Protein AF-0000000082841212 (afdb_homodimer)

InterPro domains:
  IPR011042 Six-bladed beta-propeller, TolB-like [G3DSA:2.120.10.30] (17-103)
  IPR011042 Six-bladed beta-propeller, TolB-like [G3DSA:2.120.10.30] (104-186)
  IPR051288 Serum paraoxonase/arylesterase [PTHR11799] (8-101)

Foldseek 3Di:
DVVVVVVVVVVVVVVVVVVVVCVVVCVVPDDDDDDPDDDDAAAAADADFDDWDDDVVQQKIKTKGDDPPDDDPDPPPPQIWIWMDRNVVPPSYIHTQDDPDADRCRQFPPVVLVVQCVVPVPDLVRFGKGWDKDWDADPVSNDIDIDTQDIDRGNVHGAWDDWDADPQRQKIWTHHPRDDIDIDGDPPPPPD/DVVVVVVVVVVVVVVVVVVVVCVVVCVVPDDDDDDPDDDDAAAAQDADFDDWDDDVVQQKIKTKGDDDPDDDPDPPPDQIWIWMDRNVVPPSYIHTQDDPDADRCRQFPPVVLVVQCVVPVPDLVRFTKGWDKDWDADPVSNDIDIDTQDIDRGNVHGAWDDWDADPQRQKIWTHHPRDDIDIDGDPPPPPD

pLDDT: mean 87.41, std 12.46, range [38.03, 97.94]

Secondary structure (DSSP, 8-state):
-HHHHHHHHHHHHHHHHHHHHHHHHTTT-----B-SS-EEEPBT-SS---EEEEEGGGTEEEEE-------TT--------EEEEETTT---B-EE----S--TTTT-S-HHHHHHHHH-TT-TT----EEEEEEEE-TTSS-EEEEEEEEE-SSSS-SEEEEEEETTTTEEEEEESSS-EEEEE--S----/-HHHHHHHHHHHHHHHHHHHHHHHHTTT-----B-SS-EEEPBT-SS---EEEEEGGGTEEEEE-------TT--------EEEEETTT---B-EE----S--TTTT-S-HHHHHHHHH-TT-TT----EEEEEEEE-TTSS-EEEEEEEEE-SSSS-SEEEEEEETTTTEEEEEESSS-EEEEE--S----

Structure (mmCIF, N/CA/C/O backbone):
data_AF-0000000082841212-model_v1
#
loop_
_entity.id
_entity.type
_entity.pdbx_description
1 polymer 'Uncharacterized protein'
#
loop_
_atom_site.group_PDB
_atom_site.id
_atom_site.type_symbol
_atom_site.label_atom_id
_atom_site.label_alt_id
_atom_site.label_comp_id
_atom_site.label_asym_id
_atom_site.label_entity_id
_atom_site.label_seq_id
_atom_site.pdbx_PDB_ins_code
_atom_site.Cartn_x
_atom_site.Cartn_y
_atom_site.Cartn_z
_atom_site.occupancy
_atom_site.B_iso_or_equiv
_atom_site.auth_seq_id
_atom_site.auth_comp_id
_atom_site.auth_asym_id
_atom_site.auth_atom_id
_atom_site.pdbx_PDB_model_num
ATOM 1 N N . MET A 1 1 ? -3.967 55.938 -2.219 1 88.38 1 MET A N 1
ATOM 2 C CA . MET A 1 1 ? -4.887 55.312 -3.166 1 88.38 1 MET A CA 1
ATOM 3 C C . MET A 1 1 ? -4.344 53.969 -3.666 1 88.38 1 MET A C 1
ATOM 5 O O . MET A 1 1 ? -5.039 52.969 -3.615 1 88.38 1 MET A O 1
ATOM 9 N N . LEU A 1 2 ? -3.066 53.844 -3.955 1 92.06 2 LEU A N 1
ATOM 10 C CA . LEU A 1 2 ? -2.449 52.625 -4.449 1 92.06 2 LEU A CA 1
ATOM 11 C C . LEU A 1 2 ? -2.42 51.562 -3.361 1 92.06 2 LEU A C 1
ATOM 13 O O . LEU A 1 2 ? -2.74 50.406 -3.621 1 92.06 2 LEU A O 1
ATOM 17 N N . PHE A 1 3 ? -2.131 51.969 -2.156 1 92.88 3 PHE A N 1
ATOM 18 C CA . PHE A 1 3 ? -2.047 51.062 -1.034 1 92.88 3 PHE A CA 1
ATOM 19 C C . PHE A 1 3 ? -3.402 50.406 -0.756 1 92.88 3 PHE A C 1
ATOM 21 O O . PHE A 1 3 ? -3.486 49.219 -0.477 1 92.88 3 PHE A O 1
ATOM 28 N N . ARG A 1 4 ? -4.5 51.188 -0.781 1 93.44 4 ARG A N 1
ATOM 29 C CA . ARG A 1 4 ? -5.84 50.688 -0.554 1 93.44 4 ARG A CA 1
ATOM 30 C C . ARG A 1 4 ? -6.23 49.688 -1.638 1 93.44 4 ARG A C 1
ATOM 32 O O . ARG A 1 4 ? -6.828 48.625 -1.347 1 93.44 4 ARG A O 1
ATOM 39 N N . LEU A 1 5 ? -5.875 49.969 -2.881 1 93.38 5 LEU A N 1
ATOM 40 C CA . LEU A 1 5 ? -6.18 49.062 -3.994 1 93.38 5 LEU A CA 1
ATOM 41 C C . LEU A 1 5 ? -5.41 47.75 -3.861 1 93.38 5 LEU A C 1
ATOM 43 O O . LEU A 1 5 ? -5.969 46.688 -4.078 1 93.38 5 LEU A O 1
ATOM 47 N N . VAL A 1 6 ? -4.105 47.812 -3.518 1 94.44 6 VAL A N 1
ATOM 48 C CA . VAL A 1 6 ? -3.273 46.625 -3.34 1 94.44 6 VAL A CA 1
ATOM 49 C C . VAL A 1 6 ? -3.83 45.781 -2.207 1 94.44 6 VAL A C 1
ATOM 51 O O . VAL A 1 6 ? -3.885 44.531 -2.32 1 94.44 6 VAL A O 1
ATOM 54 N N . SER A 1 7 ? -4.215 46.406 -1.115 1 94.06 7 SER A N 1
ATOM 55 C CA . SER A 1 7 ? -4.758 45.688 0.032 1 94.06 7 SER A CA 1
ATOM 56 C C . SER A 1 7 ? -6.051 44.969 -0.331 1 94.06 7 SER A C 1
ATOM 58 O O . SER A 1 7 ? -6.277 43.844 0.104 1 94.06 7 SER A O 1
ATOM 60 N N . ILE A 1 8 ? -6.891 45.656 -1.08 1 93.25 8 ILE A N 1
ATOM 61 C CA . ILE A 1 8 ? -8.141 45.031 -1.512 1 93.25 8 ILE A CA 1
ATOM 62 C C . ILE A 1 8 ? -7.84 43.844 -2.414 1 93.25 8 ILE A C 1
ATOM 64 O O . ILE A 1 8 ? -8.461 42.781 -2.277 1 93.25 8 ILE A O 1
ATOM 68 N N . PHE A 1 9 ? -6.906 44 -3.293 1 93.69 9 PHE A N 1
ATOM 69 C CA . PHE A 1 9 ? -6.516 42.906 -4.188 1 93.69 9 PHE A CA 1
ATOM 70 C C . PHE A 1 9 ? -5.926 41.75 -3.402 1 93.69 9 PHE A C 1
ATOM 72 O O . PHE A 1 9 ? -6.266 40.594 -3.648 1 93.69 9 PHE A O 1
ATOM 79 N N . LEU A 1 10 ? -5.047 42.062 -2.488 1 94.94 10 LEU A N 1
ATOM 80 C CA . LEU A 1 10 ? -4.445 41 -1.653 1 94.94 10 LEU A CA 1
ATOM 81 C C . LEU A 1 10 ? -5.512 40.281 -0.83 1 94.94 10 LEU A C 1
ATOM 83 O O . LEU A 1 10 ? -5.477 39.062 -0.694 1 94.94 10 LEU A O 1
ATOM 87 N N . PHE A 1 11 ? -6.355 41.125 -0.265 1 94.94 11 PHE A N 1
ATOM 88 C CA . PHE A 1 11 ? -7.445 40.531 0.51 1 94.94 11 PHE A CA 1
ATOM 89 C C . PHE A 1 11 ? -8.312 39.625 -0.367 1 94.94 11 PHE A C 1
ATOM 91 O O . PHE A 1 11 ? -8.711 38.562 0.048 1 94.94 11 PHE A O 1
ATOM 98 N N . GLY A 1 12 ? -8.656 40.094 -1.516 1 94.94 12 GLY A N 1
ATOM 99 C CA . GLY A 1 12 ? -9.398 39.281 -2.457 1 94.94 12 GLY A CA 1
ATOM 100 C C . GLY A 1 12 ? -8.703 37.969 -2.797 1 94.94 12 GLY A C 1
ATOM 101 O O . GLY A 1 12 ? -9.336 36.906 -2.863 1 94.94 12 GLY A O 1
ATOM 102 N N . PHE A 1 13 ? -7.461 38.031 -2.996 1 94.56 13 PHE A N 1
ATOM 103 C CA . PHE A 1 13 ? -6.664 36.844 -3.301 1 94.56 13 PHE A CA 1
ATOM 104 C C . PHE A 1 13 ? -6.668 35.875 -2.125 1 94.56 13 PHE A C 1
ATOM 106 O O . PHE A 1 13 ? -6.785 34.656 -2.312 1 94.56 13 PHE A O 1
ATOM 113 N N . ILE A 1 14 ? -6.473 36.375 -0.974 1 95.31 14 ILE A N 1
ATOM 114 C CA . ILE A 1 14 ? -6.461 35.531 0.224 1 95.31 14 ILE A CA 1
ATOM 115 C C . ILE A 1 14 ? -7.812 34.844 0.388 1 95.31 14 ILE A C 1
ATOM 117 O O . ILE A 1 14 ? -7.871 33.656 0.678 1 95.31 14 ILE A O 1
ATOM 121 N N . ILE A 1 15 ? -8.859 35.531 0.182 1 95.25 15 ILE A N 1
ATOM 122 C CA . ILE A 1 15 ? -10.203 34.969 0.313 1 95.25 15 ILE A CA 1
ATOM 123 C C . ILE A 1 15 ? -10.422 33.906 -0.758 1 95.25 15 ILE A C 1
ATOM 125 O O . ILE A 1 15 ? -10.961 32.844 -0.474 1 95.25 15 ILE A O 1
ATOM 129 N N . GLN A 1 16 ? -10.062 34.219 -1.98 1 94.94 16 GLN A N 1
ATOM 130 C CA . GLN A 1 16 ? -10.18 33.25 -3.068 1 94.94 16 GLN A CA 1
ATOM 131 C C . GLN A 1 16 ? -9.398 31.984 -2.758 1 94.94 16 GLN A C 1
ATOM 133 O O . GLN A 1 16 ? -9.898 30.875 -2.979 1 94.94 16 GLN A O 1
ATOM 138 N N . TYR A 1 17 ? -8.289 32.188 -2.301 1 93.5 17 TYR A N 1
ATOM 139 C CA . TYR A 1 17 ? -7.441 31.047 -1.972 1 93.5 17 TYR A CA 1
ATOM 140 C C . TYR A 1 17 ? -8.039 30.234 -0.828 1 93.5 17 TYR A C 1
ATOM 142 O O . TYR A 1 17 ? -8.07 29.016 -0.881 1 93.5 17 TYR A O 1
ATOM 150 N N . ALA A 1 18 ? -8.398 30.906 0.171 1 94.31 18 ALA A N 1
ATOM 151 C CA . ALA A 1 18 ? -9.023 30.234 1.306 1 94.31 18 ALA A CA 1
ATOM 152 C C . ALA A 1 18 ? -10.266 29.453 0.867 1 94.31 18 ALA A C 1
ATOM 154 O O . ALA A 1 18 ? -10.453 28.297 1.259 1 94.31 18 ALA A O 1
ATOM 155 N N . PHE A 1 19 ? -11.047 30.062 0.068 1 93.75 19 PHE A N 1
ATOM 156 C CA . PHE A 1 19 ? -12.266 29.438 -0.404 1 93.75 19 PHE A CA 1
ATOM 157 C C . PHE A 1 19 ? -11.945 28.203 -1.254 1 93.75 19 PHE A C 1
ATOM 159 O O . PHE A 1 19 ? -12.555 27.156 -1.082 1 93.75 19 PHE A O 1
ATOM 166 N N . LYS A 1 20 ? -11.07 28.359 -2.162 1 91.75 20 LYS A N 1
ATOM 167 C CA . LYS A 1 20 ? -10.656 27.234 -2.994 1 91.75 20 LYS A CA 1
ATOM 168 C C . LYS A 1 20 ? -10.117 26.094 -2.143 1 91.75 20 LYS A C 1
ATOM 170 O O . LYS A 1 20 ? -10.406 24.922 -2.412 1 91.75 20 LYS A O 1
ATOM 175 N N . THR A 1 21 ? -9.375 26.406 -1.141 1 91.38 21 THR A N 1
ATOM 176 C CA . THR A 1 21 ? -8.812 25.391 -0.254 1 91.38 21 THR A CA 1
ATOM 177 C C . THR A 1 21 ? -9.922 24.656 0.49 1 91.38 21 THR A C 1
ATOM 179 O O . THR A 1 21 ? -9.898 23.422 0.586 1 91.38 21 THR A O 1
ATOM 182 N N . LEU A 1 22 ? -10.828 25.391 0.957 1 92.38 22 LEU A N 1
ATOM 183 C CA . LEU A 1 22 ? -11.945 24.766 1.674 1 92.38 22 LEU A CA 1
ATOM 184 C C . LEU A 1 22 ? -12.742 23.859 0.754 1 92.38 22 LEU A C 1
ATOM 186 O O . LEU A 1 22 ? -13.195 22.797 1.177 1 92.38 22 LEU A O 1
ATOM 190 N N . LEU A 1 23 ? -12.859 24.234 -0.488 1 90.5 23 LEU A N 1
ATOM 191 C CA . LEU A 1 23 ? -13.578 23.422 -1.46 1 90.5 23 LEU A CA 1
ATOM 192 C C . LEU A 1 23 ? -12.828 22.125 -1.741 1 90.5 23 LEU A C 1
ATOM 194 O O . LEU A 1 23 ? -13.422 21.047 -1.779 1 90.5 23 LEU A O 1
ATOM 198 N N . VAL A 1 24 ? -11.562 22.25 -1.86 1 87.44 24 VAL A N 1
ATOM 199 C CA . VAL A 1 24 ? -10.742 21.094 -2.174 1 87.44 24 VAL A CA 1
ATOM 200 C C . VAL A 1 24 ? -10.727 20.125 -0.984 1 87.44 24 VAL A C 1
ATOM 202 O O . VAL A 1 24 ? -10.773 18.906 -1.162 1 87.44 24 VAL A O 1
ATOM 205 N N . LEU A 1 25 ? -10.781 20.688 0.172 1 92.12 25 LEU A N 1
ATOM 206 C CA . LEU A 1 25 ? -10.719 19.875 1.382 1 92.12 25 LEU A CA 1
ATOM 207 C C . LEU A 1 25 ? -12.055 19.203 1.654 1 92.12 25 LEU A C 1
ATOM 209 O O . LEU A 1 25 ? -12.148 18.328 2.525 1 92.12 25 LEU A O 1
ATOM 213 N N . GLY A 1 26 ? -13.047 19.5 0.979 1 92.25 26 GLY A N 1
ATOM 214 C CA . GLY A 1 26 ? -14.336 18.828 1.03 1 92.25 26 GLY A CA 1
ATOM 215 C C . GLY A 1 26 ? -15.141 19.172 2.268 1 92.25 26 GLY A C 1
ATOM 216 O O . GLY A 1 26 ? -15.945 18.359 2.742 1 92.25 26 GLY A O 1
ATOM 217 N N . VAL A 1 27 ? -14.938 20.391 2.801 1 92.25 27 VAL A N 1
ATOM 218 C CA . VAL A 1 27 ? -15.586 20.766 4.047 1 92.25 27 VAL A CA 1
ATOM 219 C C . VAL A 1 27 ? -17.094 20.906 3.824 1 92.25 27 VAL A C 1
ATOM 221 O O . VAL A 1 27 ? -17.891 20.703 4.746 1 92.25 27 VAL A O 1
ATOM 224 N N . HIS A 1 28 ? -17.406 21.172 2.643 1 92.5 28 HIS A N 1
ATOM 225 C CA . HIS A 1 28 ? -18.812 21.391 2.32 1 92.5 28 HIS A CA 1
ATOM 226 C C . HIS A 1 28 ? -19.516 20.078 2 1 92.5 28 HIS A C 1
ATOM 228 O O . HIS A 1 28 ? -20.75 20.031 1.904 1 92.5 28 HIS A O 1
ATOM 234 N N . LYS A 1 29 ? -18.844 19.062 1.812 1 92.44 29 LYS A N 1
ATOM 235 C CA . LYS A 1 29 ? -19.406 17.797 1.337 1 92.44 29 LYS A CA 1
ATOM 236 C C . LYS A 1 29 ? -20.062 17.031 2.477 1 92.44 29 LYS A C 1
ATOM 238 O O . LYS A 1 29 ? -19.656 17.156 3.635 1 92.44 29 LYS A O 1
ATOM 243 N N . ARG A 1 30 ? -21.156 16.297 2.076 1 92.31 30 ARG A N 1
ATOM 244 C CA . ARG A 1 30 ? -21.844 15.367 2.975 1 92.31 30 ARG A CA 1
ATOM 245 C C . ARG A 1 30 ? -21.734 13.938 2.467 1 92.31 30 ARG A C 1
ATOM 247 O O . ARG A 1 30 ? -21.828 13.688 1.263 1 92.31 30 ARG A O 1
ATOM 254 N N . VAL A 1 31 ? -21.484 13.062 3.416 1 93.69 31 VAL A N 1
ATOM 255 C CA . VAL A 1 31 ? -21.328 11.648 3.074 1 93.69 31 VAL A CA 1
ATOM 256 C C . VAL A 1 31 ? -22.547 10.867 3.553 1 93.69 31 VAL A C 1
ATOM 258 O O . VAL A 1 31 ? -23 11.039 4.688 1 93.69 31 VAL A O 1
ATOM 261 N N . TYR A 1 32 ? -23.125 10.062 2.705 1 94.19 32 TYR A N 1
ATOM 262 C CA . TYR A 1 32 ? -24.25 9.188 3.033 1 94.19 32 TYR A CA 1
ATOM 263 C C . TYR A 1 32 ? -23.828 7.723 3.008 1 94.19 32 TYR A C 1
ATOM 265 O O . TYR A 1 32 ? -23.422 7.203 1.966 1 94.19 32 TYR A O 1
ATOM 273 N N . ASN A 1 33 ? -24.047 7.098 4.117 1 96.25 33 ASN A N 1
ATOM 274 C CA . ASN A 1 33 ? -23.594 5.711 4.25 1 96.25 33 ASN A CA 1
ATOM 275 C C . ASN A 1 33 ? -24.438 4.77 3.395 1 96.25 33 ASN A C 1
ATOM 277 O O . ASN A 1 33 ? -25.656 4.918 3.318 1 96.25 33 ASN A O 1
ATOM 281 N N . HIS A 1 34 ? -23.75 3.967 2.719 1 94.56 34 HIS A N 1
ATOM 282 C CA . HIS A 1 34 ? -24.406 2.824 2.094 1 94.56 34 HIS A CA 1
ATOM 283 C C . HIS A 1 34 ? -23.453 1.641 1.97 1 94.56 34 HIS A C 1
ATOM 285 O O . HIS A 1 34 ? -22.25 1.822 1.907 1 94.56 34 HIS A O 1
ATOM 291 N N . ARG A 1 35 ? -24.047 0.45 1.998 1 94.62 35 ARG A N 1
ATOM 292 C CA . ARG A 1 35 ? -23.328 -0.814 1.967 1 94.62 35 ARG A CA 1
ATOM 293 C C . ARG A 1 35 ? -23.891 -1.752 0.911 1 94.62 35 ARG A C 1
ATOM 295 O O . ARG A 1 35 ? -25.094 -1.686 0.596 1 94.62 35 ARG A O 1
ATOM 302 N N . PRO A 1 36 ? -23.062 -2.545 0.394 1 94.25 36 PRO A N 1
ATOM 303 C CA . PRO A 1 36 ? -23.562 -3.463 -0.629 1 94.25 36 PRO A CA 1
ATOM 304 C C . PRO A 1 36 ? -24.312 -4.652 -0.037 1 94.25 36 PRO A C 1
ATOM 306 O O . PRO A 1 36 ? -25 -5.379 -0.764 1 94.25 36 PRO A O 1
ATOM 309 N N . GLY A 1 37 ? -24.281 -4.891 1.15 1 94.88 37 GLY A N 1
ATOM 310 C CA . GLY A 1 37 ? -24.859 -5.941 1.97 1 94.88 37 GLY A CA 1
ATOM 311 C C . GLY A 1 37 ? -24.453 -5.855 3.428 1 94.88 37 GLY A C 1
ATOM 312 O O . GLY A 1 37 ? -24.141 -4.777 3.928 1 94.88 37 GLY A O 1
ATOM 313 N N . GLU A 1 38 ? -24.594 -6.984 4.094 1 95.44 38 GLU A N 1
ATOM 314 C CA . GLU A 1 38 ? -24.172 -7.008 5.496 1 95.44 38 GLU A CA 1
ATOM 315 C C . GLU A 1 38 ? -22.656 -6.879 5.625 1 95.44 38 GLU A C 1
ATOM 317 O O . GLU A 1 38 ? -21.906 -7.574 4.934 1 95.44 38 GLU A O 1
ATOM 322 N N . CYS A 1 39 ? -22.25 -5.98 6.426 1 96.94 39 CYS A N 1
ATOM 323 C CA . CYS A 1 39 ? -20.828 -5.762 6.664 1 96.94 39 CYS A CA 1
ATOM 324 C C . CYS A 1 39 ? -20.5 -5.922 8.141 1 96.94 39 CYS A C 1
ATOM 326 O O . CYS A 1 39 ? -21.25 -5.488 9.008 1 96.94 39 CYS A O 1
ATOM 328 N N . ARG A 1 40 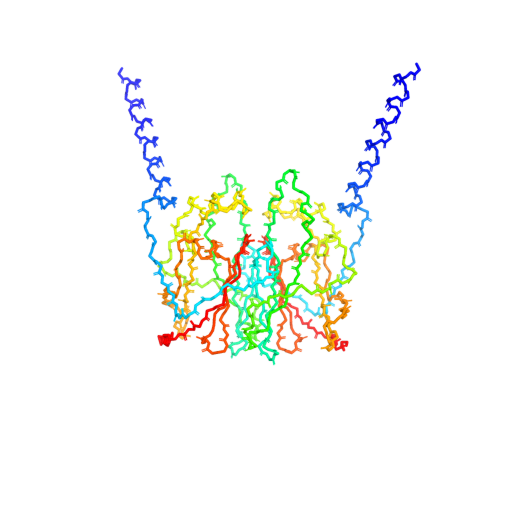? -19.344 -6.531 8.398 1 97.75 40 ARG A N 1
ATOM 329 C CA . ARG A 1 40 ? -18.875 -6.746 9.766 1 97.75 40 ARG A CA 1
ATOM 330 C C . ARG A 1 40 ? -17.391 -6.422 9.891 1 97.75 40 ARG A C 1
ATOM 332 O O . ARG A 1 40 ? -16.609 -6.676 8.969 1 97.75 40 ARG A O 1
ATOM 339 N N . ARG A 1 41 ? -17.031 -5.922 11.055 1 97.38 41 ARG A N 1
ATOM 340 C CA . ARG A 1 41 ? -15.617 -5.723 11.344 1 97.38 41 ARG A CA 1
ATOM 341 C C . ARG A 1 41 ? -14.922 -7.047 11.648 1 97.38 41 ARG A C 1
ATOM 343 O O . ARG A 1 41 ? -15.492 -7.902 12.336 1 97.38 41 ARG A O 1
ATOM 350 N N . VAL A 1 42 ? -13.797 -7.188 11.109 1 97.88 42 VAL A N 1
ATOM 351 C CA . VAL A 1 42 ? -12.961 -8.344 11.391 1 97.88 42 VAL A CA 1
ATOM 352 C C . VAL A 1 42 ? -12.086 -8.062 12.609 1 97.88 42 VAL A C 1
ATOM 354 O O . VAL A 1 42 ? -11.336 -7.082 12.633 1 97.88 42 VAL A O 1
ATOM 357 N N . GLN A 1 43 ? -12.125 -8.852 13.562 1 96.81 43 GLN A N 1
ATOM 358 C CA . GLN A 1 43 ? -11.359 -8.664 14.789 1 96.81 43 GLN A CA 1
ATOM 359 C C . GLN A 1 43 ? -9.93 -9.164 14.633 1 96.81 43 GLN A C 1
ATOM 361 O O . GLN A 1 43 ? -9.594 -9.797 13.625 1 96.81 43 GLN A O 1
ATOM 366 N N . GLY A 1 44 ? -9.016 -8.781 15.555 1 93.5 44 GLY A N 1
ATOM 367 C CA . GLY A 1 44 ? -7.652 -9.273 15.57 1 93.5 44 GLY A CA 1
ATOM 368 C C . GLY A 1 44 ? -6.652 -8.305 14.969 1 93.5 44 GLY A C 1
ATOM 369 O O . GLY A 1 44 ? -5.441 -8.492 15.094 1 93.5 44 GLY A O 1
ATOM 370 N N . ILE A 1 45 ? -7.219 -7.273 14.289 1 88.44 45 ILE A N 1
ATOM 371 C CA . ILE A 1 45 ? -6.371 -6.258 13.672 1 88.44 45 ILE A CA 1
ATOM 372 C C . ILE A 1 45 ? -6.102 -5.137 14.68 1 88.44 45 ILE A C 1
ATOM 374 O O . ILE A 1 45 ? -7.035 -4.531 15.203 1 88.44 45 ILE A O 1
ATOM 378 N N . SER A 1 46 ? -4.898 -4.848 15.023 1 75.5 46 SER A N 1
ATOM 379 C CA . SER A 1 46 ? -4.605 -3.84 16.031 1 75.5 46 SER A CA 1
ATOM 380 C C . SER A 1 46 ? -4.242 -2.504 15.391 1 75.5 46 SER A C 1
ATOM 382 O O . SER A 1 46 ? -4.758 -1.458 15.789 1 75.5 46 SER A O 1
ATOM 384 N N . VAL A 1 47 ? -3.279 -2.619 14.438 1 82.75 47 VAL A N 1
ATOM 385 C CA . VAL A 1 47 ? -2.736 -1.387 13.875 1 82.75 47 VAL A CA 1
ATOM 386 C C . VAL A 1 47 ? -2.979 -1.354 12.367 1 82.75 47 VAL A C 1
ATOM 388 O O . VAL A 1 47 ? -2.031 -1.38 11.578 1 82.75 47 VAL A O 1
ATOM 391 N N . GLY A 1 48 ? -4.301 -1.446 11.984 1 89.81 48 GLY A N 1
ATOM 392 C CA . GLY A 1 48 ? -4.699 -1.197 10.609 1 89.81 48 GLY A CA 1
ATOM 393 C C . GLY A 1 48 ? -4.535 -2.408 9.711 1 89.81 48 GLY A C 1
ATOM 394 O O . GLY A 1 48 ? -4.074 -3.461 10.156 1 89.81 48 GLY A O 1
ATOM 395 N N . SER A 1 49 ? -4.934 -2.348 8.555 1 93.06 49 SER A N 1
ATOM 396 C CA . SER A 1 49 ? -4.953 -3.328 7.477 1 93.06 49 SER A CA 1
ATOM 397 C C . SER A 1 49 ? -4.645 -2.678 6.133 1 93.06 49 SER A C 1
ATOM 399 O O . SER A 1 49 ? -5.535 -2.521 5.293 1 93.06 49 SER A O 1
ATOM 401 N N . GLU A 1 50 ? -3.451 -2.371 5.887 1 90.81 50 GLU A N 1
ATOM 402 C CA . GLU A 1 50 ? -3.02 -1.483 4.812 1 90.81 50 GLU A CA 1
ATOM 403 C C . GLU A 1 50 ? -3.232 -2.127 3.445 1 90.81 50 GLU A C 1
ATOM 405 O O . GLU A 1 50 ? -3.73 -1.481 2.52 1 90.81 50 GLU A O 1
ATOM 410 N N . ASP A 1 51 ? -2.838 -3.389 3.326 1 92.75 51 ASP A N 1
ATOM 411 C CA . ASP A 1 51 ? -3.014 -4.109 2.07 1 92.75 51 ASP A CA 1
ATOM 412 C C . ASP A 1 51 ? -3.621 -5.488 2.309 1 92.75 51 ASP A C 1
ATOM 414 O O . ASP A 1 51 ? -3.48 -6.055 3.396 1 92.75 51 ASP A O 1
ATOM 418 N N . VAL A 1 52 ? -4.277 -5.953 1.3 1 94.44 52 VAL A N 1
ATOM 419 C CA . VAL A 1 52 ? -4.918 -7.262 1.356 1 94.44 52 VAL A CA 1
ATOM 420 C C . VAL A 1 52 ? -4.609 -8.047 0.082 1 94.44 52 VAL A C 1
ATOM 422 O O . VAL A 1 52 ? -4.742 -7.516 -1.025 1 94.44 52 VAL A O 1
ATOM 425 N N . SER A 1 53 ? -4.09 -9.195 0.249 1 90.94 53 SER A N 1
ATOM 426 C CA . SER A 1 53 ? -3.891 -10.109 -0.866 1 90.94 53 SER A CA 1
ATOM 427 C C . SER A 1 53 ? -4.691 -11.398 -0.676 1 90.94 53 SER A C 1
ATOM 429 O O . SER A 1 53 ? -4.66 -12 0.399 1 90.94 53 SER A O 1
ATOM 431 N N . LEU A 1 54 ? -5.34 -11.773 -1.705 1 91.56 54 LEU A N 1
ATOM 432 C CA . LEU A 1 54 ? -6.184 -12.961 -1.622 1 91.56 54 LEU A CA 1
ATOM 433 C C . LEU A 1 54 ? -5.5 -14.156 -2.273 1 91.56 54 LEU A C 1
ATOM 435 O O . LEU A 1 54 ? -4.863 -14.023 -3.318 1 91.56 54 LEU A O 1
ATOM 439 N N . VAL A 1 55 ? -5.629 -15.266 -1.611 1 86.5 55 VAL A N 1
ATOM 440 C CA . VAL A 1 55 ? -5.348 -16.578 -2.189 1 86.5 55 VAL A CA 1
ATOM 441 C C . VAL A 1 55 ? -6.645 -17.359 -2.334 1 86.5 55 VAL A C 1
ATOM 443 O O . VAL A 1 55 ? -6.992 -18.156 -1.46 1 86.5 55 VAL A O 1
ATOM 446 N N . PRO A 1 56 ? -7.281 -17.141 -3.443 1 85.75 56 PRO A N 1
ATOM 447 C CA . PRO A 1 56 ? -8.648 -17.641 -3.59 1 85.75 56 PRO A CA 1
ATOM 448 C C . PRO A 1 56 ? -8.727 -19.156 -3.459 1 85.75 56 PRO A C 1
ATOM 450 O O . PRO A 1 56 ? -9.68 -19.688 -2.875 1 85.75 56 PRO A O 1
ATOM 453 N N . GLU A 1 57 ? -7.723 -19.875 -3.992 1 83.94 57 GLU A N 1
ATOM 454 C CA . GLU A 1 57 ? -7.738 -21.328 -3.984 1 83.94 57 GLU A CA 1
ATOM 455 C C . GLU A 1 57 ? -7.773 -21.875 -2.559 1 83.94 57 GLU A C 1
ATOM 457 O O . GLU A 1 57 ? -8.258 -22.984 -2.324 1 83.94 57 GLU A O 1
ATOM 462 N N . LYS A 1 58 ? -7.309 -21.141 -1.63 1 86.25 58 LYS A N 1
ATOM 463 C CA . LYS A 1 58 ? -7.258 -21.578 -0.239 1 86.25 58 LYS A CA 1
ATOM 464 C C . LYS A 1 58 ? -8.289 -20.844 0.611 1 86.25 58 LYS A C 1
ATOM 466 O O . LYS A 1 58 ? -8.406 -21.109 1.811 1 86.25 58 LYS A O 1
ATOM 471 N N . ASN A 1 59 ? -8.992 -19.875 0.023 1 91.12 59 ASN A N 1
ATOM 472 C CA . ASN A 1 59 ? -9.953 -19.016 0.713 1 91.12 59 ASN A CA 1
ATOM 473 C C . ASN A 1 59 ? -9.297 -18.234 1.841 1 91.12 59 ASN A C 1
ATOM 475 O O . ASN A 1 59 ? -9.875 -18.078 2.92 1 91.12 59 ASN A O 1
ATOM 479 N N . LEU A 1 60 ? -8.109 -17.797 1.572 1 91.88 60 LEU A N 1
ATOM 480 C CA . LEU A 1 60 ? -7.367 -17.047 2.584 1 91.88 60 LEU A CA 1
ATOM 481 C C . LEU A 1 60 ? -7.051 -15.641 2.096 1 91.88 60 LEU A C 1
ATOM 483 O O . LEU A 1 60 ? -6.738 -15.445 0.919 1 91.88 60 LEU A O 1
ATOM 487 N N . ALA A 1 61 ? -7.113 -14.711 2.99 1 94.62 61 ALA A N 1
ATOM 488 C CA . ALA A 1 61 ? -6.613 -13.359 2.771 1 94.62 61 ALA A CA 1
ATOM 489 C C . ALA A 1 61 ? -5.422 -13.062 3.676 1 94.62 61 ALA A C 1
ATOM 491 O O . ALA A 1 61 ? -5.438 -13.391 4.863 1 94.62 61 ALA A O 1
ATOM 492 N N . PHE A 1 62 ? -4.418 -12.539 3.137 1 91.56 62 PHE A N 1
ATOM 493 C CA . PHE A 1 62 ? -3.283 -12.039 3.902 1 91.56 62 PHE A CA 1
ATOM 494 C C . PHE A 1 62 ? -3.322 -10.516 3.996 1 91.56 62 PHE A C 1
ATOM 496 O O . PHE A 1 62 ? -3.49 -9.828 2.984 1 91.56 62 PHE A O 1
ATOM 503 N N . ILE A 1 63 ? -3.143 -10.016 5.211 1 94.38 63 ILE A N 1
ATOM 504 C CA . ILE A 1 63 ? -3.326 -8.594 5.48 1 94.38 63 ILE A CA 1
ATOM 505 C C . ILE A 1 63 ? -2.07 -8.023 6.141 1 94.38 63 ILE A C 1
ATOM 507 O O . ILE A 1 63 ? -1.584 -8.57 7.133 1 94.38 63 ILE A O 1
ATOM 511 N N . SER A 1 64 ? -1.552 -7.035 5.535 1 91.25 64 SER A N 1
ATOM 512 C CA . SER A 1 64 ? -0.454 -6.348 6.203 1 91.25 64 SER A CA 1
ATOM 513 C C . SER A 1 64 ? -0.973 -5.332 7.219 1 91.25 64 SER A C 1
ATOM 515 O O . SER A 1 64 ? -2.006 -4.695 6.992 1 91.25 64 SER A O 1
ATOM 517 N N . SER A 1 65 ? -0.293 -5.227 8.352 1 89.44 65 SER A N 1
ATOM 518 C CA . SER A 1 65 ? -0.655 -4.207 9.336 1 89.44 65 SER A CA 1
ATOM 519 C C . SER A 1 65 ? -0.504 -2.805 8.758 1 89.44 65 SER A C 1
ATOM 521 O O . SER A 1 65 ? 0.082 -2.627 7.688 1 89.44 65 SER A O 1
ATOM 523 N N . GLY A 1 66 ? -1.11 -1.878 9.438 1 87.25 66 GLY A N 1
ATOM 524 C CA . GLY A 1 66 ? -1.06 -0.49 9 1 87.25 66 GLY A CA 1
ATOM 525 C C . GLY A 1 66 ? 0.183 0.238 9.477 1 87.25 66 GLY A C 1
ATOM 526 O O . GLY A 1 66 ? 1.177 -0.393 9.844 1 87.25 66 GLY A O 1
ATOM 527 N N . VAL A 1 67 ? 0.142 1.529 9.156 1 73.81 67 VAL A N 1
ATOM 528 C CA . VAL A 1 67 ? 1.267 2.379 9.531 1 73.81 67 VAL A CA 1
ATOM 529 C C . VAL A 1 67 ? 0.954 3.1 10.844 1 73.81 67 VAL A C 1
ATOM 531 O O . VAL A 1 67 ? -0.162 3.588 11.039 1 73.81 67 VAL A O 1
ATOM 534 N N . VAL A 1 68 ? 1.71 2.74 11.875 1 60.91 68 VAL A N 1
ATOM 535 C CA . VAL A 1 68 ? 1.548 3.486 13.117 1 60.91 68 VAL A CA 1
ATOM 536 C C . VAL A 1 68 ? 2.418 4.738 13.086 1 60.91 68 VAL A C 1
ATOM 538 O O . VAL A 1 68 ? 3.596 4.676 12.727 1 60.91 68 VAL A O 1
ATOM 541 N N . TYR A 1 69 ? 1.806 5.809 12.883 1 53.81 69 TYR A N 1
ATOM 542 C CA . TYR A 1 69 ? 2.623 6.996 13.117 1 53.81 69 TYR A CA 1
ATOM 543 C C . TYR A 1 69 ? 2.994 7.117 14.586 1 53.81 69 TYR A C 1
ATOM 545 O O . TYR A 1 69 ? 2.119 7.102 15.461 1 53.81 69 TYR A O 1
ATOM 553 N N . ILE A 1 70 ? 3.879 6.312 15.023 1 48.12 70 ILE A N 1
ATOM 554 C CA . ILE A 1 70 ? 4.273 6.23 16.422 1 48.12 70 ILE A CA 1
ATOM 555 C C . ILE A 1 70 ? 4.254 7.621 17.047 1 48.12 70 ILE A C 1
ATOM 557 O O . ILE A 1 70 ? 5.039 8.492 16.656 1 48.12 70 ILE A O 1
ATOM 561 N N . PRO A 1 71 ? 3.232 7.941 17.641 1 48.91 71 PRO A N 1
ATOM 562 C CA . PRO A 1 71 ? 3.504 9.031 18.578 1 48.91 71 PRO A CA 1
ATOM 563 C C . PRO A 1 71 ? 4.637 8.711 19.547 1 48.91 71 PRO A C 1
ATOM 565 O O . PRO A 1 71 ? 4.91 7.535 19.812 1 48.91 71 PRO A O 1
ATOM 568 N N . LYS A 1 72 ? 5.383 9.695 19.906 1 45.91 72 LYS A N 1
ATOM 569 C CA . LYS A 1 72 ? 6.523 9.75 20.812 1 45.91 72 LYS A CA 1
ATOM 570 C C . LYS A 1 72 ? 6.375 8.734 21.953 1 45.91 72 LYS A C 1
ATOM 572 O O . LYS A 1 72 ? 7.332 8.047 22.297 1 45.91 72 LYS A O 1
ATOM 577 N N . ASN A 1 73 ? 5.402 8.859 22.734 1 45.72 73 ASN A N 1
ATOM 578 C CA . ASN A 1 73 ? 5.402 8.195 24.031 1 45.72 73 ASN A CA 1
ATOM 579 C C . ASN A 1 73 ? 4.836 6.781 23.953 1 45.72 73 ASN A C 1
ATOM 581 O O . ASN A 1 73 ? 4.457 6.195 24.953 1 45.72 73 ASN A O 1
ATOM 585 N N . SER A 1 74 ? 4.496 6.215 22.75 1 48.12 74 SER A N 1
ATOM 586 C CA . SER A 1 74 ? 3.689 5.004 22.875 1 48.12 74 SER A CA 1
ATOM 587 C C . SER A 1 74 ? 4.57 3.76 22.938 1 48.12 74 SER A C 1
ATOM 589 O O . SER A 1 74 ? 5.633 3.707 22.328 1 48.12 74 SER A O 1
ATOM 591 N N . SER A 1 75 ? 4.5 2.975 23.938 1 47.31 75 SER A N 1
ATOM 592 C CA . SER A 1 75 ? 4.961 1.618 24.203 1 47.31 75 SER A CA 1
ATOM 593 C C . SER A 1 75 ? 4.625 0.674 23.062 1 47.31 75 SER A C 1
ATOM 595 O O . SER A 1 75 ? 4.805 -0.54 23.172 1 47.31 75 SER A O 1
ATOM 597 N N . ILE A 1 76 ? 3.943 1.22 22.109 1 48.59 76 ILE A N 1
ATOM 598 C CA . ILE A 1 76 ? 3.457 0.257 21.125 1 48.59 76 ILE A CA 1
ATOM 599 C C . ILE A 1 76 ? 4.633 -0.297 20.328 1 48.59 76 ILE A C 1
ATOM 601 O O . ILE A 1 76 ? 5.441 0.465 19.797 1 48.59 76 ILE A O 1
ATOM 605 N N . ASN A 1 77 ? 4.973 -1.448 20.672 1 52.44 77 ASN A N 1
ATOM 606 C CA . ASN A 1 77 ? 5.879 -2.238 19.844 1 52.44 77 ASN A CA 1
ATOM 607 C C . ASN A 1 77 ? 5.375 -2.346 18.406 1 52.44 77 ASN A C 1
ATOM 609 O O . ASN A 1 77 ? 4.324 -2.936 18.156 1 52.44 77 ASN A O 1
ATOM 613 N N . PHE A 1 78 ? 5.633 -1.39 17.594 1 58.25 78 PHE A N 1
ATOM 614 C CA . PHE A 1 78 ? 5.102 -1.24 16.25 1 58.25 78 PHE A CA 1
ATOM 615 C C . PHE A 1 78 ? 5.785 -2.201 15.281 1 58.25 78 PHE A C 1
ATOM 617 O O . PHE A 1 78 ? 6.227 -1.801 14.203 1 58.25 78 PHE A O 1
ATOM 624 N N . ASN A 1 79 ? 5.852 -3.447 15.648 1 70.38 79 ASN A N 1
ATOM 625 C CA . ASN A 1 79 ? 6.383 -4.348 14.633 1 70.38 79 ASN A CA 1
ATOM 626 C C . ASN A 1 79 ? 5.352 -4.648 13.555 1 70.38 79 ASN A C 1
ATOM 628 O O . ASN A 1 79 ? 4.176 -4.871 13.852 1 70.38 79 ASN A O 1
ATOM 632 N N . GLY A 1 80 ? 5.707 -4.332 12.344 1 80.31 80 GLY A N 1
ATOM 633 C CA . GLY A 1 80 ? 4.883 -4.785 11.234 1 80.31 80 GLY A CA 1
ATOM 634 C C . GLY A 1 80 ? 4.469 -6.242 11.352 1 80.31 80 GLY A C 1
ATOM 635 O O . GLY A 1 80 ? 5.238 -7.07 11.836 1 80.31 80 GLY A O 1
ATOM 636 N N . GLN A 1 81 ? 3.209 -6.504 11.031 1 84.62 81 GLN A N 1
ATOM 637 C CA . GLN A 1 81 ? 2.676 -7.859 11.094 1 84.62 81 GLN A CA 1
ATOM 638 C C . GLN A 1 81 ? 1.928 -8.219 9.812 1 84.62 81 GLN A C 1
ATOM 640 O O . GLN A 1 81 ? 1.469 -7.332 9.086 1 84.62 81 GLN A O 1
ATOM 645 N N . ILE A 1 82 ? 1.885 -9.461 9.523 1 88.31 82 ILE A N 1
ATOM 646 C CA . ILE A 1 82 ? 0.982 -10.023 8.523 1 88.31 82 ILE A CA 1
ATOM 647 C C . ILE A 1 82 ? -0.082 -10.875 9.219 1 88.31 82 ILE A C 1
ATOM 649 O O . ILE A 1 82 ? 0.226 -11.648 10.125 1 88.31 82 ILE A O 1
ATOM 653 N N . PHE A 1 83 ? -1.302 -10.641 8.859 1 91.5 83 PHE A N 1
ATOM 654 C CA . PHE A 1 83 ? -2.42 -11.414 9.383 1 91.5 83 PHE A CA 1
ATOM 655 C C . PHE A 1 83 ? -2.986 -12.344 8.312 1 91.5 83 PHE A C 1
ATOM 657 O O . PHE A 1 83 ? -2.85 -12.078 7.121 1 91.5 83 PHE A O 1
ATOM 664 N N . VAL A 1 84 ? -3.533 -13.414 8.766 1 91.62 84 VAL A N 1
ATOM 665 C CA . VAL A 1 84 ? -4.277 -14.305 7.875 1 91.62 84 VAL A CA 1
ATOM 666 C C . VAL A 1 84 ? -5.742 -14.359 8.305 1 91.62 84 VAL A C 1
ATOM 668 O O . VAL A 1 84 ? -6.039 -14.352 9.508 1 91.62 84 VAL A O 1
ATOM 671 N N . TYR A 1 85 ? -6.629 -14.344 7.398 1 95.25 85 TYR A N 1
ATOM 672 C CA . TYR A 1 85 ? -8.07 -14.375 7.594 1 95.25 85 TYR A CA 1
ATOM 673 C C . TYR A 1 85 ? -8.734 -15.344 6.621 1 95.25 85 TYR A C 1
ATOM 675 O O . TYR A 1 85 ? -8.523 -15.25 5.406 1 95.25 85 TYR A O 1
ATOM 683 N N . ASP A 1 86 ? -9.461 -16.297 7.168 1 94.12 86 ASP A N 1
ATOM 684 C CA . ASP A 1 86 ? -10.211 -17.25 6.344 1 94.12 86 ASP A CA 1
ATOM 685 C C . ASP A 1 86 ? -11.547 -16.656 5.914 1 94.12 86 ASP A C 1
ATOM 687 O O . ASP A 1 86 ? -12.477 -16.547 6.719 1 94.12 86 ASP A O 1
ATOM 691 N N . VAL A 1 87 ? -11.695 -16.375 4.645 1 93.81 87 VAL A N 1
ATOM 692 C CA . VAL A 1 87 ? -12.844 -15.625 4.156 1 93.81 87 VAL A CA 1
ATOM 693 C C . VAL A 1 87 ? -14.039 -16.562 3.986 1 93.81 87 VAL A C 1
ATOM 695 O O . VAL A 1 87 ? -15.172 -16.109 3.844 1 93.81 87 VAL A O 1
ATOM 698 N N . LYS A 1 88 ? -13.82 -17.781 3.982 1 92 88 LYS A N 1
ATOM 699 C CA . LYS A 1 88 ? -14.906 -18.75 3.865 1 92 88 LYS A CA 1
ATOM 700 C C . LYS A 1 88 ? -15.492 -19.094 5.234 1 92 88 LYS A C 1
ATOM 702 O O . LYS A 1 88 ? -16.703 -19.172 5.387 1 92 88 LYS A O 1
ATOM 707 N N . LYS A 1 89 ? -14.617 -19.328 6.188 1 90.94 89 LYS A N 1
ATOM 708 C CA . LYS A 1 89 ? -15.07 -19.656 7.535 1 90.94 89 LYS A CA 1
ATOM 709 C C . LYS A 1 89 ? -15.891 -18.516 8.125 1 90.94 89 LYS A C 1
ATOM 711 O O . LYS A 1 89 ? -16.875 -18.75 8.836 1 90.94 89 LYS A O 1
ATOM 716 N N . ARG A 1 90 ? -15.555 -17.297 7.914 1 87.75 90 ARG A N 1
ATOM 717 C CA . ARG A 1 90 ? -16.234 -16.078 8.312 1 87.75 90 ARG A CA 1
ATOM 718 C C . ARG A 1 90 ? -16.344 -15.984 9.828 1 87.75 90 ARG A C 1
ATOM 720 O O . ARG A 1 90 ? -17.406 -15.664 10.367 1 87.75 90 ARG A O 1
ATOM 727 N N . ASP A 1 91 ? -15.398 -16.312 10.523 1 94.25 91 ASP A N 1
ATOM 728 C CA . ASP A 1 91 ? -15.383 -16.125 11.977 1 94.25 91 ASP A CA 1
ATOM 729 C C . ASP A 1 91 ? -15.062 -14.672 12.328 1 94.25 91 ASP A C 1
ATOM 731 O O . ASP A 1 91 ? -15.086 -14.297 13.5 1 94.25 91 ASP A O 1
ATOM 735 N N . TYR A 1 92 ? -14.758 -13.922 11.328 1 96.75 92 TYR A N 1
ATOM 736 C CA . TYR A 1 92 ? -14.5 -12.492 11.438 1 96.75 92 TYR A CA 1
ATOM 737 C C . TYR A 1 92 ? -13.398 -12.203 12.445 1 96.75 92 TYR A C 1
ATOM 739 O O . TYR A 1 92 ? -13.523 -11.305 13.273 1 96.75 92 TYR A O 1
ATOM 747 N N . GLU A 1 93 ? -12.383 -13.023 12.352 1 96.94 93 GLU A N 1
ATOM 748 C CA . GLU A 1 93 ? -11.188 -12.844 13.164 1 96.94 93 GLU A CA 1
ATOM 749 C C . GLU A 1 93 ? -9.922 -13.133 12.359 1 96.94 93 GLU A C 1
ATOM 751 O O . GLU A 1 93 ? -9.766 -14.227 11.812 1 96.94 93 GLU A O 1
ATOM 756 N N . ALA A 1 94 ? -9.07 -12.164 12.234 1 94.88 94 ALA A N 1
ATOM 757 C CA . ALA A 1 94 ? -7.762 -12.336 11.609 1 94.88 94 ALA A CA 1
ATOM 758 C C . ALA A 1 94 ? -6.707 -12.703 12.648 1 94.88 94 ALA A C 1
ATOM 760 O O . ALA A 1 94 ? -6.727 -12.188 13.773 1 94.88 94 ALA A O 1
ATOM 761 N N . ILE A 1 95 ? -5.77 -13.523 12.266 1 91.19 95 ILE A N 1
ATOM 762 C CA . ILE A 1 95 ? -4.742 -14 13.188 1 91.19 95 ILE A CA 1
ATOM 763 C C . ILE A 1 95 ? -3.359 -13.609 12.664 1 91.19 95 ILE A C 1
ATOM 765 O O . ILE A 1 95 ? -3.088 -13.727 11.461 1 91.19 95 ILE A O 1
ATOM 769 N N . PRO A 1 96 ? -2.496 -13.164 13.539 1 88.06 96 PRO A N 1
ATOM 770 C CA . PRO A 1 96 ? -1.138 -12.852 13.094 1 88.06 96 PRO A CA 1
ATOM 771 C C . PRO A 1 96 ? -0.368 -14.086 12.641 1 88.06 96 PRO A C 1
ATOM 773 O O . PRO A 1 96 ? -0.501 -15.156 13.242 1 88.06 96 PRO A O 1
ATOM 776 N N . VAL A 1 97 ? 0.347 -13.945 11.531 1 85 97 VAL A N 1
ATOM 777 C CA . VAL A 1 97 ? 1.217 -15.008 11.031 1 85 97 VAL A CA 1
ATOM 778 C C . VAL A 1 97 ? 2.594 -14.898 11.68 1 85 97 VAL A C 1
ATOM 780 O O . VAL A 1 97 ? 3.197 -13.82 11.688 1 85 97 VAL A O 1
ATOM 783 N N . PRO A 1 98 ? 3.012 -15.969 12.242 1 81.81 98 PRO A N 1
ATOM 784 C CA . PRO A 1 98 ? 4.355 -15.906 12.82 1 81.81 98 PRO A CA 1
ATOM 785 C C . PRO A 1 98 ? 5.453 -15.852 11.758 1 81.81 98 PRO A C 1
ATOM 787 O O . PRO A 1 98 ? 5.586 -16.781 10.953 1 81.81 98 PRO A O 1
ATOM 790 N N . ILE A 1 99 ? 6.055 -14.766 11.562 1 79.31 99 ILE A N 1
ATOM 791 C CA . ILE A 1 99 ? 7.195 -14.633 10.664 1 79.31 99 ILE A CA 1
ATOM 792 C C . ILE A 1 99 ? 8.492 -14.672 11.469 1 79.31 99 ILE A C 1
ATOM 794 O O . ILE A 1 99 ? 8.719 -13.82 12.336 1 79.31 99 ILE A O 1
ATOM 798 N N . LYS A 1 100 ? 9.242 -15.727 11.211 1 76.75 100 LYS A N 1
ATOM 799 C CA . LYS A 1 100 ? 10.516 -15.859 11.906 1 76.75 100 LYS A CA 1
ATOM 800 C C . LYS A 1 100 ? 11.68 -15.57 10.961 1 76.75 100 LYS A C 1
ATOM 802 O O . LYS A 1 100 ? 11.617 -15.867 9.766 1 76.75 100 LYS A O 1
ATOM 807 N N . GLY A 1 101 ? 12.68 -14.977 11.492 1 76.75 101 GLY A N 1
ATOM 808 C CA . GLY A 1 101 ? 13.906 -14.812 10.727 1 76.75 101 GLY A CA 1
ATOM 809 C C . GLY A 1 101 ? 13.992 -13.477 10.023 1 76.75 101 GLY A C 1
ATOM 810 O O . GLY A 1 101 ? 14.969 -13.211 9.305 1 76.75 101 GLY A O 1
ATOM 811 N N . LEU A 1 102 ? 12.992 -12.727 10.125 1 80.19 102 LEU A N 1
ATOM 812 C CA . LEU A 1 102 ? 13.062 -11.398 9.523 1 80.19 102 LEU A CA 1
ATOM 813 C C . LEU A 1 102 ? 13.523 -10.359 10.539 1 80.19 102 LEU A C 1
ATOM 815 O O . LEU A 1 102 ? 13.039 -10.336 11.672 1 80.19 102 LEU A O 1
ATOM 819 N N . ASP A 1 103 ? 14.508 -9.648 10.125 1 78.06 103 ASP A N 1
ATOM 820 C CA . ASP A 1 103 ? 14.922 -8.562 11.008 1 78.06 103 ASP A CA 1
ATOM 821 C C . ASP A 1 103 ? 14.023 -7.34 10.836 1 78.06 103 ASP A C 1
ATOM 823 O O . ASP A 1 103 ? 13.031 -7.391 10.102 1 78.06 103 ASP A O 1
ATOM 827 N N . ASN A 1 104 ? 14.367 -6.277 11.461 1 74.94 104 ASN A N 1
ATOM 828 C CA . ASN A 1 104 ? 13.516 -5.09 11.484 1 74.94 104 ASN A CA 1
ATOM 829 C C . ASN A 1 104 ? 13.508 -4.375 10.141 1 74.94 104 ASN A C 1
ATOM 831 O O . ASN A 1 104 ? 12.617 -3.564 9.867 1 74.94 104 ASN A O 1
ATOM 835 N N . SER A 1 105 ? 14.469 -4.719 9.328 1 79.12 105 SER A N 1
ATOM 836 C CA . SER A 1 105 ? 14.547 -4.023 8.047 1 79.12 105 SER A CA 1
ATOM 837 C C . SER A 1 105 ? 13.617 -4.66 7.016 1 79.12 105 SER A C 1
ATOM 839 O O . SER A 1 105 ? 13.352 -4.07 5.969 1 79.12 105 SER A O 1
ATOM 841 N N . ALA A 1 106 ? 13.133 -5.926 7.359 1 81.81 106 ALA A N 1
ATOM 842 C CA . ALA A 1 106 ? 12.242 -6.664 6.465 1 81.81 106 ALA A CA 1
ATOM 843 C C . ALA A 1 106 ? 12.781 -6.66 5.035 1 81.81 106 ALA A C 1
ATOM 845 O O . ALA A 1 106 ? 13.883 -7.156 4.777 1 81.81 106 ALA A O 1
ATOM 846 N N . CYS A 1 107 ? 12.117 -5.914 4.125 1 87.62 107 CYS A N 1
ATOM 847 C CA . CYS A 1 107 ? 12.5 -6.016 2.719 1 87.62 107 CYS A CA 1
ATOM 848 C C . CYS A 1 107 ? 13.273 -4.781 2.273 1 87.62 107 CYS A C 1
ATOM 850 O O . CYS A 1 107 ? 13.398 -4.52 1.075 1 87.62 107 CYS A O 1
ATOM 852 N N . HIS A 1 108 ? 13.812 -3.994 3.254 1 91.12 108 HIS A N 1
ATOM 853 C CA . HIS A 1 108 ? 14.711 -2.869 3.01 1 91.12 108 HIS A CA 1
ATOM 854 C C . HIS A 1 108 ? 16.016 -3.025 3.781 1 91.12 108 HIS A C 1
ATOM 856 O O . HIS A 1 108 ? 16.219 -2.375 4.809 1 91.12 108 HIS A O 1
ATOM 862 N N . PRO A 1 109 ? 16.906 -3.771 3.283 1 92.38 109 PRO A N 1
ATOM 863 C CA . PRO A 1 109 ? 18.078 -4.191 4.047 1 92.38 109 PRO A CA 1
ATOM 864 C C . PRO A 1 109 ? 18.969 -3.016 4.457 1 92.38 109 PRO A C 1
ATOM 866 O O . PRO A 1 109 ? 19.703 -3.105 5.445 1 92.38 109 PRO A O 1
ATOM 869 N N . ILE A 1 110 ? 18.969 -1.964 3.682 1 95.69 110 ILE A N 1
ATOM 870 C CA . ILE A 1 110 ? 19.688 -0.75 4.047 1 95.69 110 ILE A CA 1
ATOM 871 C C . ILE A 1 110 ? 18.703 0.393 4.266 1 95.69 110 ILE A C 1
ATOM 873 O O . ILE A 1 110 ? 18.375 1.132 3.33 1 95.69 110 ILE A O 1
ATOM 877 N N . LEU A 1 111 ? 18.328 0.561 5.449 1 93.62 111 LEU A N 1
ATOM 878 C CA . LEU A 1 111 ? 17.266 1.494 5.809 1 93.62 111 LEU A CA 1
ATOM 879 C C . LEU A 1 111 ? 17.703 2.934 5.535 1 93.62 111 LEU A C 1
ATOM 881 O O . LEU A 1 111 ? 16.859 3.771 5.176 1 93.62 111 LEU A O 1
ATOM 885 N N . MET A 1 112 ? 18.969 3.178 5.695 1 94.5 112 MET A N 1
ATOM 886 C CA . MET A 1 112 ? 19.469 4.523 5.414 1 94.5 112 MET A CA 1
ATOM 887 C C . MET A 1 112 ? 19.203 4.91 3.963 1 94.5 112 MET A C 1
ATOM 889 O O . MET A 1 112 ? 18.719 6.012 3.689 1 94.5 112 MET A O 1
ATOM 893 N N . ASP A 1 113 ? 19.469 4.004 3.096 1 96 113 ASP A N 1
ATOM 894 C CA . ASP A 1 113 ? 19.234 4.262 1.679 1 96 113 ASP A CA 1
ATOM 895 C C . ASP A 1 113 ? 17.75 4.383 1.38 1 96 113 ASP A C 1
ATOM 897 O O . ASP A 1 113 ? 17.32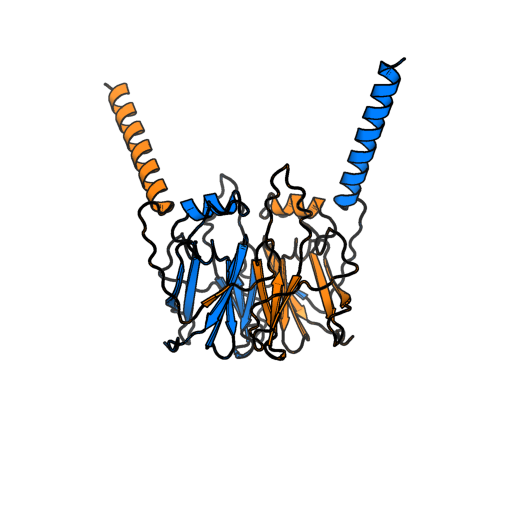8 5.223 0.577 1 96 113 ASP A O 1
ATOM 901 N N . ALA A 1 114 ? 16.984 3.588 2.014 1 93.62 114 ALA A N 1
ATOM 902 C CA . ALA A 1 114 ? 15.539 3.666 1.842 1 93.62 114 ALA A CA 1
ATOM 903 C C . ALA A 1 114 ? 15.008 5.027 2.285 1 93.62 114 ALA A C 1
ATOM 905 O O . ALA A 1 114 ? 14.211 5.645 1.581 1 93.62 114 ALA A O 1
ATOM 906 N N . ALA A 1 115 ? 15.469 5.457 3.453 1 91.62 115 ALA A N 1
ATOM 907 C CA . ALA A 1 115 ? 15.031 6.75 3.982 1 91.62 115 ALA A CA 1
ATOM 908 C C . ALA A 1 115 ? 15.383 7.883 3.023 1 91.62 115 ALA A C 1
ATOM 910 O O . ALA A 1 115 ? 14.555 8.75 2.746 1 91.62 115 ALA A O 1
ATOM 911 N N . LYS A 1 116 ? 16.594 7.836 2.504 1 93.44 116 LYS A N 1
ATOM 912 C CA . LYS A 1 116 ? 17.016 8.844 1.538 1 93.44 116 LYS A CA 1
ATOM 913 C C . LYS A 1 116 ? 16.156 8.797 0.276 1 93.44 116 LYS A C 1
ATOM 915 O O . LYS A 1 116 ? 15.703 9.828 -0.217 1 93.44 116 LYS A O 1
ATOM 920 N N . HIS A 1 117 ? 15.938 7.617 -0.245 1 92.81 117 HIS A N 1
ATOM 921 C CA . HIS A 1 117 ? 15.141 7.434 -1.456 1 92.81 117 HIS A CA 1
ATOM 922 C C . HIS A 1 117 ? 13.727 7.969 -1.275 1 92.81 117 HIS A C 1
ATOM 924 O O . HIS A 1 117 ? 13.227 8.711 -2.123 1 92.81 117 HIS A O 1
ATOM 930 N N . PHE A 1 118 ? 13.086 7.707 -0.136 1 88.88 118 PHE A N 1
ATOM 931 C CA . PHE A 1 118 ? 11.703 8.102 0.104 1 88.88 118 PHE A CA 1
ATOM 932 C C . PHE A 1 118 ? 11.602 9.594 0.379 1 88.88 118 PHE A C 1
ATOM 934 O O . PHE A 1 118 ? 10.523 10.18 0.265 1 88.88 118 PHE A O 1
ATOM 941 N N . GLY A 1 119 ? 12.734 10.195 0.799 1 85.94 119 GLY A N 1
ATOM 942 C CA . GLY A 1 119 ? 12.758 11.633 0.994 1 85.94 119 GLY A CA 1
ATOM 943 C C . GLY A 1 119 ? 12.656 12.414 -0.304 1 85.94 119 GLY A C 1
ATOM 944 O O . GLY A 1 119 ? 12.227 13.57 -0.31 1 85.94 119 GLY A O 1
ATOM 945 N N . ASP A 1 120 ? 13.109 11.766 -1.441 1 88 120 ASP A N 1
ATOM 946 C CA . ASP A 1 120 ? 13.023 12.336 -2.783 1 88 120 ASP A CA 1
ATOM 947 C C . ASP A 1 120 ? 13.078 11.242 -3.848 1 88 120 ASP A C 1
ATOM 949 O O . ASP A 1 120 ? 14.133 10.984 -4.426 1 88 120 ASP A O 1
ATOM 953 N N . THR A 1 121 ? 11.992 10.703 -4.203 1 88.44 121 THR A N 1
ATOM 954 C CA . THR A 1 121 ? 11.922 9.555 -5.102 1 88.44 121 THR A CA 1
ATOM 955 C C . THR A 1 121 ? 12.227 9.969 -6.535 1 88.44 121 THR A C 1
ATOM 957 O O . THR A 1 121 ? 12.516 9.125 -7.387 1 88.44 121 THR A O 1
ATOM 960 N N . SER A 1 122 ? 12.156 11.266 -6.812 1 84.31 122 SER A N 1
ATOM 961 C CA . SER A 1 122 ? 12.391 11.734 -8.172 1 84.31 122 SER A CA 1
ATOM 962 C C . SER A 1 122 ? 13.883 11.867 -8.469 1 84.31 122 SER A C 1
ATOM 964 O O . SER A 1 122 ? 14.289 11.969 -9.625 1 84.31 122 SER A O 1
ATOM 966 N N . ASN A 1 123 ? 14.734 11.977 -7.422 1 88.69 123 ASN A N 1
ATOM 967 C CA . ASN A 1 123 ? 16.172 12.094 -7.574 1 88.69 123 ASN A CA 1
ATOM 968 C C . ASN A 1 123 ? 16.812 10.758 -7.965 1 88.69 123 ASN A C 1
ATOM 970 O O . ASN A 1 123 ? 16.859 9.828 -7.156 1 88.69 123 ASN A O 1
ATOM 974 N N . PRO A 1 124 ? 17.344 10.625 -9.148 1 89.75 124 PRO A N 1
ATOM 975 C CA . PRO A 1 124 ? 17.859 9.344 -9.633 1 89.75 124 PRO A CA 1
ATOM 976 C C . PRO A 1 124 ? 19.094 8.883 -8.875 1 89.75 124 PRO A C 1
ATOM 978 O O . PRO A 1 124 ? 19.484 7.711 -8.953 1 89.75 124 PRO A O 1
ATOM 981 N N . ASN A 1 125 ? 19.703 9.758 -8.078 1 94.44 125 ASN A N 1
ATOM 982 C CA . ASN A 1 125 ? 20.922 9.406 -7.352 1 94.44 125 ASN A CA 1
ATOM 983 C C . ASN A 1 125 ? 20.609 8.82 -5.98 1 94.44 125 ASN A C 1
ATOM 985 O O . ASN A 1 125 ? 21.5 8.312 -5.301 1 94.44 125 ASN A O 1
ATOM 989 N N . LEU A 1 126 ? 19.406 8.938 -5.605 1 94.56 126 LEU A N 1
ATOM 990 C CA . LEU A 1 126 ? 18.984 8.352 -4.336 1 94.56 126 LEU A CA 1
ATOM 991 C C . LEU A 1 126 ? 18.25 7.027 -4.562 1 94.56 126 LEU A C 1
ATOM 993 O O . LEU A 1 126 ? 17.062 7.012 -4.852 1 94.56 126 LEU A O 1
ATOM 997 N N . THR A 1 127 ? 18.984 5.965 -4.465 1 96 127 THR A N 1
ATOM 998 C CA . THR A 1 127 ? 18.438 4.625 -4.652 1 96 127 THR A CA 1
ATOM 999 C C . THR A 1 127 ? 18.547 3.812 -3.365 1 96 127 THR A C 1
ATOM 1001 O O . THR A 1 127 ? 19.297 4.172 -2.459 1 96 127 THR A O 1
ATOM 1004 N N . ALA A 1 128 ? 17.75 2.828 -3.281 1 96.88 128 ALA A N 1
ATOM 1005 C CA . ALA A 1 128 ? 17.766 1.891 -2.16 1 96.88 128 ALA A CA 1
ATOM 1006 C C . ALA A 1 128 ? 17.562 0.457 -2.645 1 96.88 128 ALA A C 1
ATOM 1008 O O . ALA A 1 128 ? 16.891 0.219 -3.645 1 96.88 128 ALA A O 1
ATOM 1009 N N . PRO A 1 129 ? 18.125 -0.487 -1.91 1 97.44 129 PRO A N 1
ATOM 1010 C CA . PRO A 1 129 ? 17.953 -1.883 -2.322 1 97.44 129 PRO A CA 1
ATOM 1011 C C . PRO A 1 129 ? 16.5 -2.318 -2.346 1 97.44 129 PRO A C 1
ATOM 1013 O O . PRO A 1 129 ? 15.672 -1.767 -1.613 1 97.44 129 PRO A O 1
ATOM 1016 N N . SER A 1 130 ? 16.234 -3.248 -3.227 1 97.25 130 SER A N 1
ATOM 1017 C CA . SER A 1 130 ? 14.945 -3.91 -3.344 1 97.25 130 SER A CA 1
ATOM 1018 C C . SER A 1 130 ? 15.062 -5.41 -3.094 1 97.25 130 SER A C 1
ATOM 1020 O O . SER A 1 130 ? 15.945 -6.066 -3.646 1 97.25 130 SER A O 1
ATOM 1022 N N . GLN A 1 131 ? 14.195 -5.852 -2.23 1 96.44 131 GLN A N 1
ATOM 1023 C CA . GLN A 1 131 ? 14.219 -7.262 -1.851 1 96.44 131 GLN A CA 1
ATOM 1024 C C . GLN A 1 131 ? 12.828 -7.883 -1.947 1 96.44 131 GLN A C 1
ATOM 1026 O O . GLN A 1 131 ? 11.836 -7.246 -1.593 1 96.44 131 GLN A O 1
ATOM 1031 N N . VAL A 1 132 ? 12.758 -9.07 -2.525 1 95.56 132 VAL A N 1
ATOM 1032 C CA . VAL A 1 132 ? 11.523 -9.852 -2.533 1 95.56 132 VAL A CA 1
ATOM 1033 C C . VAL A 1 132 ? 11.75 -11.18 -1.824 1 95.56 132 VAL A C 1
ATOM 1035 O O . VAL A 1 132 ? 12.664 -11.93 -2.174 1 95.56 132 VAL A O 1
ATOM 1038 N N . LEU A 1 133 ? 10.945 -11.414 -0.836 1 92.25 133 LEU A N 1
ATOM 1039 C CA . LEU A 1 133 ? 11 -12.648 -0.053 1 92.25 133 LEU A CA 1
ATOM 1040 C C . LEU A 1 133 ? 9.758 -13.5 -0.289 1 92.25 133 LEU A C 1
ATOM 1042 O O . LEU A 1 133 ? 8.648 -12.969 -0.395 1 92.25 133 LEU A O 1
ATOM 1046 N N . ARG A 1 134 ? 9.977 -14.711 -0.417 1 89.62 134 ARG A N 1
ATOM 1047 C CA . ARG A 1 134 ? 8.891 -15.68 -0.479 1 89.62 134 ARG A CA 1
ATOM 1048 C C . ARG A 1 134 ? 8.742 -16.422 0.842 1 89.62 134 ARG A C 1
ATOM 1050 O O . ARG A 1 134 ? 9.727 -16.953 1.376 1 89.62 134 ARG A O 1
ATOM 1057 N N . PHE A 1 135 ? 7.547 -16.406 1.356 1 85.12 135 PHE A N 1
ATOM 1058 C CA . PHE A 1 135 ? 7.227 -17.156 2.57 1 85.12 135 PHE A CA 1
ATOM 1059 C C . PHE A 1 135 ? 6.441 -18.422 2.242 1 85.12 135 PHE A C 1
ATOM 1061 O O . PHE A 1 135 ? 5.48 -18.375 1.473 1 85.12 135 PHE A O 1
ATOM 1068 N N . SER A 1 136 ? 6.895 -19.5 2.719 1 82.19 136 SER A N 1
ATOM 1069 C CA . SER A 1 136 ? 6.176 -20.766 2.643 1 82.19 136 SER A CA 1
ATOM 1070 C C . SER A 1 136 ? 5.77 -21.25 4.027 1 82.19 136 SER A C 1
ATOM 1072 O O . SER A 1 136 ? 6.605 -21.359 4.926 1 82.19 136 SER A O 1
ATOM 1074 N N . PHE A 1 137 ? 4.539 -21.453 4.105 1 78 137 PHE A N 1
ATOM 1075 C CA . PHE A 1 137 ? 4.027 -21.844 5.418 1 78 137 PHE A CA 1
ATOM 1076 C C . PHE A 1 137 ? 3.787 -23.344 5.48 1 78 137 PHE A C 1
ATOM 1078 O O . PHE A 1 137 ? 3.42 -23.953 4.48 1 78 137 PHE A O 1
ATOM 1085 N N . SER A 1 138 ? 4.016 -23.891 6.719 1 79.25 138 SER A N 1
ATOM 1086 C CA . SER A 1 138 ? 3.645 -25.281 6.957 1 79.25 138 SER A CA 1
ATOM 1087 C C . SER A 1 138 ? 2.135 -25.484 6.848 1 79.25 138 SER A C 1
ATOM 1089 O O . SER A 1 138 ? 1.376 -24.5 6.859 1 79.25 138 SER A O 1
ATOM 1091 N N . LYS A 1 139 ? 1.738 -26.719 6.762 1 77 139 LYS A N 1
ATOM 1092 C CA . LYS A 1 139 ? 0.323 -27.031 6.602 1 77 139 LYS A CA 1
ATOM 1093 C C . LYS A 1 139 ? -0.5 -26.5 7.77 1 77 139 LYS A C 1
ATOM 1095 O O . LYS A 1 139 ? -1.639 -26.062 7.586 1 77 139 LYS A O 1
ATOM 1100 N N . ASP A 1 140 ? 0.106 -26.5 8.922 1 71.69 140 ASP A N 1
ATOM 1101 C CA . ASP A 1 140 ? -0.614 -26.031 10.102 1 71.69 140 ASP A CA 1
ATOM 1102 C C . ASP A 1 140 ? -0.371 -24.547 10.344 1 71.69 140 ASP A C 1
ATOM 1104 O O . ASP A 1 140 ? -0.869 -23.969 11.32 1 71.69 140 ASP A O 1
ATOM 1108 N N . TYR A 1 141 ? 0.414 -23.75 9.422 1 67.5 141 TYR A N 1
ATOM 1109 C CA . TYR A 1 141 ? 0.688 -22.328 9.414 1 67.5 141 TYR A CA 1
ATOM 1110 C C . TYR A 1 141 ? 1.421 -21.906 10.68 1 67.5 141 TYR A C 1
ATOM 1112 O O . TYR A 1 141 ? 1.319 -20.75 11.109 1 67.5 141 TYR A O 1
ATOM 1120 N N . LYS A 1 142 ? 2.113 -22.953 11.383 1 73.19 142 LYS A N 1
ATOM 1121 C CA . LYS A 1 142 ? 2.822 -22.672 12.633 1 73.19 142 LYS A CA 1
ATOM 1122 C C . LYS A 1 142 ? 4.289 -22.344 12.359 1 73.19 142 LYS A C 1
ATOM 1124 O O . LYS A 1 142 ? 4.992 -21.844 13.242 1 73.19 142 LYS A O 1
ATOM 1129 N N . SER A 1 143 ? 4.691 -22.688 11.156 1 76.12 143 SER A N 1
ATOM 1130 C CA . SER A 1 143 ? 6.066 -22.375 10.781 1 76.12 143 SER A CA 1
ATOM 1131 C C . SER A 1 143 ? 6.141 -21.844 9.359 1 76.12 143 SER A C 1
ATOM 1133 O O . SER A 1 143 ? 5.234 -22.062 8.555 1 76.12 143 SER A O 1
ATOM 1135 N N . SER A 1 144 ? 7.184 -21.031 9.234 1 78.94 144 SER A N 1
ATOM 1136 C CA . SER A 1 144 ? 7.375 -20.484 7.895 1 78.94 144 SER A CA 1
ATOM 1137 C C . SER A 1 144 ? 8.844 -20.516 7.488 1 78.94 144 SER A C 1
ATOM 1139 O O . SER A 1 144 ? 9.734 -20.5 8.344 1 78.94 144 SER A O 1
ATOM 1141 N N . LYS A 1 145 ? 9.016 -20.859 6.273 1 84.06 145 LYS A N 1
ATOM 1142 C CA . LYS A 1 145 ? 10.328 -20.75 5.648 1 84.06 145 LYS A CA 1
ATOM 1143 C C . LYS A 1 145 ? 10.398 -19.531 4.727 1 84.06 145 LYS A C 1
ATOM 1145 O O . LYS A 1 145 ? 9.438 -19.25 4 1 84.06 145 LYS A O 1
ATOM 1150 N N . ILE A 1 146 ? 11.539 -18.875 4.805 1 87.75 146 ILE A N 1
ATOM 1151 C CA . ILE A 1 146 ? 11.719 -17.672 4.004 1 87.75 146 ILE A CA 1
ATOM 1152 C C . ILE A 1 146 ? 12.828 -17.891 2.98 1 87.75 146 ILE A C 1
ATOM 1154 O O . ILE A 1 146 ? 13.898 -18.391 3.318 1 87.75 146 ILE A O 1
ATOM 1158 N N . VAL A 1 147 ? 12.531 -17.562 1.748 1 88.94 147 VAL A N 1
ATOM 1159 C CA . VAL A 1 147 ? 13.523 -17.609 0.676 1 88.94 147 VAL A CA 1
ATOM 1160 C C . VAL A 1 147 ? 13.578 -16.25 -0.032 1 88.94 147 VAL A C 1
ATOM 1162 O O . VAL A 1 147 ? 12.539 -15.664 -0.338 1 88.94 147 VAL A O 1
ATOM 1165 N N . GLU A 1 148 ? 14.812 -15.773 -0.232 1 92.56 148 GLU A N 1
ATOM 1166 C CA . GLU A 1 148 ? 14.992 -14.547 -1.006 1 92.56 148 GLU A CA 1
ATOM 1167 C C . GLU A 1 148 ? 14.953 -14.836 -2.506 1 92.56 148 GLU A C 1
ATOM 1169 O O . GLU A 1 148 ? 15.82 -15.539 -3.029 1 92.56 148 GLU A O 1
ATOM 1174 N N . VAL A 1 149 ? 14.062 -14.25 -3.191 1 93.38 149 VAL A N 1
ATOM 1175 C CA . VAL A 1 149 ? 13.852 -14.586 -4.594 1 93.38 149 VAL A CA 1
ATOM 1176 C C . VAL A 1 149 ? 14.453 -13.5 -5.484 1 93.38 149 VAL A C 1
ATOM 1178 O O . VAL A 1 149 ? 14.711 -13.727 -6.668 1 93.38 149 VAL A O 1
ATOM 1181 N N . PHE A 1 150 ? 14.609 -12.398 -4.953 1 96.19 150 PHE A N 1
ATOM 1182 C CA . PHE A 1 150 ? 15.086 -11.242 -5.703 1 96.19 150 PHE A CA 1
ATOM 1183 C C . PHE A 1 150 ? 15.805 -10.266 -4.789 1 96.19 150 PHE A C 1
ATOM 1185 O O . PHE A 1 150 ? 15.352 -9.992 -3.678 1 96.19 150 PHE A O 1
ATOM 1192 N N . MET A 1 151 ? 16.906 -9.789 -5.184 1 97.38 151 MET A N 1
ATOM 1193 C CA . MET A 1 151 ? 17.672 -8.742 -4.516 1 97.38 151 MET A CA 1
ATOM 1194 C C . MET A 1 151 ? 18.344 -7.828 -5.535 1 97.38 151 MET A C 1
ATOM 1196 O O . MET A 1 151 ? 18.953 -8.305 -6.488 1 97.38 151 MET A O 1
ATOM 1200 N N . ASP A 1 152 ? 18.156 -6.551 -5.387 1 97.94 152 ASP A N 1
ATOM 1201 C CA . ASP A 1 152 ? 18.766 -5.539 -6.242 1 97.94 152 ASP A CA 1
ATOM 1202 C C . ASP A 1 152 ? 19.344 -4.387 -5.414 1 97.94 152 ASP A C 1
ATOM 1204 O O . ASP A 1 152 ? 18.719 -3.951 -4.441 1 97.94 152 ASP A O 1
ATOM 1208 N N . ASP A 1 153 ? 20.375 -3.885 -5.75 1 96.81 153 ASP A N 1
ATOM 1209 C CA . ASP A 1 153 ? 21.047 -2.836 -4.984 1 96.81 153 ASP A CA 1
ATOM 1210 C C . ASP A 1 153 ? 20.344 -1.488 -5.184 1 96.81 153 ASP A C 1
ATOM 1212 O O . ASP A 1 153 ? 20.781 -0.478 -4.621 1 96.81 153 ASP A O 1
ATOM 1216 N N . GLY A 1 154 ? 19.359 -1.467 -6 1 96.94 154 GLY A N 1
ATOM 1217 C CA . GLY A 1 154 ? 18.594 -0.245 -6.188 1 96.94 154 GLY A CA 1
ATOM 1218 C C . GLY A 1 154 ? 18.781 0.364 -7.566 1 96.94 154 GLY A C 1
ATOM 1219 O O . GLY A 1 154 ? 18.031 1.263 -7.953 1 96.94 154 GLY A O 1
ATOM 1220 N N . ASN A 1 155 ? 19.75 -0.139 -8.344 1 95.62 155 ASN A N 1
ATOM 1221 C CA . ASN A 1 155 ? 20.016 0.438 -9.656 1 95.62 155 ASN A CA 1
ATOM 1222 C C . ASN A 1 155 ? 19.016 -0.047 -10.703 1 95.62 155 ASN A C 1
ATOM 1224 O O . ASN A 1 155 ? 18.703 0.682 -11.641 1 95.62 155 ASN A O 1
ATOM 1228 N N . PHE A 1 156 ? 18.594 -1.259 -10.57 1 96.62 156 PHE A N 1
ATOM 1229 C CA . PHE A 1 156 ? 17.594 -1.805 -11.484 1 96.62 156 PHE A CA 1
ATOM 1230 C C . PHE A 1 156 ? 16.188 -1.406 -11.062 1 96.62 156 PHE A C 1
ATOM 1232 O O . PHE A 1 156 ? 15.414 -0.878 -11.867 1 96.62 156 PHE A O 1
ATOM 1239 N N . ILE A 1 157 ? 15.82 -1.584 -9.812 1 96.56 157 ILE A N 1
ATOM 1240 C CA . ILE A 1 157 ? 14.594 -1.115 -9.172 1 96.56 157 ILE A CA 1
ATOM 1241 C C . ILE A 1 157 ? 14.906 -0.637 -7.758 1 96.56 157 ILE A C 1
ATOM 1243 O O . ILE A 1 157 ? 15.555 -1.346 -6.984 1 96.56 157 ILE A O 1
ATOM 1247 N N . SER A 1 158 ? 14.398 0.571 -7.516 1 96.12 158 SER A N 1
ATOM 1248 C CA . SER A 1 158 ? 14.734 1.181 -6.234 1 96.12 158 SER A CA 1
ATOM 1249 C C . SER A 1 158 ? 13.594 1.034 -5.23 1 96.12 158 SER A C 1
ATOM 1251 O O . SER A 1 158 ? 12.461 1.424 -5.512 1 96.12 158 SER A O 1
ATOM 1253 N N . ALA A 1 159 ? 13.906 0.394 -4.082 1 95.12 159 ALA A N 1
ATOM 1254 C CA . ALA A 1 159 ? 13.016 0.343 -2.93 1 95.12 159 ALA A CA 1
ATOM 1255 C C . ALA A 1 159 ? 11.656 -0.243 -3.314 1 95.12 159 ALA A C 1
ATOM 1257 O O . ALA A 1 159 ? 10.633 0.43 -3.203 1 95.12 159 ALA A O 1
ATOM 1258 N N . SER A 1 160 ? 11.695 -1.489 -3.682 1 96 160 SER A N 1
ATOM 1259 C CA . SER A 1 160 ? 10.469 -2.18 -4.055 1 96 160 SER A CA 1
ATOM 1260 C C . SER A 1 160 ? 9.438 -2.129 -2.928 1 96 160 SER A C 1
ATOM 1262 O O . SER A 1 160 ? 9.805 -2.061 -1.753 1 96 160 SER A O 1
ATOM 1264 N N . SER A 1 161 ? 8.188 -2.111 -3.369 1 92.75 161 SER A N 1
ATOM 1265 C CA . SER A 1 161 ? 7.129 -1.975 -2.375 1 92.75 161 SER A CA 1
ATOM 1266 C C . SER A 1 161 ? 6.078 -3.072 -2.531 1 92.75 161 SER A C 1
ATOM 1268 O O . SER A 1 161 ? 5.281 -3.309 -1.622 1 92.75 161 SER A O 1
ATOM 1270 N N . VAL A 1 162 ? 6.027 -3.76 -3.625 1 95 162 VAL A N 1
ATOM 1271 C CA . VAL A 1 162 ? 5.031 -4.793 -3.887 1 95 162 VAL A CA 1
ATOM 1272 C C . VAL A 1 162 ? 5.605 -5.84 -4.836 1 95 162 VAL A C 1
ATOM 1274 O O . VAL A 1 162 ? 6.418 -5.52 -5.707 1 95 162 VAL A O 1
ATOM 1277 N N . ALA A 1 163 ? 5.262 -7.051 -4.629 1 95.75 163 ALA A N 1
ATOM 1278 C CA . ALA A 1 163 ? 5.594 -8.156 -5.523 1 95.75 163 ALA A CA 1
ATOM 1279 C C . ALA A 1 163 ? 4.391 -9.078 -5.719 1 95.75 163 ALA A C 1
ATOM 1281 O O . ALA A 1 163 ? 3.727 -9.461 -4.75 1 95.75 163 ALA A O 1
ATOM 1282 N N . VAL A 1 164 ? 4.141 -9.398 -6.945 1 94.38 164 VAL A N 1
ATOM 1283 C CA . VAL A 1 164 ? 3.008 -10.258 -7.266 1 94.38 164 VAL A CA 1
ATOM 1284 C C . VAL A 1 164 ? 3.455 -11.375 -8.211 1 94.38 164 VAL A C 1
ATOM 1286 O O . VAL A 1 164 ? 4.035 -11.109 -9.266 1 94.38 164 VAL A O 1
ATOM 1289 N N . ASN A 1 165 ? 3.232 -12.523 -7.777 1 90.69 165 ASN A N 1
ATOM 1290 C CA . ASN A 1 165 ? 3.527 -13.648 -8.656 1 90.69 165 ASN A CA 1
ATOM 1291 C C . ASN A 1 165 ? 2.312 -14.039 -9.492 1 90.69 165 ASN A C 1
ATOM 1293 O O . ASN A 1 165 ? 1.173 -13.836 -9.07 1 90.69 165 ASN A O 1
ATOM 1297 N N . PHE A 1 166 ? 2.562 -14.586 -10.609 1 87.88 166 PHE A N 1
ATOM 1298 C CA . PHE A 1 166 ? 1.472 -15.047 -11.461 1 87.88 166 PHE A CA 1
ATOM 1299 C C . PHE A 1 166 ? 1.954 -16.125 -12.414 1 87.88 166 PHE A C 1
ATOM 1301 O O . PHE A 1 166 ? 3.145 -16.453 -12.453 1 87.88 166 PHE A O 1
ATOM 1308 N N . ASP A 1 167 ? 0.981 -16.797 -13.094 1 88.31 167 ASP A N 1
ATOM 1309 C CA . ASP A 1 167 ? 1.278 -17.922 -13.984 1 88.31 167 ASP A CA 1
ATOM 1310 C C . ASP A 1 167 ? 1.972 -19.047 -13.234 1 88.31 167 ASP A C 1
ATOM 1312 O O . ASP A 1 167 ? 3.049 -19.5 -13.633 1 88.31 167 ASP A O 1
ATOM 1316 N N . ASN A 1 168 ? 1.375 -19.516 -12.102 1 84.81 168 ASN A N 1
ATOM 1317 C CA . ASN A 1 168 ? 1.899 -20.594 -11.273 1 84.81 168 ASN A CA 1
ATOM 1318 C C . ASN A 1 168 ? 3.328 -20.312 -10.82 1 84.81 168 ASN A C 1
ATOM 1320 O O . ASN A 1 168 ? 4.203 -21.172 -10.938 1 84.81 168 ASN A O 1
ATOM 1324 N N . SER A 1 169 ? 3.596 -19.031 -10.406 1 85.69 169 SER A N 1
ATOM 1325 C CA . SER A 1 169 ? 4.859 -18.562 -9.852 1 85.69 169 SER A CA 1
ATOM 1326 C C . SER A 1 169 ? 5.984 -18.641 -10.875 1 85.69 169 SER A C 1
ATOM 1328 O O . SER A 1 169 ? 7.148 -18.844 -10.516 1 85.69 169 SER A O 1
ATOM 1330 N N . ARG A 1 170 ? 5.629 -18.578 -12.141 1 90.25 170 ARG A N 1
ATOM 1331 C CA . ARG A 1 170 ? 6.66 -18.562 -13.172 1 90.25 170 ARG A CA 1
ATOM 1332 C C . ARG A 1 170 ? 7.02 -17.125 -13.547 1 90.25 170 ARG A C 1
ATOM 1334 O O . ARG A 1 170 ? 8.031 -16.891 -14.211 1 90.25 170 ARG A O 1
ATOM 1341 N N . GLN A 1 171 ? 6.18 -16.266 -13.156 1 93.06 171 GLN A N 1
ATOM 1342 C CA . GLN A 1 171 ? 6.414 -14.852 -13.43 1 93.06 171 GLN A CA 1
ATOM 1343 C C . GLN A 1 171 ? 6.234 -14.008 -12.172 1 93.06 171 GLN A C 1
ATOM 1345 O O . GLN A 1 171 ? 5.52 -14.406 -11.25 1 93.06 171 GLN A O 1
ATOM 1350 N N . LEU A 1 172 ? 6.902 -12.867 -12.133 1 95.25 172 LEU A N 1
ATOM 1351 C CA . LEU A 1 172 ? 6.922 -11.992 -10.977 1 95.25 172 LEU A CA 1
ATOM 1352 C C . LEU A 1 172 ? 6.926 -10.523 -11.398 1 95.25 172 LEU A C 1
ATOM 1354 O O . LEU A 1 172 ? 7.75 -10.117 -12.227 1 95.25 172 LEU A O 1
ATOM 1358 N N . LEU A 1 173 ? 5.941 -9.805 -10.969 1 96.75 173 LEU A N 1
ATOM 1359 C CA . LEU A 1 173 ? 5.941 -8.359 -11.117 1 96.75 173 LEU A CA 1
ATOM 1360 C C . LEU A 1 173 ? 6.375 -7.68 -9.82 1 96.75 173 LEU A C 1
ATOM 1362 O O . LEU A 1 173 ? 5.91 -8.047 -8.734 1 96.75 173 LEU A O 1
ATOM 1366 N N . ILE A 1 174 ? 7.301 -6.762 -9.891 1 97.44 174 ILE A N 1
ATOM 1367 C CA . ILE A 1 174 ? 7.801 -6.039 -8.727 1 97.44 174 ILE A CA 1
ATOM 1368 C C . ILE A 1 174 ? 7.629 -4.539 -8.938 1 97.44 174 ILE A C 1
ATOM 1370 O O . ILE A 1 174 ? 8.102 -3.986 -9.93 1 97.44 174 ILE A O 1
ATOM 1374 N N . GLY A 1 175 ? 6.941 -3.906 -8.055 1 97.06 175 GLY A N 1
ATOM 1375 C CA . GLY A 1 175 ? 6.727 -2.469 -8.117 1 97.06 175 GLY A CA 1
ATOM 1376 C C . GLY A 1 175 ? 7.434 -1.708 -7.012 1 97.06 175 GLY A C 1
ATOM 1377 O O . GLY A 1 175 ? 7.895 -2.307 -6.039 1 97.06 175 GLY A O 1
ATOM 1378 N N . SER A 1 176 ? 7.539 -0.411 -7.211 1 95.06 176 SER A N 1
ATOM 1379 C CA . SER A 1 176 ? 8.109 0.485 -6.211 1 95.06 176 SER A CA 1
ATOM 1380 C C . SER A 1 176 ? 7.281 1.758 -6.074 1 95.06 176 SER A C 1
ATOM 1382 O O . SER A 1 176 ? 6.738 2.26 -7.059 1 95.06 176 SER A O 1
ATOM 1384 N N . VAL A 1 177 ? 7.25 2.248 -4.902 1 89.38 177 VAL A N 1
ATOM 1385 C CA . VAL A 1 177 ? 6.449 3.432 -4.613 1 89.38 177 VAL A CA 1
ATOM 1386 C C . VAL A 1 177 ? 6.977 4.621 -5.406 1 89.38 177 VAL A C 1
ATOM 1388 O O . VAL A 1 177 ? 6.195 5.453 -5.883 1 89.38 177 VAL A O 1
ATOM 1391 N N . GLY A 1 178 ? 8.18 4.621 -5.742 1 86.62 178 GLY A N 1
ATOM 1392 C CA . GLY A 1 178 ? 8.742 5.871 -6.23 1 86.62 178 GLY A CA 1
ATOM 1393 C C . GLY A 1 178 ? 9.094 5.832 -7.703 1 86.62 178 GLY A C 1
ATOM 1394 O O . GLY A 1 178 ? 9.148 6.871 -8.359 1 86.62 178 GLY A O 1
ATOM 1395 N N . ARG A 1 179 ? 9.336 4.609 -8.281 1 90.31 179 ARG A N 1
ATOM 1396 C CA . ARG A 1 179 ? 9.961 4.734 -9.594 1 90.31 179 ARG A CA 1
ATOM 1397 C C . ARG A 1 179 ? 9.531 3.6 -10.516 1 90.31 179 ARG A C 1
ATOM 1399 O O . ARG A 1 179 ? 8.555 3.729 -11.25 1 90.31 179 ARG A O 1
ATOM 1406 N N . GLU A 1 180 ? 10.078 2.432 -10.383 1 94 180 GLU A N 1
ATOM 1407 C CA . GLU A 1 180 ? 10.047 1.481 -11.492 1 94 180 GLU A CA 1
ATOM 1408 C C . GLU A 1 180 ? 9 0.396 -11.258 1 94 180 GLU A C 1
ATOM 1410 O O . GLU A 1 180 ? 8.547 0.193 -10.133 1 94 180 GLU A O 1
ATOM 1415 N N . LEU A 1 181 ? 8.586 -0.19 -12.297 1 97.06 181 LEU A N 1
ATOM 1416 C CA . LEU A 1 181 ? 7.926 -1.489 -12.375 1 97.06 181 LEU A CA 1
ATOM 1417 C C . LEU A 1 181 ? 8.766 -2.48 -13.172 1 97.06 181 LEU A C 1
ATOM 1419 O O . LEU A 1 181 ? 9.266 -2.152 -14.25 1 97.06 181 LEU A O 1
ATOM 1423 N N . VAL A 1 182 ? 8.938 -3.664 -12.625 1 97.56 182 VAL A N 1
ATOM 1424 C CA . VAL A 1 182 ? 9.781 -4.656 -13.273 1 97.56 182 VAL A CA 1
ATOM 1425 C C . VAL A 1 182 ? 9.016 -5.969 -13.43 1 97.56 182 VAL A C 1
ATOM 1427 O O . VAL A 1 182 ? 8.219 -6.332 -12.57 1 97.56 182 VAL A O 1
ATOM 1430 N N . HIS A 1 183 ? 9.281 -6.617 -14.508 1 97.75 183 HIS A N 1
ATOM 1431 C CA . HIS A 1 183 ? 8.719 -7.922 -14.82 1 97.75 183 HIS A CA 1
ATOM 1432 C C . HIS A 1 183 ? 9.805 -8.977 -14.953 1 97.75 183 HIS A C 1
ATOM 1434 O O . HIS A 1 183 ? 10.719 -8.836 -15.773 1 97.75 183 HIS A O 1
ATOM 1440 N N . CYS A 1 184 ? 9.727 -10.047 -14.148 1 96.69 184 CYS A N 1
ATOM 1441 C CA . CYS A 1 184 ? 10.75 -11.086 -14.141 1 96.69 184 CYS A CA 1
ATOM 1442 C C . CYS A 1 184 ? 10.156 -12.438 -14.508 1 96.69 184 CYS A C 1
ATOM 1444 O O . CYS A 1 184 ? 9.039 -12.758 -14.109 1 96.69 184 CYS A O 1
ATOM 1446 N N . ASP A 1 185 ? 10.953 -13.195 -15.203 1 94.81 185 ASP A N 1
ATOM 1447 C CA . ASP A 1 185 ? 10.695 -14.633 -15.305 1 94.81 185 ASP A CA 1
ATOM 1448 C C . ASP A 1 185 ? 11.305 -15.375 -14.117 1 94.81 185 ASP A C 1
ATOM 1450 O O . ASP A 1 185 ? 12.312 -14.953 -13.555 1 94.81 185 ASP A O 1
ATOM 1454 N N . ILE A 1 186 ? 10.547 -16.375 -13.719 1 91.75 186 ILE A N 1
ATOM 1455 C CA . ILE A 1 186 ? 11.102 -17.219 -12.664 1 91.75 186 ILE A CA 1
ATOM 1456 C C . ILE A 1 186 ? 11.531 -18.562 -13.258 1 91.75 186 ILE A C 1
ATOM 1458 O O . ILE A 1 186 ? 10.695 -19.359 -13.68 1 91.75 186 ILE A O 1
ATOM 1462 N N . ASN A 1 187 ? 12.719 -18.828 -13.422 1 84.38 187 ASN A N 1
ATOM 1463 C CA . ASN A 1 187 ? 13.25 -20.047 -14.047 1 84.38 187 ASN A CA 1
ATOM 1464 C C . ASN A 1 187 ? 13.719 -21.047 -12.992 1 84.38 187 ASN A C 1
ATOM 1466 O O . ASN A 1 187 ? 14.016 -22.203 -13.32 1 84.38 187 ASN A O 1
ATOM 1470 N N . ILE A 1 188 ? 13.922 -20.672 -11.828 1 70.25 188 ILE A N 1
ATOM 1471 C CA . ILE A 1 188 ? 14.312 -21.609 -10.773 1 70.25 188 ILE A CA 1
ATOM 1472 C C . ILE A 1 188 ? 13.078 -22.047 -9.984 1 70.25 188 ILE A C 1
ATOM 1474 O O . ILE A 1 188 ? 12.234 -21.203 -9.633 1 70.25 188 ILE A O 1
ATOM 1478 N N . PRO A 1 189 ? 12.719 -23.438 -10.07 1 61.44 189 PRO A N 1
ATOM 1479 C CA . PRO A 1 189 ? 11.547 -23.875 -9.305 1 61.44 189 PRO A CA 1
ATOM 1480 C C . PRO A 1 189 ? 11.5 -23.25 -7.91 1 61.44 189 PRO A C 1
ATOM 1482 O O . PRO A 1 189 ? 12.508 -23.25 -7.199 1 61.44 189 PRO A O 1
ATOM 1485 N N . LEU A 1 190 ? 10.664 -22.328 -7.742 1 56 190 LEU A N 1
ATOM 1486 C CA . LEU A 1 190 ? 10.469 -21.875 -6.367 1 56 190 LEU A CA 1
ATOM 1487 C C . LEU A 1 190 ? 9.828 -22.969 -5.523 1 56 190 LEU A C 1
ATOM 1489 O O . LEU A 1 190 ? 9.234 -22.688 -4.477 1 56 190 LEU A O 1
ATOM 1493 N N . ASP A 1 191 ? 9.641 -24.203 -6.074 1 48.91 191 ASP A N 1
ATOM 1494 C CA . ASP A 1 191 ? 9.086 -25.375 -5.387 1 48.91 191 ASP A CA 1
ATOM 1495 C C . ASP A 1 191 ? 9.82 -25.625 -4.074 1 48.91 191 ASP A C 1
ATOM 1497 O O . ASP A 1 191 ? 9.539 -26.609 -3.383 1 48.91 191 ASP A O 1
ATOM 1501 N N . PHE A 1 192 ? 10.016 -24.797 -3.258 1 38.19 192 PHE A N 1
ATOM 1502 C CA . PHE A 1 192 ? 10.586 -25.516 -2.123 1 38.19 192 PHE A CA 1
ATOM 1503 C C . PHE A 1 192 ? 9.508 -26.297 -1.381 1 38.19 192 PHE A C 1
ATOM 1505 O O . PHE A 1 192 ? 8.336 -25.891 -1.383 1 38.19 192 PHE A O 1
ATOM 1512 N N . MET B 1 1 ? 36.312 15.445 39.75 1 87.94 1 MET B N 1
ATOM 1513 C CA . MET B 1 1 ? 36.25 14 39.594 1 87.94 1 MET B CA 1
ATOM 1514 C C . MET B 1 1 ? 34.875 13.539 39.125 1 87.94 1 MET B C 1
ATOM 1516 O O . MET B 1 1 ? 34.75 12.797 38.156 1 87.94 1 MET B O 1
ATOM 1520 N N . LEU B 1 2 ? 33.812 14.086 39.625 1 91.81 2 LEU B N 1
ATOM 1521 C CA . LEU B 1 2 ? 32.438 13.695 39.25 1 91.81 2 LEU B CA 1
ATOM 1522 C C . LEU B 1 2 ? 32.125 14.133 37.812 1 91.81 2 LEU B C 1
ATOM 1524 O O . LEU B 1 2 ? 31.547 13.359 37.062 1 91.81 2 LEU B O 1
ATOM 1528 N N . PHE B 1 3 ? 32.562 15.336 37.5 1 92.44 3 PHE B N 1
ATOM 1529 C CA . PHE B 1 3 ? 32.281 15.875 36.156 1 92.44 3 PHE B CA 1
ATOM 1530 C C . PHE B 1 3 ? 32.969 15.039 35.094 1 92.44 3 PHE B C 1
ATOM 1532 O O . PHE B 1 3 ? 32.375 14.781 34.031 1 92.44 3 PHE B O 1
ATOM 1539 N N . ARG B 1 4 ? 34.156 14.5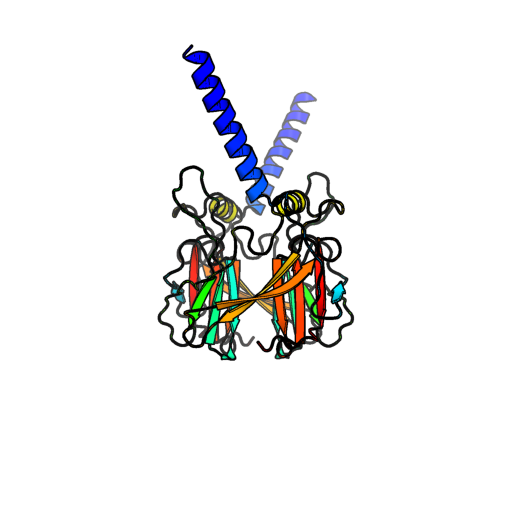86 35.312 1 93.5 4 ARG B N 1
ATOM 1540 C CA . ARG B 1 4 ? 34.906 13.758 34.344 1 93.5 4 ARG B CA 1
ATOM 1541 C C . ARG B 1 4 ? 34.219 12.406 34.156 1 93.5 4 ARG B C 1
ATOM 1543 O O . ARG B 1 4 ? 34.094 11.898 33.062 1 93.5 4 ARG B O 1
ATOM 1550 N N . LEU B 1 5 ? 33.75 11.82 35.25 1 92.94 5 LEU B N 1
ATOM 1551 C CA . LEU B 1 5 ? 33.062 10.531 35.188 1 92.94 5 LEU B CA 1
ATOM 1552 C C . LEU B 1 5 ? 31.75 10.656 34.438 1 92.94 5 LEU B C 1
ATOM 1554 O O . LEU B 1 5 ? 31.422 9.797 33.625 1 92.94 5 LEU B O 1
ATOM 1558 N N . VAL B 1 6 ? 30.984 11.727 34.719 1 94.44 6 VAL B N 1
ATOM 1559 C CA . VAL B 1 6 ? 29.703 11.953 34.031 1 94.44 6 VAL B CA 1
ATOM 1560 C C . VAL B 1 6 ? 29.953 12.148 32.531 1 94.44 6 VAL B C 1
ATOM 1562 O O . VAL B 1 6 ? 29.203 11.617 31.703 1 94.44 6 VAL B O 1
ATOM 1565 N N . SER B 1 7 ? 30.969 12.914 32.188 1 94 7 SER B N 1
ATOM 1566 C CA . SER B 1 7 ? 31.297 13.164 30.797 1 94 7 SER B CA 1
ATOM 1567 C C . SER B 1 7 ? 31.672 11.875 30.078 1 94 7 SER B C 1
ATOM 1569 O O . SER B 1 7 ? 31.281 11.672 28.922 1 94 7 SER B O 1
ATOM 1571 N N . ILE B 1 8 ? 32.438 11.039 30.719 1 93.31 8 ILE B N 1
ATOM 1572 C CA . ILE B 1 8 ? 32.812 9.766 30.125 1 93.31 8 ILE B CA 1
ATOM 1573 C C . ILE B 1 8 ? 31.578 8.891 29.938 1 93.31 8 ILE B C 1
ATOM 1575 O O . ILE B 1 8 ? 31.438 8.258 28.891 1 93.31 8 ILE B O 1
ATOM 1579 N N . PHE B 1 9 ? 30.719 8.875 30.891 1 93.62 9 PHE B N 1
ATOM 1580 C CA . PHE B 1 9 ? 29.5 8.094 30.797 1 93.62 9 PHE B CA 1
ATOM 1581 C C . PHE B 1 9 ? 28.609 8.617 29.672 1 93.62 9 PHE B C 1
ATOM 1583 O O . PHE B 1 9 ? 28.062 7.844 28.891 1 93.62 9 PHE B O 1
ATOM 1590 N N . LEU B 1 10 ? 28.438 9.938 29.641 1 94.88 10 LEU B N 1
ATOM 1591 C CA . LEU B 1 10 ? 27.641 10.555 28.578 1 94.88 10 LEU B CA 1
ATOM 1592 C C . LEU B 1 10 ? 28.25 10.258 27.219 1 94.88 10 LEU B C 1
ATOM 1594 O O . LEU B 1 10 ? 27.516 9.961 26.266 1 94.88 10 LEU B O 1
ATOM 1598 N N . PHE B 1 11 ? 29.531 10.406 27.172 1 94.62 11 PHE B N 1
ATOM 1599 C CA . PHE B 1 11 ? 30.203 10.102 25.906 1 94.62 11 PHE B CA 1
ATOM 1600 C C . PHE B 1 11 ? 30.016 8.641 25.531 1 94.62 11 PHE B C 1
ATOM 1602 O O . PHE B 1 11 ? 29.766 8.328 24.359 1 94.62 11 PHE B O 1
ATOM 1609 N N . GLY B 1 12 ? 30.141 7.762 26.438 1 95.06 12 GLY B N 1
ATOM 1610 C CA . GLY B 1 12 ? 29.891 6.352 26.188 1 95.06 12 GLY B CA 1
ATOM 1611 C C . GLY B 1 12 ? 28.469 6.09 25.688 1 95.06 12 GLY B C 1
ATOM 1612 O O . GLY B 1 12 ? 28.281 5.301 24.75 1 95.06 12 GLY B O 1
ATOM 1613 N N . PHE B 1 13 ? 27.547 6.719 26.281 1 94.62 13 PHE B N 1
ATOM 1614 C CA . PHE B 1 13 ? 26.156 6.578 25.875 1 94.62 13 PHE B CA 1
ATOM 1615 C C . PHE B 1 13 ? 25.953 7.102 24.453 1 94.62 13 PHE B C 1
ATOM 1617 O O . PHE B 1 13 ? 25.234 6.488 23.656 1 94.62 13 PHE B O 1
ATOM 1624 N N . ILE B 1 14 ? 26.484 8.219 24.156 1 95.31 14 ILE B N 1
ATOM 1625 C CA . ILE B 1 14 ? 26.359 8.812 22.844 1 95.31 14 ILE B CA 1
ATOM 1626 C C . ILE B 1 14 ? 26.969 7.879 21.797 1 95.31 14 ILE B C 1
ATOM 1628 O O . ILE B 1 14 ? 26.375 7.648 20.734 1 95.31 14 ILE B O 1
ATOM 1632 N N . ILE B 1 15 ? 28.094 7.32 22.062 1 95.19 15 ILE B N 1
ATOM 1633 C CA . ILE B 1 15 ? 28.766 6.414 21.141 1 95.19 15 ILE B CA 1
ATOM 1634 C C . ILE B 1 15 ? 27.922 5.152 20.953 1 95.19 15 ILE B C 1
ATOM 1636 O O . ILE B 1 15 ? 27.75 4.668 19.828 1 95.19 15 ILE B O 1
ATOM 1640 N N . GLN B 1 16 ? 27.453 4.586 22.047 1 94.94 16 GLN B N 1
ATOM 1641 C CA . GLN B 1 16 ? 26.609 3.402 21.984 1 94.94 16 GLN B CA 1
ATOM 1642 C C . GLN B 1 16 ? 25.359 3.662 21.141 1 94.94 16 GLN B C 1
ATOM 1644 O O . GLN B 1 16 ? 24.984 2.83 20.312 1 94.94 16 GLN B O 1
ATOM 1649 N N . TYR B 1 17 ? 24.828 4.746 21.375 1 93.56 17 TYR B N 1
ATOM 1650 C CA . TYR B 1 17 ? 23.625 5.105 20.625 1 93.56 17 TYR B CA 1
ATOM 1651 C C . TYR B 1 17 ? 23.938 5.297 19.156 1 93.56 17 TYR B C 1
ATOM 1653 O O . TYR B 1 17 ? 23.188 4.82 18.281 1 93.56 17 TYR B O 1
ATOM 1661 N N . ALA B 1 18 ? 24.906 6.031 18.891 1 94.31 18 ALA B N 1
ATOM 1662 C CA . ALA B 1 18 ? 25.328 6.246 17.516 1 94.31 18 ALA B CA 1
ATOM 1663 C C . ALA B 1 18 ? 25.609 4.918 16.812 1 94.31 18 ALA B C 1
ATOM 1665 O O . ALA B 1 18 ? 25.172 4.699 15.68 1 94.31 18 ALA B O 1
ATOM 1666 N N . PHE B 1 19 ? 26.297 4.082 17.5 1 93.75 19 PHE B N 1
ATOM 1667 C CA . PHE B 1 19 ? 26.641 2.787 16.922 1 93.75 19 PHE B CA 1
ATOM 1668 C C . PHE B 1 19 ? 25.406 1.948 16.672 1 93.75 19 PHE B C 1
ATOM 1670 O O . PHE B 1 19 ? 25.266 1.347 15.609 1 93.75 19 PHE B O 1
ATOM 1677 N N . LYS B 1 20 ? 24.562 1.869 17.625 1 91.69 20 LYS B N 1
ATOM 1678 C CA . LYS B 1 20 ? 23.312 1.129 17.469 1 91.69 20 LYS B CA 1
ATOM 1679 C C . LYS B 1 20 ? 22.5 1.676 16.297 1 91.69 20 LYS B C 1
ATOM 1681 O O . LYS B 1 20 ? 21.922 0.909 15.523 1 91.69 20 LYS B O 1
ATOM 1686 N N . THR B 1 21 ? 22.484 2.951 16.141 1 91.62 21 THR B N 1
ATOM 1687 C CA . THR B 1 21 ? 21.734 3.584 15.047 1 91.62 21 THR B CA 1
ATOM 1688 C C . THR B 1 21 ? 22.344 3.207 13.695 1 91.62 21 THR B C 1
ATOM 1690 O O . THR B 1 21 ? 21.609 2.871 12.758 1 91.62 21 THR B O 1
ATOM 1693 N N . LEU B 1 22 ? 23.594 3.248 13.648 1 92.38 22 LEU B N 1
ATOM 1694 C CA . LEU B 1 22 ? 24.266 2.889 12.406 1 92.38 22 LEU B CA 1
ATOM 1695 C C . LEU B 1 22 ? 24 1.431 12.047 1 92.38 22 LEU B C 1
ATOM 1697 O O . LEU B 1 22 ? 23.828 1.098 10.867 1 92.38 22 LEU B O 1
ATOM 1701 N N . LEU B 1 23 ? 23.922 0.597 13.047 1 90.56 23 LEU B N 1
ATOM 1702 C CA . LEU B 1 23 ? 23.641 -0.816 12.82 1 90.56 23 LEU B CA 1
ATOM 1703 C C . LEU B 1 23 ? 22.219 -1.009 12.305 1 90.56 23 LEU B C 1
ATOM 1705 O O . LEU B 1 23 ? 22 -1.762 11.359 1 90.56 23 LEU B O 1
ATOM 1709 N N . VAL B 1 24 ? 21.328 -0.3 12.883 1 87.5 24 VAL B N 1
ATOM 1710 C CA . VAL B 1 24 ? 19.922 -0.43 12.508 1 87.5 24 VAL B CA 1
ATOM 1711 C C . VAL B 1 24 ? 19.719 0.11 11.094 1 87.5 24 VAL B C 1
ATOM 1713 O O . VAL B 1 24 ? 18.953 -0.46 10.312 1 87.5 24 VAL B O 1
ATOM 1716 N N . LEU B 1 25 ? 20.469 1.102 10.758 1 92.19 25 LEU B N 1
ATOM 1717 C CA . LEU B 1 25 ? 20.312 1.739 9.453 1 92.19 25 LEU B CA 1
ATOM 1718 C C . LEU B 1 25 ? 20.969 0.898 8.359 1 92.19 25 LEU B C 1
ATOM 1720 O O . LEU B 1 25 ? 20.781 1.168 7.172 1 92.19 25 LEU B O 1
ATOM 1724 N N . GLY B 1 26 ? 21.656 -0.096 8.672 1 92.38 26 GLY B N 1
ATOM 1725 C CA . GLY B 1 26 ? 22.203 -1.063 7.73 1 92.38 26 GLY B CA 1
ATOM 1726 C C . GLY B 1 26 ? 23.406 -0.54 6.961 1 92.38 26 GLY B C 1
ATOM 1727 O O . GLY B 1 26 ? 23.656 -0.962 5.832 1 92.38 26 GLY B O 1
ATOM 1728 N N . VAL B 1 27 ? 24.156 0.391 7.578 1 92.25 27 VAL B N 1
ATOM 1729 C CA . VAL B 1 27 ? 25.266 1.029 6.883 1 92.25 27 VAL B CA 1
ATOM 1730 C C . VAL B 1 27 ? 26.375 0.011 6.641 1 92.25 27 VAL B C 1
ATOM 1732 O O . VAL B 1 27 ? 27.125 0.124 5.668 1 92.25 27 VAL B O 1
ATOM 1735 N N . HIS B 1 28 ? 26.391 -0.932 7.453 1 92.44 28 HIS B N 1
ATOM 1736 C CA . HIS B 1 28 ? 27.453 -1.935 7.359 1 92.44 28 HIS B CA 1
ATOM 1737 C C . HIS B 1 28 ? 27.078 -3.037 6.375 1 92.44 28 HIS B C 1
ATOM 1739 O O . HIS B 1 28 ? 27.922 -3.852 6 1 92.44 28 HIS B O 1
ATOM 1745 N N . LYS B 1 29 ? 25.922 -3.119 5.949 1 92.62 29 LYS B N 1
ATOM 1746 C CA . LYS B 1 29 ? 25.438 -4.238 5.148 1 92.62 29 LYS B CA 1
ATOM 1747 C C . LYS B 1 29 ? 25.812 -4.066 3.68 1 92.62 29 LYS B C 1
ATOM 1749 O O . LYS B 1 29 ? 25.953 -2.939 3.197 1 92.62 29 LYS B O 1
ATOM 1754 N N . ARG B 1 30 ? 26.031 -5.25 3.035 1 92.31 30 ARG B N 1
ATOM 1755 C CA . ARG B 1 30 ? 26.266 -5.316 1.595 1 92.31 30 ARG B CA 1
ATOM 1756 C C . ARG B 1 30 ? 25.156 -6.117 0.907 1 92.31 30 ARG B C 1
ATOM 1758 O O . ARG B 1 30 ? 24.703 -7.137 1.434 1 92.31 30 ARG B O 1
ATOM 1765 N N . VAL B 1 31 ? 24.75 -5.582 -0.217 1 93.81 31 VAL B N 1
ATOM 1766 C CA . VAL B 1 31 ? 23.672 -6.219 -0.974 1 93.81 31 VAL B CA 1
ATOM 1767 C C . VAL B 1 31 ? 24.25 -6.883 -2.225 1 93.81 31 VAL B C 1
ATOM 1769 O O . VAL B 1 31 ? 25.047 -6.273 -2.947 1 93.81 31 VAL B O 1
ATOM 1772 N N . TYR B 1 32 ? 23.938 -8.125 -2.467 1 94.19 32 TYR B N 1
ATOM 1773 C CA . TYR B 1 32 ? 24.328 -8.867 -3.66 1 94.19 32 TYR B CA 1
ATOM 1774 C C . TYR B 1 32 ? 23.141 -9.133 -4.562 1 94.19 32 TYR B C 1
ATOM 1776 O O . TYR B 1 32 ? 22.188 -9.828 -4.168 1 94.19 32 TYR B O 1
ATOM 1784 N N . ASN B 1 33 ? 23.281 -8.664 -5.758 1 96.38 33 ASN B N 1
ATOM 1785 C CA . ASN B 1 33 ? 22.156 -8.773 -6.691 1 96.38 33 ASN B CA 1
ATOM 1786 C C . ASN B 1 33 ? 21.938 -10.219 -7.129 1 96.38 33 ASN B C 1
ATOM 1788 O O . ASN B 1 33 ? 22.891 -10.953 -7.379 1 96.38 33 ASN B O 1
ATOM 1792 N N . HIS B 1 34 ? 20.734 -10.586 -7.074 1 94.56 34 HIS B N 1
ATOM 1793 C CA . HIS B 1 34 ? 20.328 -11.82 -7.73 1 94.56 34 HIS B CA 1
ATOM 1794 C C . HIS B 1 34 ? 18.875 -11.75 -8.195 1 94.56 34 HIS B C 1
ATOM 1796 O O . HIS B 1 34 ? 18.078 -11.008 -7.629 1 94.56 34 HIS B O 1
ATOM 1802 N N . ARG B 1 35 ? 18.609 -12.492 -9.273 1 94.69 35 ARG B N 1
ATOM 1803 C CA . ARG B 1 35 ? 17.312 -12.516 -9.93 1 94.69 35 ARG B CA 1
ATOM 1804 C C . ARG B 1 35 ? 16.828 -13.945 -10.148 1 94.69 35 ARG B C 1
ATOM 1806 O O . ARG B 1 35 ? 17.641 -14.859 -10.297 1 94.69 35 ARG B O 1
ATOM 1813 N N . PRO B 1 36 ? 15.562 -14.102 -10.141 1 94.19 36 PRO B N 1
ATOM 1814 C CA . PRO B 1 36 ? 15.055 -15.453 -10.336 1 94.19 36 PRO B CA 1
ATOM 1815 C C . PRO B 1 36 ? 15.086 -15.891 -11.805 1 94.19 36 PRO B C 1
ATOM 1817 O O . PRO B 1 36 ? 14.914 -17.078 -12.109 1 94.19 36 PRO B O 1
ATOM 1820 N N . GLY B 1 37 ? 15.297 -15.094 -12.68 1 94.69 37 GLY B N 1
ATOM 1821 C CA . GLY B 1 37 ? 15.352 -15.211 -14.125 1 94.69 37 GLY B CA 1
ATOM 1822 C C . GLY B 1 37 ? 15.57 -13.883 -14.828 1 94.69 37 GLY B C 1
ATOM 1823 O O . GLY B 1 37 ? 16.141 -12.961 -14.242 1 94.69 37 GLY B O 1
ATOM 1824 N N . GLU B 1 38 ? 15.211 -13.867 -16.109 1 95.38 38 GLU B N 1
ATOM 1825 C CA . GLU B 1 38 ? 15.344 -12.609 -16.844 1 95.38 38 GLU B CA 1
ATOM 1826 C C . GLU B 1 38 ? 14.352 -11.562 -16.328 1 95.38 38 GLU B C 1
ATOM 1828 O O . GLU B 1 38 ? 13.172 -11.859 -16.156 1 95.38 38 GLU B O 1
ATOM 1833 N N . CYS B 1 39 ? 14.852 -10.43 -16.047 1 96.88 39 CYS B N 1
ATOM 1834 C CA . CYS B 1 39 ? 14.023 -9.328 -15.562 1 96.88 39 CYS B CA 1
ATOM 1835 C C . CYS B 1 39 ? 14.148 -8.109 -16.484 1 96.88 39 CYS B C 1
ATOM 1837 O O . CYS B 1 39 ? 15.242 -7.793 -16.938 1 96.88 39 CYS B O 1
ATOM 1839 N N . ARG B 1 40 ? 13.023 -7.441 -16.703 1 97.69 40 ARG B N 1
ATOM 1840 C CA . ARG B 1 40 ? 12.992 -6.25 -17.547 1 97.69 40 ARG B CA 1
ATOM 1841 C C . ARG B 1 40 ? 12.133 -5.156 -16.906 1 97.69 40 ARG B C 1
ATOM 1843 O O . ARG B 1 40 ? 11.117 -5.445 -16.266 1 97.69 40 ARG B O 1
ATOM 1850 N N . ARG B 1 41 ? 12.539 -3.924 -17.141 1 97.31 41 ARG B N 1
ATOM 1851 C CA . ARG B 1 41 ? 11.711 -2.799 -16.703 1 97.31 41 ARG B CA 1
ATOM 1852 C C . ARG B 1 41 ? 10.508 -2.621 -17.625 1 97.31 41 ARG B C 1
ATOM 1854 O O . ARG B 1 41 ? 10.625 -2.76 -18.844 1 97.31 41 ARG B O 1
ATOM 1861 N N . VAL B 1 42 ? 9.422 -2.377 -17.031 1 97.81 42 VAL B N 1
ATOM 1862 C CA . VAL B 1 42 ? 8.203 -2.07 -17.766 1 97.81 42 VAL B CA 1
ATOM 1863 C C . VAL B 1 42 ? 8.117 -0.566 -18.016 1 97.81 42 VAL B C 1
ATOM 1865 O O . VAL B 1 42 ? 8.172 0.232 -17.078 1 97.81 42 VAL B O 1
ATOM 1868 N N . GLN B 1 43 ? 7.988 -0.18 -19.188 1 96.81 43 GLN B N 1
ATOM 1869 C CA . GLN B 1 43 ? 7.93 1.231 -19.547 1 96.81 43 GLN B CA 1
ATOM 1870 C C . GLN B 1 43 ? 6.523 1.794 -19.359 1 96.81 43 GLN B C 1
ATOM 1872 O O . GLN B 1 43 ? 5.582 1.045 -19.109 1 96.81 43 GLN B O 1
ATOM 1877 N N . GLY B 1 44 ? 6.387 3.145 -19.359 1 93.5 44 GLY B N 1
ATOM 1878 C CA . GLY B 1 44 ? 5.094 3.805 -19.297 1 93.5 44 GLY B CA 1
ATOM 1879 C C . GLY B 1 44 ? 4.738 4.297 -17.906 1 93.5 44 GLY B C 1
ATOM 1880 O O . GLY B 1 44 ? 3.779 5.051 -17.734 1 93.5 44 GLY B O 1
ATOM 1881 N N . ILE B 1 45 ? 5.535 3.82 -16.922 1 88.5 45 ILE B N 1
ATOM 1882 C CA . ILE B 1 45 ? 5.316 4.234 -15.539 1 88.5 45 ILE B CA 1
ATOM 1883 C C . ILE B 1 45 ? 6.09 5.52 -15.258 1 88.5 45 ILE B C 1
ATOM 1885 O O . ILE B 1 45 ? 7.309 5.57 -15.438 1 88.5 45 ILE B O 1
ATOM 1889 N N . SER B 1 46 ? 5.465 6.574 -14.891 1 75.56 46 SER B N 1
ATOM 1890 C CA . SER B 1 46 ? 6.148 7.852 -14.695 1 75.56 46 SER B CA 1
ATOM 1891 C C . SER B 1 46 ? 6.527 8.055 -13.234 1 75.56 46 SER B C 1
ATOM 1893 O O . SER B 1 46 ? 7.672 8.406 -12.93 1 75.56 46 SER B O 1
ATOM 1895 N N . VAL B 1 47 ? 5.48 7.883 -12.375 1 82.69 47 VAL B N 1
ATOM 1896 C CA . VAL B 1 47 ? 5.684 8.219 -10.969 1 82.69 47 VAL B CA 1
ATOM 1897 C C . VAL B 1 47 ? 5.395 6.996 -10.102 1 82.69 47 VAL B C 1
ATOM 1899 O O . VAL B 1 47 ? 4.438 6.988 -9.32 1 82.69 47 VAL B O 1
ATOM 1902 N N . GLY B 1 48 ? 6.195 5.898 -10.359 1 90 48 GLY B N 1
ATOM 1903 C CA . GLY B 1 48 ? 6.191 4.75 -9.461 1 90 48 GLY B CA 1
ATOM 1904 C C . GLY B 1 48 ? 5.047 3.793 -9.727 1 90 48 GLY B C 1
ATOM 1905 O O . GLY B 1 48 ? 4.215 4.035 -10.602 1 90 48 GLY B O 1
ATOM 1906 N N . SER B 1 49 ? 5 2.74 -9.102 1 93.06 49 SER B N 1
ATOM 1907 C CA . SER B 1 49 ? 4.07 1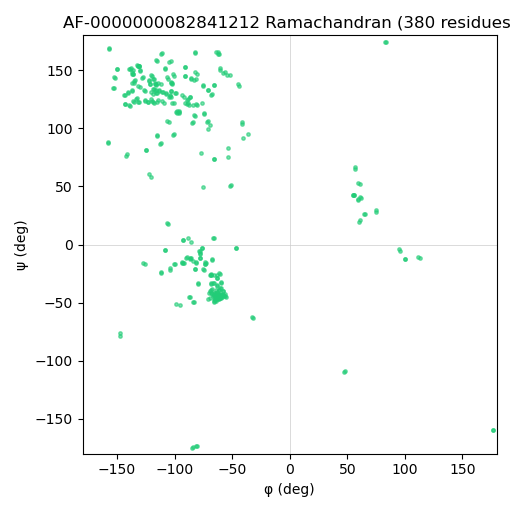.615 -9.148 1 93.06 49 SER B CA 1
ATOM 1908 C C . SER B 1 49 ? 3.801 1.061 -7.758 1 93.06 49 SER B C 1
ATOM 1910 O O . SER B 1 49 ? 4.297 -0.011 -7.402 1 93.06 49 SER B O 1
ATOM 1912 N N . GLU B 1 50 ? 3.014 1.681 -7.027 1 90.88 50 GLU B N 1
ATOM 1913 C CA . GLU B 1 50 ? 2.875 1.468 -5.59 1 90.88 50 GLU B CA 1
ATOM 1914 C C . GLU B 1 50 ? 2.205 0.13 -5.293 1 90.88 50 GLU B C 1
ATOM 1916 O O . GLU B 1 50 ? 2.662 -0.622 -4.43 1 90.88 50 GLU B O 1
ATOM 1921 N N . ASP B 1 51 ? 1.125 -0.144 -6 1 92.5 51 ASP B N 1
ATOM 1922 C C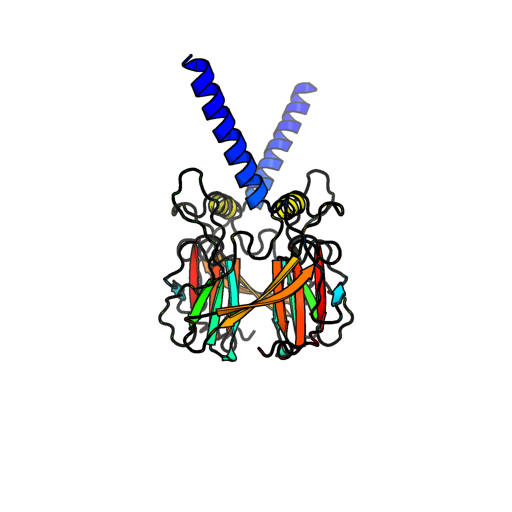A . ASP B 1 51 ? 0.421 -1.409 -5.809 1 92.5 51 ASP B CA 1
ATOM 1923 C C . ASP B 1 51 ? 0.12 -2.076 -7.148 1 92.5 51 ASP B C 1
ATOM 1925 O O . ASP B 1 51 ? 0.02 -1.4 -8.18 1 92.5 51 ASP B O 1
ATOM 1929 N N . VAL B 1 52 ? 0.019 -3.357 -7.07 1 94.38 52 VAL B N 1
ATOM 1930 C CA . VAL B 1 52 ? -0.271 -4.152 -8.258 1 94.38 52 VAL B CA 1
ATOM 1931 C C . VAL B 1 52 ? -1.376 -5.16 -7.949 1 94.38 52 VAL B C 1
ATOM 1933 O O . VAL B 1 52 ? -1.321 -5.859 -6.938 1 94.38 52 VAL B O 1
ATOM 1936 N N . SER B 1 53 ? -2.381 -5.133 -8.727 1 90.94 53 SER B N 1
ATOM 1937 C CA . SER B 1 53 ? -3.438 -6.137 -8.648 1 90.94 53 SER B CA 1
ATOM 1938 C C . SER B 1 53 ? -3.549 -6.922 -9.953 1 90.94 53 SER B C 1
ATOM 1940 O O . SER B 1 53 ? -3.572 -6.336 -11.031 1 90.94 53 SER B O 1
ATOM 1942 N N . LEU B 1 54 ? -3.629 -8.188 -9.805 1 91.5 54 LEU B N 1
ATOM 1943 C CA . LEU B 1 54 ? -3.691 -9.039 -10.984 1 91.5 54 LEU B CA 1
ATOM 1944 C C . LEU B 1 54 ? -5.121 -9.516 -11.234 1 91.5 54 LEU B C 1
ATOM 1946 O O . LEU B 1 54 ? -5.848 -9.836 -10.297 1 91.5 54 LEU B O 1
ATOM 1950 N N . VAL B 1 55 ? -5.469 -9.508 -12.484 1 86.69 55 VAL B N 1
ATOM 1951 C CA . VAL B 1 55 ? -6.645 -10.203 -12.992 1 86.69 55 VAL B CA 1
ATOM 1952 C C . VAL B 1 55 ? -6.211 -11.359 -13.891 1 86.69 55 VAL B C 1
ATOM 1954 O O . VAL B 1 55 ? -6.141 -11.203 -15.109 1 86.69 55 VAL B O 1
ATOM 1957 N N . PRO B 1 56 ? -5.973 -12.461 -13.242 1 86 56 PRO B N 1
ATOM 1958 C CA . PRO B 1 56 ? -5.32 -13.562 -13.961 1 86 56 PRO B CA 1
ATOM 1959 C C . PRO B 1 56 ? -6.129 -14.039 -15.164 1 86 56 PRO B C 1
ATOM 1961 O O . PRO B 1 56 ? -5.559 -14.375 -16.203 1 86 56 PRO B O 1
ATOM 1964 N N . GLU B 1 57 ? -7.465 -14.062 -15.023 1 84 57 GLU B N 1
ATOM 1965 C CA . GLU B 1 57 ? -8.32 -14.57 -16.094 1 84 57 GLU B CA 1
ATOM 1966 C C . GLU B 1 57 ? -8.164 -13.75 -17.375 1 84 57 GLU B C 1
ATOM 1968 O O . GLU B 1 57 ? -8.398 -14.25 -18.469 1 84 57 GLU B O 1
ATOM 1973 N N . LYS B 1 58 ? -7.762 -12.555 -17.266 1 86.19 58 LYS B N 1
ATOM 1974 C CA . LYS B 1 58 ? -7.613 -11.672 -18.406 1 86.19 58 LYS B CA 1
ATOM 1975 C C . LYS B 1 58 ? -6.141 -11.422 -18.719 1 86.19 58 LYS B C 1
ATOM 1977 O O . LYS B 1 58 ? -5.816 -10.711 -19.672 1 86.19 58 LYS B O 1
ATOM 1982 N N . ASN B 1 59 ? -5.23 -11.938 -17.891 1 91.19 59 ASN B N 1
ATOM 1983 C CA . ASN B 1 59 ? -3.791 -11.727 -18 1 91.19 59 ASN B CA 1
ATOM 1984 C C . ASN B 1 59 ? -3.432 -10.25 -17.906 1 91.19 59 ASN B C 1
ATOM 1986 O O . ASN B 1 59 ? -2.572 -9.766 -18.656 1 91.19 59 ASN B O 1
ATOM 1990 N N . LEU B 1 60 ? -4.148 -9.562 -17.047 1 91.88 60 LEU B N 1
ATOM 1991 C CA . LEU B 1 60 ? -3.918 -8.133 -16.891 1 91.88 60 LEU B CA 1
ATOM 1992 C C . LEU B 1 60 ? -3.465 -7.805 -15.477 1 91.88 60 LEU B C 1
ATOM 1994 O O . LEU B 1 60 ? -3.957 -8.398 -14.516 1 91.88 60 LEU B O 1
ATOM 1998 N N . ALA B 1 61 ? -2.57 -6.875 -15.359 1 94.62 61 ALA B N 1
ATOM 1999 C CA . ALA B 1 61 ? -2.197 -6.262 -14.086 1 94.62 61 ALA B CA 1
ATOM 2000 C C . ALA B 1 61 ? -2.605 -4.793 -14.047 1 94.62 61 ALA B C 1
ATOM 2002 O O . ALA B 1 61 ? -2.406 -4.059 -15.016 1 94.62 61 ALA B O 1
ATOM 2003 N N . PHE B 1 62 ? -3.205 -4.402 -13.023 1 91.56 62 PHE B N 1
ATOM 2004 C CA . PHE B 1 62 ? -3.492 -2.996 -12.766 1 91.56 62 PHE B CA 1
ATOM 2005 C C . PHE B 1 62 ? -2.527 -2.428 -11.734 1 91.56 62 PHE B C 1
ATOM 2007 O O . PHE B 1 62 ? -2.318 -3.023 -10.672 1 91.56 62 PHE B O 1
ATOM 2014 N N . ILE B 1 63 ? -1.975 -1.257 -12.062 1 94.38 63 ILE B N 1
ATOM 2015 C CA . ILE B 1 63 ? -0.902 -0.681 -11.258 1 94.38 63 ILE B CA 1
ATOM 2016 C C . ILE B 1 63 ? -1.272 0.744 -10.844 1 94.38 63 ILE B C 1
ATOM 2018 O O . ILE B 1 63 ? -1.63 1.565 -11.695 1 94.38 63 ILE B O 1
ATOM 2022 N N . SER B 1 64 ? -1.271 0.961 -9.594 1 91.38 64 SER B N 1
ATOM 2023 C CA . SER B 1 64 ? -1.449 2.342 -9.156 1 91.38 64 SER B CA 1
ATOM 2024 C C . SER B 1 64 ? -0.135 3.113 -9.219 1 91.38 64 SER B C 1
ATOM 2026 O O . SER B 1 64 ? 0.933 2.553 -8.969 1 91.38 64 SER B O 1
ATOM 2028 N N . SER B 1 65 ? -0.217 4.387 -9.602 1 89.5 65 SER B N 1
ATOM 2029 C CA . SER B 1 65 ? 0.973 5.234 -9.586 1 89.5 65 SER B CA 1
ATOM 2030 C C . SER B 1 65 ? 1.521 5.383 -8.164 1 89.5 65 SER B C 1
ATOM 2032 O O . SER B 1 65 ? 0.855 5.016 -7.195 1 89.5 65 SER B O 1
ATOM 2034 N N . GLY B 1 66 ? 2.74 5.828 -8.109 1 87.38 66 GLY B N 1
ATOM 2035 C CA . GLY B 1 66 ? 3.391 6.02 -6.82 1 87.38 66 GLY B CA 1
ATOM 2036 C C . GLY B 1 66 ? 3.062 7.355 -6.18 1 87.38 66 GLY B C 1
ATOM 2037 O O . GLY B 1 66 ? 2.068 7.992 -6.535 1 87.38 66 GLY B O 1
ATOM 2038 N N . VAL B 1 67 ? 3.76 7.555 -5.074 1 74.12 67 VAL B N 1
ATOM 2039 C CA . VAL B 1 67 ? 3.559 8.789 -4.324 1 74.12 67 VAL B CA 1
ATOM 2040 C C . VAL B 1 67 ? 4.648 9.797 -4.688 1 74.12 67 VAL B C 1
ATOM 2042 O O . VAL B 1 67 ? 5.82 9.438 -4.801 1 74.12 67 VAL B O 1
ATOM 2045 N N . VAL B 1 68 ? 4.223 10.875 -5.34 1 60.66 68 VAL B N 1
ATOM 2046 C CA . VAL B 1 68 ? 5.199 11.93 -5.602 1 60.66 68 VAL B CA 1
ATOM 2047 C C . VAL B 1 68 ? 5.316 12.836 -4.383 1 60.66 68 VAL B C 1
ATOM 2049 O O . VAL B 1 68 ? 4.309 13.258 -3.811 1 60.66 68 VAL B O 1
ATOM 2052 N N . TYR B 1 69 ? 6.352 12.688 -3.703 1 54.44 69 TYR B N 1
ATOM 2053 C CA . TYR B 1 69 ? 6.566 13.766 -2.74 1 54.44 69 TYR B CA 1
ATOM 2054 C C . TYR B 1 69 ? 6.824 15.086 -3.449 1 54.44 69 TYR B C 1
ATOM 2056 O O . TYR B 1 69 ? 7.734 15.195 -4.273 1 54.44 69 TYR B O 1
ATOM 2064 N N . ILE B 1 70 ? 5.832 15.641 -3.986 1 47.28 70 ILE B N 1
ATOM 2065 C CA . ILE B 1 70 ? 5.957 16.844 -4.797 1 47.28 70 ILE B CA 1
ATOM 2066 C C . ILE B 1 70 ? 6.965 17.797 -4.156 1 47.28 70 ILE B C 1
ATOM 2068 O O . ILE B 1 70 ? 6.734 18.312 -3.057 1 47.28 70 ILE B O 1
ATOM 2072 N N . PRO B 1 71 ? 8.133 17.688 -4.531 1 48.44 71 PRO B N 1
ATOM 2073 C CA . PRO B 1 71 ? 8.875 18.922 -4.219 1 48.44 71 PRO B CA 1
ATOM 2074 C C . PRO B 1 71 ? 8.18 20.172 -4.73 1 48.44 71 PRO B C 1
ATOM 2076 O O . PRO B 1 71 ? 7.406 20.109 -5.688 1 48.44 71 PRO B O 1
ATOM 2079 N N . LYS B 1 72 ? 8.297 21.219 -4.027 1 46.06 72 LYS B N 1
ATOM 2080 C CA . LYS B 1 72 ? 7.797 22.578 -4.227 1 46.06 72 LYS B CA 1
ATOM 2081 C C . LYS B 1 72 ? 7.719 22.922 -5.711 1 46.06 72 LYS B C 1
ATOM 2083 O O . LYS B 1 72 ? 6.734 23.516 -6.168 1 46.06 72 LYS B O 1
ATOM 2088 N N . ASN B 1 73 ? 8.797 22.938 -6.352 1 45.72 73 ASN B N 1
ATOM 2089 C CA . ASN B 1 73 ? 8.891 23.641 -7.633 1 45.72 73 ASN B CA 1
ATOM 2090 C C . ASN B 1 73 ? 8.438 22.75 -8.789 1 45.72 73 ASN B C 1
ATOM 2092 O O . ASN B 1 73 ? 8.742 23.031 -9.945 1 45.72 73 ASN B O 1
ATOM 2096 N N . SER B 1 74 ? 7.988 21.516 -8.555 1 48.12 74 SER B N 1
ATOM 2097 C CA . SER B 1 74 ? 7.875 20.719 -9.773 1 48.12 74 SER B CA 1
ATOM 2098 C C . SER B 1 74 ? 6.512 20.906 -10.43 1 48.12 74 SER B C 1
ATOM 2100 O O . SER B 1 74 ? 5.504 21.094 -9.742 1 48.12 74 SER B O 1
ATOM 2102 N N . SER B 1 75 ? 6.418 21.328 -11.617 1 47.5 75 SER B N 1
ATOM 2103 C CA . SER B 1 75 ? 5.344 21.391 -12.602 1 47.5 75 SER B CA 1
ATOM 2104 C C . SER B 1 75 ? 4.602 20.062 -12.68 1 47.5 75 SER B C 1
ATOM 2106 O O . SER B 1 75 ? 3.754 19.859 -13.547 1 47.5 75 SER B O 1
ATOM 2108 N N . ILE B 1 76 ? 5.121 19.156 -11.898 1 47.84 76 ILE B N 1
ATOM 2109 C CA . ILE B 1 76 ? 4.531 17.844 -12.148 1 47.84 76 ILE B CA 1
ATOM 2110 C C . ILE B 1 76 ? 3.092 17.828 -11.633 1 47.84 76 ILE B C 1
ATOM 2112 O O . ILE B 1 76 ? 2.84 18.109 -10.461 1 47.84 76 ILE B O 1
ATOM 2116 N N . ASN B 1 77 ? 2.217 18 -12.492 1 53 77 ASN B N 1
ATOM 2117 C CA . ASN B 1 77 ? 0.81 17.703 -12.242 1 53 77 ASN B CA 1
ATOM 2118 C C . ASN B 1 77 ? 0.614 16.281 -11.75 1 53 77 ASN B C 1
ATOM 2120 O O . ASN B 1 77 ? 0.817 15.32 -12.508 1 53 77 ASN B O 1
ATOM 2124 N N . PHE B 1 78 ? 0.928 16 -10.508 1 57.44 78 PHE B N 1
ATOM 2125 C CA . PHE B 1 78 ? 0.877 14.617 -10.055 1 57.44 78 PHE B CA 1
ATOM 2126 C C . PHE B 1 78 ? -0.562 14.18 -9.812 1 57.44 78 PHE B C 1
ATOM 2128 O O . PHE B 1 78 ? -1.153 14.508 -8.781 1 57.44 78 PHE B O 1
ATOM 2135 N N . ASN B 1 79 ? -1.226 13.875 -10.906 1 70.38 79 ASN B N 1
ATOM 2136 C CA . ASN B 1 79 ? -2.498 13.18 -10.75 1 70.38 79 ASN B CA 1
ATOM 2137 C C . ASN B 1 79 ? -2.299 11.672 -10.602 1 70.38 79 ASN B C 1
ATOM 2139 O O . ASN B 1 79 ? -1.486 11.078 -11.312 1 70.38 79 ASN B O 1
ATOM 2143 N N . GLY B 1 80 ? -2.762 11.172 -9.477 1 80.44 80 GLY B N 1
ATOM 2144 C CA . GLY B 1 80 ? -2.809 9.727 -9.367 1 80.44 80 GLY B CA 1
ATOM 2145 C C . GLY B 1 80 ? -3.344 9.055 -10.617 1 80.44 80 GLY B C 1
ATOM 2146 O O . GLY B 1 80 ? -4.254 9.57 -11.266 1 80.44 80 GLY B O 1
ATOM 2147 N N . GLN B 1 81 ? -2.664 7.969 -11.016 1 84.88 81 GLN B N 1
ATOM 2148 C CA . GLN B 1 81 ? -3.066 7.227 -12.211 1 84.88 81 GLN B CA 1
ATOM 2149 C C . GLN B 1 81 ? -3.145 5.73 -11.922 1 84.88 81 GLN B C 1
ATOM 2151 O O . GLN B 1 81 ? -2.51 5.238 -10.984 1 84.88 81 GLN B O 1
ATOM 2156 N N . ILE B 1 82 ? -3.955 5.062 -12.656 1 88.31 82 ILE B N 1
ATOM 2157 C CA . ILE B 1 82 ? -3.953 3.605 -12.75 1 88.31 82 ILE B CA 1
ATOM 2158 C C . ILE B 1 82 ? -3.457 3.176 -14.133 1 88.31 82 ILE B C 1
ATOM 2160 O O . ILE B 1 82 ? -3.857 3.75 -15.148 1 88.31 82 ILE B O 1
ATOM 2164 N N . PHE B 1 83 ? -2.518 2.248 -14.125 1 91.62 83 PHE B N 1
ATOM 2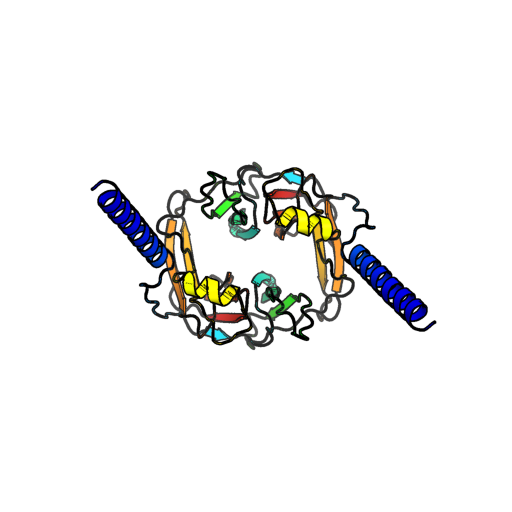165 C CA . PHE B 1 83 ? -1.993 1.693 -15.367 1 91.62 83 PHE B CA 1
ATOM 2166 C C . PHE B 1 83 ? -2.479 0.263 -15.57 1 91.62 83 PHE B C 1
ATOM 2168 O O . PHE B 1 83 ? -2.807 -0.429 -14.602 1 91.62 83 PHE B O 1
ATOM 2175 N N . VAL B 1 84 ? -2.58 -0.102 -16.797 1 91.69 84 VAL B N 1
ATOM 2176 C CA . VAL B 1 84 ? -2.85 -1.496 -17.141 1 91.69 84 VAL B CA 1
ATOM 2177 C C . VAL B 1 84 ? -1.672 -2.076 -17.922 1 91.69 84 VAL B C 1
ATOM 2179 O O . VAL B 1 84 ? -1.062 -1.388 -18.734 1 91.69 84 VAL B O 1
ATOM 2182 N N . TYR B 1 85 ? -1.291 -3.248 -17.625 1 95.12 85 TYR B N 1
ATOM 2183 C CA . TYR B 1 85 ? -0.185 -3.982 -18.234 1 95.12 85 TYR B CA 1
ATOM 2184 C C . TYR B 1 85 ? -0.589 -5.418 -18.547 1 95.12 85 TYR B C 1
ATOM 2186 O O . TYR B 1 85 ? -1.083 -6.133 -17.672 1 95.12 85 TYR B O 1
ATOM 2194 N N . ASP B 1 86 ? -0.47 -5.805 -19.828 1 94.06 86 ASP B N 1
ATOM 2195 C CA . ASP B 1 86 ? -0.75 -7.176 -20.25 1 94.06 86 ASP B CA 1
ATOM 2196 C C . ASP B 1 86 ? 0.45 -8.086 -20 1 94.06 86 ASP B C 1
ATOM 2198 O O . ASP B 1 86 ? 1.449 -8.016 -20.719 1 94.06 86 ASP B O 1
ATOM 2202 N N . VAL B 1 87 ? 0.317 -8.984 -19.062 1 93.62 87 VAL B N 1
ATOM 2203 C CA . VAL B 1 87 ? 1.456 -9.766 -18.594 1 93.62 87 VAL B CA 1
ATOM 2204 C C . VAL B 1 87 ? 1.721 -10.93 -19.547 1 93.62 87 VAL B C 1
ATOM 2206 O O . VAL B 1 87 ? 2.785 -11.547 -19.5 1 93.62 87 VAL B O 1
ATOM 2209 N N . LYS B 1 88 ? 0.823 -11.234 -20.359 1 91.75 88 LYS B N 1
ATOM 2210 C CA . LYS B 1 88 ? 1.001 -12.305 -21.328 1 91.75 88 LYS B CA 1
ATOM 2211 C C . LYS B 1 88 ? 1.67 -11.781 -22.594 1 91.75 88 LYS B C 1
ATOM 2213 O O . LYS B 1 88 ? 2.557 -12.438 -23.156 1 91.75 88 LYS B O 1
ATOM 2218 N N . LYS B 1 89 ? 1.197 -10.641 -23.062 1 90.81 89 LYS B N 1
ATOM 2219 C CA . LYS B 1 89 ? 1.773 -10.055 -24.266 1 90.81 89 LYS B CA 1
ATOM 2220 C C . LYS B 1 89 ? 3.248 -9.719 -24.062 1 90.81 89 LYS B C 1
ATOM 2222 O O . LYS B 1 89 ? 4.055 -9.867 -24.984 1 90.81 89 LYS B O 1
ATOM 2227 N N . ARG B 1 90 ? 3.658 -9.242 -22.953 1 87.69 90 ARG B N 1
ATOM 2228 C CA . ARG B 1 90 ? 5.02 -8.938 -22.531 1 87.69 90 ARG B CA 1
ATOM 2229 C C . ARG B 1 90 ? 5.641 -7.863 -23.422 1 87.69 90 ARG B C 1
ATOM 2231 O O . ARG B 1 90 ? 6.785 -8 -23.859 1 87.69 90 ARG B O 1
ATOM 2238 N N . ASP B 1 91 ? 4.945 -6.918 -23.781 1 94 91 ASP B N 1
ATOM 2239 C CA . ASP B 1 91 ? 5.512 -5.793 -24.531 1 94 91 ASP B CA 1
ATOM 2240 C C . ASP B 1 91 ? 6.262 -4.844 -23.594 1 94 91 ASP B C 1
ATOM 2242 O O . ASP B 1 91 ? 6.879 -3.879 -24.062 1 94 91 ASP B O 1
ATOM 2246 N N . TYR B 1 92 ? 6.172 -5.113 -22.344 1 96.69 92 TYR B N 1
ATOM 2247 C CA . TYR B 1 92 ? 6.879 -4.387 -21.297 1 96.69 92 TYR B CA 1
ATOM 2248 C C . TYR B 1 92 ? 6.559 -2.898 -21.359 1 96.69 92 TYR B C 1
ATOM 2250 O O . TYR B 1 92 ? 7.457 -2.059 -21.25 1 96.69 92 TYR B O 1
ATOM 2258 N N . GLU B 1 93 ? 5.293 -2.652 -21.578 1 96.94 93 GLU B N 1
ATOM 2259 C CA . GLU B 1 93 ? 4.781 -1.284 -21.562 1 96.94 93 GLU B CA 1
ATOM 2260 C C . GLU B 1 93 ? 3.424 -1.211 -20.859 1 96.94 93 GLU B C 1
ATOM 2262 O O . GLU B 1 93 ? 2.475 -1.882 -21.281 1 96.94 93 GLU B O 1
ATOM 2267 N N . ALA B 1 94 ? 3.354 -0.459 -19.812 1 94.81 94 ALA B N 1
ATOM 2268 C CA . ALA B 1 94 ? 2.088 -0.187 -19.125 1 94.81 94 ALA B CA 1
ATOM 2269 C C . ALA B 1 94 ? 1.428 1.071 -19.688 1 94.81 94 ALA B C 1
ATOM 2271 O O . ALA B 1 94 ? 2.109 2.049 -20 1 94.81 94 ALA B O 1
ATOM 2272 N N . ILE B 1 95 ? 0.133 1.068 -19.734 1 91.19 95 ILE B N 1
ATOM 2273 C CA . ILE B 1 95 ? -0.614 2.182 -20.312 1 91.19 95 ILE B CA 1
ATOM 2274 C C . ILE B 1 95 ? -1.565 2.76 -19.266 1 91.19 95 ILE B C 1
ATOM 2276 O O . ILE B 1 95 ? -2.219 2.016 -18.531 1 91.19 95 ILE B O 1
ATOM 2280 N N . PRO B 1 96 ? -1.649 4.07 -19.203 1 88.12 96 PRO B N 1
ATOM 2281 C CA . PRO B 1 96 ? -2.605 4.664 -18.266 1 88.12 96 PRO B CA 1
ATOM 2282 C C . PRO B 1 96 ? -4.059 4.367 -18.625 1 88.12 96 PRO B C 1
ATOM 2284 O O . PRO B 1 96 ? -4.406 4.352 -19.812 1 88.12 96 PRO B O 1
ATOM 2287 N N . VAL B 1 97 ? -4.852 4.047 -17.625 1 85.19 97 VAL B N 1
ATOM 2288 C CA . VAL B 1 97 ? -6.285 3.834 -17.797 1 85.19 97 VAL B CA 1
ATOM 2289 C C . VAL B 1 97 ? -7.023 5.164 -17.688 1 85.19 97 VAL B C 1
ATOM 2291 O O . VAL B 1 97 ? -6.82 5.914 -16.719 1 85.19 97 VAL B O 1
ATOM 2294 N N . PRO B 1 98 ? -7.789 5.445 -18.656 1 82.06 98 PRO B N 1
ATOM 2295 C CA . PRO B 1 98 ? -8.555 6.688 -18.547 1 82.06 98 PRO B CA 1
ATOM 2296 C C . PRO B 1 98 ? -9.672 6.598 -17.516 1 82.06 98 PRO B C 1
ATOM 2298 O O . PRO B 1 98 ? -10.586 5.781 -17.641 1 82.06 98 PRO B O 1
ATOM 2301 N N . ILE B 1 99 ? -9.523 7.188 -16.391 1 79.69 99 ILE B N 1
ATOM 2302 C CA . ILE B 1 99 ? -10.578 7.262 -15.383 1 79.69 99 ILE B CA 1
ATOM 2303 C C . ILE B 1 99 ? -11.297 8.602 -15.484 1 79.69 99 ILE B C 1
ATOM 2305 O O . ILE B 1 99 ? -10.68 9.664 -15.344 1 79.69 99 ILE B O 1
ATOM 2309 N N . LYS B 1 100 ? -12.562 8.492 -15.844 1 76.75 100 LYS B N 1
ATOM 2310 C CA . LYS B 1 100 ? -13.375 9.703 -15.945 1 76.75 100 LYS B CA 1
ATOM 2311 C C . LYS B 1 100 ? -14.344 9.812 -14.773 1 76.75 100 LYS B C 1
ATOM 2313 O O . LYS B 1 100 ? -14.859 8.805 -14.289 1 76.75 100 LYS B O 1
ATOM 2318 N N . GLY B 1 101 ? -14.539 10.969 -14.328 1 76.62 101 GLY B N 1
ATOM 2319 C CA . GLY B 1 101 ? -15.57 11.203 -13.336 1 76.62 101 GLY B CA 1
ATOM 2320 C C . GLY B 1 101 ? -15.039 11.203 -11.914 1 76.62 101 GLY B C 1
ATOM 2321 O O . GLY B 1 101 ? -15.797 11.398 -10.961 1 76.62 101 GLY B O 1
ATOM 2322 N N . LEU B 1 102 ? -13.852 10.906 -11.773 1 80.12 102 LEU B N 1
ATOM 2323 C CA . LEU B 1 102 ? -13.273 10.945 -10.43 1 80.12 102 LEU B CA 1
ATOM 2324 C C . LEU B 1 102 ? -12.664 12.312 -10.148 1 80.12 102 LEU B C 1
ATOM 2326 O O . LEU B 1 102 ? -11.922 12.852 -10.969 1 80.12 102 LEU B O 1
ATOM 2330 N N . ASP B 1 103 ? -13.094 12.852 -9.062 1 78.31 103 ASP B N 1
ATOM 2331 C CA . ASP B 1 103 ? -12.469 14.117 -8.688 1 78.31 103 ASP B CA 1
ATOM 2332 C C . ASP B 1 103 ? -11.125 13.891 -7.996 1 78.31 103 ASP B C 1
ATOM 2334 O O . ASP B 1 103 ? -10.672 12.75 -7.883 1 78.31 103 ASP B O 1
ATOM 2338 N N . ASN B 1 104 ? -10.539 14.906 -7.508 1 75.25 104 ASN B N 1
ATOM 2339 C CA . ASN B 1 104 ? -9.188 14.844 -6.957 1 75.25 104 ASN B CA 1
ATOM 2340 C C . ASN B 1 104 ? -9.164 14.141 -5.602 1 75.25 104 ASN B C 1
ATOM 2342 O O . ASN B 1 104 ? -8.109 13.719 -5.133 1 75.25 104 ASN B O 1
ATOM 2346 N N . SER B 1 105 ? -10.352 14.008 -5.055 1 80 105 SER B N 1
ATOM 2347 C CA . SER B 1 105 ? -10.375 13.391 -3.732 1 80 105 SER B CA 1
ATOM 2348 C C . SER B 1 105 ? -10.406 11.867 -3.832 1 80 105 SER B C 1
ATOM 2350 O O . SER B 1 105 ? -10.188 11.172 -2.84 1 80 105 SER B O 1
ATOM 2352 N N . ALA B 1 106 ? -10.656 11.359 -5.094 1 81.56 106 ALA B N 1
ATOM 2353 C CA . ALA B 1 106 ? -10.727 9.922 -5.344 1 81.56 106 ALA B CA 1
ATOM 2354 C C . ALA B 1 106 ? -11.609 9.227 -4.309 1 81.56 106 ALA B C 1
ATOM 2356 O O . ALA B 1 106 ? -12.797 9.531 -4.199 1 81.56 106 ALA B O 1
ATOM 2357 N N . CYS B 1 107 ? -11.031 8.445 -3.422 1 88.31 107 CYS B N 1
ATOM 2358 C CA . CYS B 1 107 ? -11.844 7.633 -2.521 1 88.31 107 CYS B CA 1
ATOM 2359 C C . CYS B 1 107 ? -11.828 8.203 -1.108 1 88.31 107 CYS B C 1
ATOM 2361 O O . CYS B 1 107 ? -12.18 7.508 -0.152 1 88.31 107 CYS B O 1
ATOM 2363 N N . HIS B 1 108 ? -11.422 9.523 -0.979 1 91.31 108 HIS B N 1
ATOM 2364 C CA . HIS B 1 108 ? -11.484 10.281 0.265 1 91.31 108 HIS B CA 1
ATOM 2365 C C . HIS B 1 108 ? -12.281 11.57 0.086 1 91.31 108 HIS B C 1
ATOM 2367 O O . HIS B 1 108 ? -11.703 12.656 -0.01 1 91.31 108 HIS B O 1
ATOM 2373 N N . PRO B 1 109 ? -13.555 11.492 0.133 1 92.5 109 PRO B N 1
ATOM 2374 C CA . PRO B 1 109 ? -14.406 12.617 -0.268 1 92.5 109 PRO B CA 1
ATOM 2375 C C . PRO B 1 109 ? -14.211 13.852 0.608 1 92.5 109 PRO B C 1
ATOM 2377 O O . PRO B 1 109 ? -14.469 14.977 0.166 1 92.5 109 PRO B O 1
ATOM 2380 N N . ILE B 1 110 ? -13.844 13.648 1.828 1 95.69 110 ILE B N 1
ATOM 2381 C CA . ILE B 1 110 ? -13.531 14.766 2.711 1 95.69 110 ILE B CA 1
ATOM 2382 C C . ILE B 1 110 ? -12.055 14.719 3.092 1 95.69 110 ILE B C 1
ATOM 2384 O O . ILE B 1 110 ? -11.68 14.102 4.094 1 95.69 110 ILE B O 1
ATOM 2388 N N . LEU B 1 111 ? -11.289 15.406 2.369 1 93.62 111 LEU B N 1
ATOM 2389 C CA . LEU B 1 111 ? -9.836 15.352 2.484 1 93.62 111 LEU B CA 1
ATOM 2390 C C . LEU B 1 111 ? -9.375 15.906 3.828 1 93.62 111 LEU B C 1
ATOM 2392 O O . LEU B 1 111 ? -8.383 15.445 4.387 1 93.62 111 LEU B O 1
ATOM 2396 N N . MET B 1 112 ? -10.109 16.875 4.309 1 94.5 112 MET B N 1
ATOM 2397 C CA . MET B 1 112 ? -9.75 17.438 5.609 1 94.5 112 MET B CA 1
ATOM 2398 C C . MET B 1 112 ? -9.789 16.359 6.695 1 94.5 112 MET B C 1
ATOM 2400 O O . MET B 1 112 ? -8.867 16.266 7.508 1 94.5 112 MET B O 1
ATOM 2404 N N . ASP B 1 113 ? -10.805 15.586 6.652 1 95.94 113 ASP B N 1
ATOM 2405 C CA . ASP B 1 113 ? -10.938 14.516 7.637 1 95.94 113 ASP B CA 1
ATOM 2406 C C . ASP B 1 113 ? -9.867 13.445 7.426 1 95.94 113 ASP B C 1
ATOM 2408 O O . ASP B 1 113 ? -9.32 12.906 8.391 1 95.94 113 ASP B O 1
ATOM 2412 N N . ALA B 1 114 ? -9.602 13.172 6.223 1 93.56 114 ALA B N 1
ATOM 2413 C CA . ALA B 1 114 ? -8.547 12.203 5.918 1 93.56 114 ALA B CA 1
ATOM 2414 C C . ALA B 1 114 ? -7.199 12.672 6.457 1 93.56 114 ALA B C 1
ATOM 2416 O O . ALA B 1 114 ? -6.469 11.891 7.078 1 93.56 114 ALA B O 1
ATOM 2417 N N . ALA B 1 115 ? -6.902 13.93 6.211 1 91.5 115 ALA B N 1
ATOM 2418 C CA . ALA B 1 115 ? -5.641 14.5 6.68 1 91.5 115 ALA B CA 1
ATOM 2419 C C . ALA B 1 115 ? -5.527 14.406 8.195 1 91.5 115 ALA B C 1
ATOM 2421 O O . ALA B 1 115 ? -4.488 14.008 8.727 1 91.5 115 ALA B O 1
ATOM 2422 N N . LYS B 1 116 ? -6.602 14.758 8.867 1 93.44 116 LYS B N 1
ATOM 2423 C CA . LYS B 1 116 ? -6.617 14.656 10.328 1 93.44 116 LYS B CA 1
ATOM 2424 C C . LYS B 1 116 ? -6.43 13.219 10.781 1 93.44 116 LYS B C 1
ATOM 2426 O O . LYS B 1 116 ? -5.637 12.945 11.695 1 93.44 116 LYS B O 1
ATOM 2431 N N . HIS B 1 117 ? -7.141 12.297 10.18 1 92.88 117 HIS B N 1
ATOM 2432 C CA . HIS B 1 117 ? -7.062 10.891 10.539 1 92.88 117 HIS B CA 1
ATOM 2433 C C . HIS B 1 117 ? -5.645 10.352 10.352 1 92.88 117 HIS B C 1
ATOM 2435 O O . HIS B 1 117 ? -5.105 9.695 11.25 1 92.88 117 HIS B O 1
ATOM 2441 N N . PHE B 1 118 ? -4.973 10.688 9.25 1 88.75 118 PHE B N 1
ATOM 2442 C CA . PHE B 1 118 ? -3.646 10.164 8.938 1 88.75 118 PHE B CA 1
ATOM 2443 C C . PHE B 1 118 ? -2.588 10.812 9.82 1 88.75 118 PHE B C 1
ATOM 2445 O O . PHE B 1 118 ? -1.486 10.281 9.977 1 88.75 118 PHE B O 1
ATOM 2452 N N . GLY B 1 119 ? -2.922 12 10.359 1 85.94 119 GLY B N 1
ATOM 2453 C CA . GLY B 1 119 ? -2.008 12.648 11.281 1 85.94 119 GLY B CA 1
ATOM 2454 C C . GLY B 1 119 ? -1.894 11.93 12.609 1 85.94 119 GLY B C 1
ATOM 2455 O O . GLY B 1 119 ? -0.889 12.07 13.312 1 85.94 119 GLY B O 1
ATOM 2456 N N . ASP B 1 120 ? -2.971 11.172 12.992 1 88 120 ASP B N 1
ATOM 2457 C CA . ASP B 1 120 ? -3.008 10.367 14.203 1 88 120 ASP B CA 1
ATOM 2458 C C . ASP B 1 120 ? -4.043 9.25 14.094 1 88 120 ASP B C 1
ATOM 2460 O O . ASP B 1 120 ? -5.16 9.375 14.594 1 88 120 ASP B O 1
ATOM 2464 N N . THR B 1 121 ? -3.686 8.156 13.578 1 88.56 121 THR B N 1
ATOM 2465 C CA . THR B 1 121 ? -4.609 7.066 13.273 1 88.56 121 THR B CA 1
ATOM 2466 C C . THR B 1 121 ? -5.047 6.359 14.555 1 88.56 121 THR B C 1
ATOM 2468 O O . THR B 1 121 ? -6.043 5.629 14.555 1 88.56 121 THR B O 1
ATOM 2471 N N . SER B 1 122 ? -4.312 6.566 15.641 1 84.31 122 SER B N 1
ATOM 2472 C CA . SER B 1 122 ? -4.641 5.887 16.891 1 84.31 122 SER B CA 1
ATOM 2473 C C . SER B 1 122 ? -5.75 6.613 17.641 1 84.31 122 SER B C 1
ATOM 2475 O O . SER B 1 122 ? -6.355 6.055 18.562 1 84.31 122 SER B O 1
ATOM 2477 N N . ASN B 1 123 ? -5.973 7.914 17.344 1 88.88 123 ASN B N 1
ATOM 2478 C CA . ASN B 1 123 ? -7.012 8.711 17.984 1 88.88 123 ASN B CA 1
ATOM 2479 C C . ASN B 1 123 ? -8.398 8.344 17.469 1 88.88 123 ASN B C 1
ATOM 2481 O O . ASN B 1 123 ? -8.727 8.633 16.312 1 88.88 123 ASN B O 1
ATOM 2485 N N . PRO B 1 124 ? -9.242 7.777 18.266 1 89.88 124 PRO B N 1
ATOM 2486 C CA . PRO B 1 124 ? -10.547 7.297 17.797 1 89.88 124 PRO B CA 1
ATOM 2487 C C . PRO B 1 124 ? -11.484 8.43 17.391 1 89.88 124 PRO B C 1
ATOM 2489 O O . PRO B 1 124 ? -12.492 8.195 16.719 1 89.88 124 PRO B O 1
ATOM 2492 N N . ASN B 1 125 ? -11.156 9.648 17.734 1 94.62 125 ASN B N 1
ATOM 2493 C CA . ASN B 1 125 ? -12.023 10.781 17.422 1 94.62 125 ASN B CA 1
ATOM 2494 C C . ASN B 1 125 ? -11.703 11.383 16.062 1 94.62 125 ASN B C 1
ATOM 2496 O O . ASN B 1 125 ? -12.438 12.234 15.555 1 94.62 125 ASN B O 1
ATOM 2500 N N . LEU B 1 126 ? -10.625 10.969 15.516 1 94.69 126 LEU B N 1
ATOM 2501 C CA . LEU B 1 126 ? -10.25 11.438 14.188 1 94.69 126 LEU B CA 1
ATOM 2502 C C . LEU B 1 126 ? -10.586 10.383 13.133 1 94.69 126 LEU B C 1
ATOM 2504 O O . LEU B 1 126 ? -9.812 9.453 12.906 1 94.69 126 LEU B O 1
ATOM 2508 N N . THR B 1 127 ? -11.734 10.523 12.555 1 96.06 127 THR B N 1
ATOM 2509 C CA . THR B 1 127 ? -12.195 9.594 11.523 1 96.06 127 THR B CA 1
ATOM 2510 C C . THR B 1 127 ? -12.344 10.305 10.18 1 96.06 127 THR B C 1
ATOM 2512 O O . THR B 1 127 ? -12.391 11.531 10.125 1 96.06 127 THR B O 1
ATOM 2515 N N . ALA B 1 128 ? -12.312 9.555 9.164 1 96.75 128 ALA B N 1
ATOM 2516 C CA . ALA B 1 128 ? -12.516 10.047 7.805 1 96.75 128 ALA B CA 1
ATOM 2517 C C . ALA B 1 128 ? -13.391 9.094 7 1 96.75 128 ALA B C 1
ATOM 2519 O O . ALA B 1 128 ? -13.359 7.879 7.219 1 96.75 128 ALA B O 1
ATOM 2520 N N . PRO B 1 129 ? -14.117 9.617 6.059 1 97.44 129 PRO B N 1
ATOM 2521 C CA . PRO B 1 129 ? -14.961 8.742 5.246 1 97.44 129 PRO B CA 1
ATOM 2522 C C . PRO B 1 129 ? -14.164 7.695 4.473 1 97.44 129 PRO B C 1
ATOM 2524 O O . PRO B 1 129 ? -12.992 7.922 4.152 1 97.44 129 PRO B O 1
ATOM 2527 N N . SER B 1 130 ? -14.82 6.598 4.23 1 97.19 130 SER B N 1
ATOM 2528 C CA . SER B 1 130 ? -14.305 5.508 3.408 1 97.19 130 SER B CA 1
ATOM 2529 C C . SER B 1 130 ? -15.211 5.242 2.213 1 97.19 130 SER B C 1
ATOM 2531 O O . SER B 1 130 ? -16.438 5.148 2.363 1 97.19 130 SER B O 1
ATOM 2533 N N . GLN B 1 131 ? -14.578 5.172 1.102 1 96.5 131 GLN B N 1
ATOM 2534 C CA . GLN B 1 131 ? -15.32 4.98 -0.14 1 96.5 131 GLN B CA 1
ATOM 2535 C C . GLN B 1 131 ? -14.703 3.865 -0.981 1 96.5 131 GLN B C 1
ATOM 2537 O O . GLN B 1 131 ? -13.477 3.748 -1.068 1 96.5 131 GLN B O 1
ATOM 2542 N N . VAL B 1 132 ? -15.539 3.002 -1.529 1 95.56 132 VAL B N 1
ATOM 2543 C CA . VAL B 1 132 ? -15.109 1.985 -2.484 1 95.56 132 VAL B CA 1
ATOM 2544 C C . VAL B 1 132 ? -15.844 2.178 -3.811 1 95.56 132 VAL B C 1
ATOM 2546 O O . VAL B 1 132 ? -17.078 2.221 -3.846 1 95.56 132 VAL B O 1
ATOM 2549 N N . LEU B 1 133 ? -15.078 2.289 -4.824 1 92.25 133 LEU B N 1
ATOM 2550 C CA . LEU B 1 133 ? -15.602 2.465 -6.176 1 92.25 133 LEU B CA 1
ATOM 2551 C C . LEU B 1 133 ? -15.273 1.256 -7.043 1 92.25 133 LEU B C 1
ATOM 2553 O O . LEU B 1 133 ? -14.18 0.696 -6.953 1 92.25 133 LEU B O 1
ATOM 2557 N N . ARG B 1 134 ? -16.188 0.895 -7.793 1 89.75 134 ARG B N 1
ATOM 2558 C CA . ARG B 1 134 ? -15.992 -0.138 -8.805 1 89.75 134 ARG B CA 1
ATOM 2559 C C . ARG B 1 134 ? -15.906 0.472 -10.203 1 89.75 134 ARG B C 1
ATOM 2561 O O . ARG B 1 134 ? -16.766 1.264 -10.586 1 89.75 134 ARG B O 1
ATOM 2568 N N . PHE B 1 135 ? -14.859 0.117 -10.875 1 85.19 135 PHE B N 1
ATOM 2569 C CA . PHE B 1 135 ? -14.68 0.546 -12.258 1 85.19 135 PHE B CA 1
ATOM 2570 C C . PHE B 1 135 ? -14.969 -0.597 -13.227 1 85.19 135 PHE B C 1
ATOM 2572 O O . PHE B 1 135 ? -14.5 -1.72 -13.023 1 85.19 135 PHE B O 1
ATOM 2579 N N . SER B 1 136 ? -15.781 -0.342 -14.164 1 82.44 136 SER B N 1
ATOM 2580 C CA . SER B 1 136 ? -16.047 -1.261 -15.266 1 82.44 136 SER B CA 1
ATOM 2581 C C . SER B 1 136 ? -15.586 -0.669 -16.594 1 82.44 136 SER B C 1
ATOM 2583 O O . SER B 1 136 ? -15.977 0.445 -16.953 1 82.44 136 SER B O 1
ATOM 2585 N N . PHE B 1 137 ? -14.758 -1.424 -17.172 1 78.69 137 PHE B N 1
ATOM 2586 C CA . PHE B 1 137 ? -14.195 -0.916 -18.406 1 78.69 137 PHE B CA 1
ATOM 2587 C C . PHE B 1 137 ? -14.891 -1.529 -19.609 1 78.69 137 PHE B C 1
ATOM 2589 O O . PHE B 1 137 ? -15.32 -2.686 -19.578 1 78.69 137 PHE B O 1
ATOM 2596 N N . SER B 1 138 ? -15.023 -0.671 -20.703 1 79.31 138 SER B N 1
ATOM 2597 C CA . SER B 1 138 ? -15.5 -1.196 -21.969 1 79.31 138 SER B CA 1
ATOM 2598 C C . SER B 1 138 ? -14.547 -2.242 -22.531 1 79.31 138 SER B C 1
ATOM 2600 O O . SER B 1 138 ? -13.406 -2.355 -22.078 1 79.31 138 SER B O 1
ATOM 2602 N N . LYS B 1 139 ? -15.023 -2.984 -23.5 1 77.06 139 LYS B N 1
ATOM 2603 C CA . LYS B 1 139 ? -14.227 -4.059 -24.078 1 77.06 139 LYS B CA 1
ATOM 2604 C C . LYS B 1 139 ? -12.93 -3.521 -24.672 1 77.06 139 LYS B C 1
ATOM 2606 O O . LYS B 1 139 ? -11.891 -4.191 -24.625 1 77.06 139 LYS B O 1
ATOM 2611 N N . ASP B 1 140 ? -13 -2.287 -25.188 1 72.19 140 ASP B N 1
ATOM 2612 C CA . ASP B 1 140 ? -11.812 -1.701 -25.797 1 72.19 140 ASP B CA 1
ATOM 2613 C C . ASP B 1 140 ? -11.023 -0.874 -24.797 1 72.19 140 ASP B C 1
ATOM 2615 O O . ASP B 1 140 ? -10 -0.267 -25.141 1 72.19 140 ASP B O 1
ATOM 2619 N N . TYR B 1 141 ? -11.422 -0.817 -23.422 1 68.5 141 TYR B N 1
ATOM 2620 C CA . TYR B 1 141 ? -10.773 -0.161 -22.281 1 68.5 141 TYR B CA 1
ATOM 2621 C C . TYR B 1 141 ? -10.664 1.341 -22.516 1 68.5 141 TYR B C 1
ATOM 2623 O O . TYR B 1 141 ? -9.781 1.996 -21.969 1 68.5 141 TYR B O 1
ATOM 2631 N N . LYS B 1 142 ? -11.531 1.876 -23.484 1 74 142 LYS B N 1
ATOM 2632 C CA . LYS B 1 142 ? -11.484 3.299 -23.797 1 74 142 LYS B CA 1
ATOM 2633 C C . LYS B 1 142 ? -12.461 4.09 -22.938 1 74 142 LYS B C 1
ATOM 2635 O O . LYS B 1 142 ? -12.398 5.32 -22.875 1 74 142 LYS B O 1
ATOM 2640 N N . SER B 1 143 ? -13.367 3.385 -22.328 1 76.06 143 SER B N 1
ATOM 2641 C CA . SER B 1 143 ? -14.312 4.039 -21.438 1 76.06 143 SER B CA 1
ATOM 2642 C C . SER B 1 143 ? -14.5 3.244 -20.156 1 76.06 143 SER B C 1
ATOM 2644 O O . SER B 1 143 ? -14.242 2.041 -20.125 1 76.06 143 SER B O 1
ATOM 2646 N N . SER B 1 144 ? -14.789 4.031 -19.141 1 78.88 144 SER B N 1
ATOM 2647 C CA . SER B 1 144 ? -15.039 3.367 -17.859 1 78.88 144 SER B CA 1
ATOM 2648 C C . SER B 1 144 ? -16.266 3.939 -17.172 1 78.88 144 SER B C 1
ATOM 2650 O O . SER B 1 144 ? -16.641 5.098 -17.391 1 78.88 144 SER B O 1
ATOM 2652 N N . LYS B 1 145 ? -17 3.053 -16.625 1 84.25 145 LYS B N 1
ATOM 2653 C CA . LYS B 1 145 ? -18.094 3.432 -15.734 1 84.25 145 LYS B CA 1
ATOM 2654 C C . LYS B 1 145 ? -17.719 3.219 -14.273 1 84.25 145 LYS B C 1
ATOM 2656 O O . LYS B 1 145 ? -17.078 2.225 -13.93 1 84.25 145 LYS B O 1
ATOM 2661 N N . ILE B 1 146 ? -18.141 4.176 -13.461 1 87.75 146 ILE B N 1
ATOM 2662 C CA . ILE B 1 146 ? -17.812 4.117 -12.039 1 87.75 146 ILE B CA 1
ATOM 2663 C C . ILE B 1 146 ? -19.094 3.965 -11.219 1 87.75 146 ILE B C 1
ATOM 2665 O O . ILE B 1 146 ? -20.078 4.676 -11.445 1 87.75 146 ILE B O 1
ATOM 2669 N N . VAL B 1 147 ? -19.078 3.01 -10.328 1 89.06 147 VAL B N 1
ATOM 2670 C CA . VAL B 1 147 ? -20.172 2.811 -9.383 1 89.06 147 VAL B CA 1
ATOM 2671 C C . VAL B 1 147 ? -19.625 2.799 -7.957 1 89.06 147 VAL B C 1
ATOM 2673 O O . VAL B 1 147 ? -18.609 2.162 -7.68 1 89.06 147 VAL B O 1
ATOM 2676 N N . GLU B 1 148 ? -20.297 3.574 -7.113 1 92.62 148 GLU B N 1
ATOM 2677 C CA . GLU B 1 148 ? -19.953 3.545 -5.699 1 92.62 148 GLU B CA 1
ATOM 2678 C C . GLU B 1 148 ? -20.578 2.348 -4.992 1 92.62 148 GLU B C 1
ATOM 2680 O O . GLU B 1 148 ? -21.797 2.256 -4.895 1 92.62 148 GLU B O 1
ATOM 2685 N N . VAL B 1 149 ? -19.812 1.496 -4.43 1 93.5 149 VAL B N 1
ATOM 2686 C CA . VAL B 1 149 ? -20.328 0.242 -3.881 1 93.5 149 VAL B CA 1
ATOM 2687 C C . VAL B 1 149 ? -20.391 0.338 -2.359 1 93.5 149 VAL B C 1
ATOM 2689 O O . VAL B 1 149 ? -21.109 -0.439 -1.717 1 93.5 149 VAL B O 1
ATOM 2692 N N . PHE B 1 150 ? -19.688 1.196 -1.837 1 96.19 150 PHE B N 1
ATOM 2693 C CA . PHE B 1 150 ? -19.594 1.337 -0.389 1 96.19 150 PHE B CA 1
ATOM 2694 C C . PHE B 1 150 ? -19.234 2.77 -0.006 1 96.19 150 PHE B C 1
ATOM 2696 O O . PHE B 1 150 ? -18.375 3.393 -0.639 1 96.19 150 PHE B O 1
ATOM 2703 N N . MET B 1 151 ? -19.875 3.309 0.923 1 97.44 151 MET B N 1
ATOM 2704 C CA . MET B 1 151 ? -19.594 4.609 1.521 1 97.44 151 MET B CA 1
ATOM 2705 C C . MET B 1 151 ? -19.859 4.594 3.02 1 97.44 151 MET B C 1
ATOM 2707 O O . MET B 1 151 ? -20.906 4.109 3.457 1 97.44 151 MET B O 1
ATOM 2711 N N . ASP B 1 152 ? -18.906 5.035 3.791 1 97.94 152 ASP B N 1
ATOM 2712 C CA . ASP B 1 152 ? -19.016 5.129 5.242 1 97.94 152 ASP B CA 1
ATOM 2713 C C . ASP B 1 152 ? -18.484 6.461 5.754 1 97.94 152 ASP B C 1
ATOM 2715 O O . ASP B 1 152 ? -17.453 6.941 5.277 1 97.94 152 ASP B O 1
ATOM 2719 N N . ASP B 1 153 ? -19.062 7.016 6.656 1 96.81 153 ASP B N 1
ATOM 2720 C CA . ASP B 1 153 ? -18.672 8.336 7.156 1 96.81 153 ASP B CA 1
ATOM 2721 C C . ASP B 1 153 ? -17.422 8.242 8.031 1 96.81 153 ASP B C 1
ATOM 2723 O O . ASP B 1 153 ? -16.938 9.25 8.539 1 96.81 153 ASP B O 1
ATOM 2727 N N . GLY B 1 154 ? -16.953 7.066 8.242 1 96.94 154 GLY B N 1
ATOM 2728 C CA . GLY B 1 154 ? -15.719 6.895 9 1 96.94 154 GLY B CA 1
ATOM 2729 C C . GLY B 1 154 ? -15.93 6.207 10.336 1 96.94 154 GLY B C 1
ATOM 2730 O O . GLY B 1 154 ? -14.969 5.785 10.984 1 96.94 154 GLY B O 1
ATOM 2731 N N . ASN B 1 155 ? -17.188 6.059 10.75 1 95.69 155 ASN B N 1
ATOM 2732 C CA . ASN B 1 155 ? -17.469 5.473 12.055 1 95.69 155 ASN B CA 1
ATOM 2733 C C . ASN B 1 155 ? -17.375 3.949 12.023 1 95.69 155 ASN B C 1
ATOM 2735 O O . ASN B 1 155 ? -17 3.322 13.016 1 95.69 155 ASN B O 1
ATOM 2739 N N . PHE B 1 156 ? -17.734 3.379 10.914 1 96.75 156 PHE B N 1
ATOM 2740 C CA . PHE B 1 156 ? -17.625 1.933 10.758 1 96.75 156 PHE B CA 1
ATOM 2741 C C . PHE B 1 156 ? -16.219 1.53 10.336 1 96.75 156 PHE B C 1
ATOM 2743 O O . PHE B 1 156 ? -15.609 0.662 10.953 1 96.75 156 PHE B O 1
ATOM 2750 N N . ILE B 1 157 ? -15.672 2.146 9.344 1 96.69 157 ILE B N 1
ATOM 2751 C CA . ILE B 1 157 ? -14.289 2.037 8.898 1 96.69 157 ILE B CA 1
ATOM 2752 C C . ILE B 1 157 ? -13.766 3.412 8.484 1 96.69 157 ILE B C 1
ATOM 2754 O O . ILE B 1 157 ? -14.422 4.121 7.711 1 96.69 157 ILE B O 1
ATOM 2758 N N . SER B 1 158 ? -12.578 3.689 9.039 1 96.12 158 SER B N 1
ATOM 2759 C CA . SER B 1 158 ? -12.055 5.027 8.812 1 96.12 158 SER B CA 1
ATOM 2760 C C . SER B 1 158 ? -10.969 5.02 7.734 1 96.12 158 SER B C 1
ATOM 2762 O O . SER B 1 158 ? -9.992 4.273 7.836 1 96.12 158 SER B O 1
ATOM 2764 N N . ALA B 1 159 ? -11.219 5.809 6.664 1 95.06 159 ALA B N 1
ATOM 2765 C CA . ALA B 1 159 ? -10.219 6.078 5.637 1 95.06 159 ALA B CA 1
ATOM 2766 C C . ALA B 1 159 ? -9.703 4.781 5.02 1 95.06 159 ALA B C 1
ATOM 2768 O O . ALA B 1 159 ? -8.516 4.465 5.121 1 95.06 159 ALA B O 1
ATOM 2769 N N . SER B 1 160 ? -10.594 4.125 4.324 1 96 160 SER B N 1
ATOM 2770 C CA . SER B 1 160 ? -10.234 2.875 3.664 1 96 160 SER B CA 1
ATOM 2771 C C . SER B 1 160 ? -9.078 3.08 2.689 1 96 160 SER B C 1
ATOM 2773 O O . SER B 1 160 ? -8.914 4.168 2.133 1 96 160 SER B O 1
ATOM 2775 N N . SER B 1 161 ? -8.273 2.006 2.58 1 92.75 161 SER B N 1
ATOM 2776 C CA . SER B 1 161 ? -7.094 2.121 1.735 1 92.75 161 SER B CA 1
ATOM 2777 C C . SER B 1 161 ? -7.051 1.014 0.688 1 92.75 161 SER B C 1
ATOM 2779 O O . SER B 1 161 ? -6.312 1.111 -0.296 1 92.75 161 SER B O 1
ATOM 2781 N N . VAL B 1 162 ? -7.789 -0.024 0.828 1 95 162 VAL B N 1
ATOM 2782 C CA . VAL B 1 162 ? -7.77 -1.161 -0.086 1 95 162 VAL B CA 1
ATOM 2783 C C . VAL B 1 162 ? -9.133 -1.854 -0.08 1 95 162 VAL B C 1
ATOM 2785 O O . VAL B 1 162 ? -9.812 -1.881 0.945 1 95 162 VAL B O 1
ATOM 2788 N N . ALA B 1 163 ? -9.539 -2.332 -1.183 1 95.88 163 ALA B N 1
ATOM 2789 C CA . ALA B 1 163 ? -10.734 -3.158 -1.332 1 95.88 163 ALA B CA 1
ATOM 2790 C C . ALA B 1 163 ? -10.477 -4.336 -2.264 1 95.88 163 ALA B C 1
ATOM 2792 O O . ALA B 1 163 ? -9.906 -4.168 -3.348 1 95.88 163 ALA B O 1
ATOM 2793 N N . VAL B 1 164 ? -10.867 -5.477 -1.825 1 94.56 164 VAL B N 1
ATOM 2794 C CA . VAL B 1 164 ? -10.656 -6.688 -2.615 1 94.56 164 VAL B CA 1
ATOM 2795 C C . VAL B 1 164 ? -11.953 -7.484 -2.703 1 94.56 164 VAL B C 1
ATOM 2797 O O . VAL B 1 164 ? -12.562 -7.812 -1.681 1 94.56 164 VAL B O 1
ATOM 2800 N N . ASN B 1 165 ? -12.344 -7.691 -3.865 1 90.94 165 ASN B N 1
ATOM 2801 C CA . ASN B 1 165 ? -13.516 -8.539 -4.047 1 90.94 165 ASN B CA 1
ATOM 2802 C C . ASN B 1 165 ? -13.117 -10.008 -4.215 1 90.94 165 ASN B C 1
ATOM 2804 O O . ASN B 1 165 ? -12.016 -10.312 -4.676 1 90.94 165 ASN B O 1
ATOM 2808 N N . PHE B 1 166 ? -13.984 -10.859 -3.85 1 88.31 166 PHE B N 1
ATOM 2809 C CA . PHE B 1 166 ? -13.742 -12.289 -4.02 1 88.31 166 PHE B CA 1
ATOM 2810 C C . PHE B 1 166 ? -15.047 -13.062 -4.059 1 88.31 166 PHE B C 1
ATOM 2812 O O . PHE B 1 166 ? -16.125 -12.492 -3.887 1 88.31 166 PHE B O 1
ATOM 2819 N N . ASP B 1 167 ? -14.945 -14.359 -4.457 1 88.5 167 ASP B N 1
ATOM 2820 C CA . ASP B 1 167 ? -16.125 -15.203 -4.621 1 88.5 167 ASP B CA 1
ATOM 2821 C C . ASP B 1 167 ? -17.062 -14.633 -5.676 1 88.5 167 ASP B C 1
ATOM 2823 O O . ASP B 1 167 ? -18.25 -14.422 -5.41 1 88.5 167 ASP B O 1
ATOM 2827 N N . ASN B 1 168 ? -16.531 -14.336 -6.898 1 84.94 168 ASN B N 1
ATOM 2828 C CA . ASN B 1 168 ? -17.297 -13.789 -8.023 1 84.94 168 ASN B CA 1
ATOM 2829 C C . ASN B 1 168 ? -18.031 -12.508 -7.633 1 84.94 168 ASN B C 1
ATOM 2831 O O . ASN B 1 168 ? -19.219 -12.359 -7.902 1 84.94 168 ASN B O 1
ATOM 2835 N N . SER B 1 169 ? -17.328 -11.625 -6.875 1 86.06 169 SER B N 1
ATOM 2836 C CA . SER B 1 169 ? -17.797 -10.297 -6.469 1 86.06 169 SER B CA 1
ATOM 2837 C C . SER B 1 169 ? -19 -10.391 -5.543 1 86.06 169 SER B C 1
ATOM 2839 O O . SER B 1 169 ? -19.859 -9.5 -5.543 1 86.06 169 SER B O 1
ATOM 2841 N N . ARG B 1 170 ? -19.109 -11.5 -4.832 1 90.81 170 ARG B N 1
ATOM 2842 C CA . ARG B 1 170 ? -20.188 -11.617 -3.854 1 90.81 170 ARG B CA 1
ATOM 2843 C C . ARG B 1 170 ? -19.719 -11.18 -2.469 1 90.81 170 ARG B C 1
ATOM 2845 O O . ARG B 1 170 ? -20.547 -10.977 -1.568 1 90.81 170 ARG B O 1
ATOM 2852 N N . GLN B 1 171 ? -18.453 -11.102 -2.354 1 93.31 171 GLN B N 1
ATOM 2853 C CA . GLN B 1 171 ? -17.875 -10.672 -1.085 1 93.31 171 GLN B CA 1
ATOM 2854 C C . GLN B 1 171 ? -16.828 -9.586 -1.299 1 93.31 171 GLN B C 1
ATOM 2856 O O . GLN B 1 171 ? -16.234 -9.484 -2.377 1 93.31 171 GLN B O 1
ATOM 2861 N N . LEU B 1 172 ? -16.641 -8.766 -0.276 1 95.44 172 LEU B N 1
ATOM 2862 C CA . LEU B 1 172 ? -15.75 -7.613 -0.343 1 95.44 172 LEU B CA 1
ATOM 2863 C C . LEU B 1 172 ? -15.016 -7.414 0.98 1 95.44 172 LEU B C 1
ATOM 2865 O O . LEU B 1 172 ? -15.641 -7.379 2.043 1 95.44 172 LEU B O 1
ATOM 2869 N N . LEU B 1 173 ? -13.719 -7.445 0.923 1 96.88 173 LEU B N 1
ATOM 2870 C CA . LEU B 1 173 ? -12.898 -7.051 2.061 1 96.88 173 LEU B CA 1
ATOM 2871 C C . LEU B 1 173 ? -12.391 -5.621 1.897 1 96.88 173 LEU B C 1
ATOM 2873 O O . LEU B 1 173 ? -11.922 -5.242 0.822 1 96.88 173 LEU B O 1
ATOM 2877 N N . ILE B 1 174 ? -12.555 -4.812 2.902 1 97.5 174 ILE B N 1
ATOM 2878 C CA . ILE B 1 174 ? -12.109 -3.424 2.873 1 97.5 174 ILE B CA 1
ATOM 2879 C C . ILE B 1 174 ? -11.148 -3.166 4.035 1 97.5 174 ILE B C 1
ATOM 2881 O O . ILE B 1 174 ? -11.492 -3.41 5.195 1 97.5 174 ILE B O 1
ATOM 2885 N N . GLY B 1 175 ? -9.984 -2.738 3.721 1 97.12 175 GLY B N 1
ATOM 2886 C CA . GLY B 1 175 ? -8.992 -2.42 4.73 1 97.12 175 GLY B CA 1
ATOM 2887 C C . GLY B 1 175 ? -8.703 -0.934 4.836 1 97.12 175 GLY B C 1
ATOM 2888 O O . GLY B 1 175 ? -9.094 -0.156 3.965 1 97.12 175 GLY B O 1
ATOM 2889 N N . SER B 1 176 ? -8.062 -0.563 5.93 1 95.12 176 SER B N 1
ATOM 2890 C CA . SER B 1 176 ? -7.633 0.814 6.152 1 95.12 176 SER B CA 1
ATOM 2891 C C . SER B 1 176 ? -6.219 0.868 6.719 1 95.12 176 SER B C 1
ATOM 2893 O O . SER B 1 176 ? -5.816 -0.012 7.484 1 95.12 176 SER B O 1
ATOM 2895 N N . VAL B 1 177 ? -5.547 1.888 6.379 1 89.12 177 VAL B N 1
ATOM 2896 C CA . VAL B 1 177 ? -4.156 2.033 6.793 1 89.12 177 VAL B CA 1
ATOM 2897 C C . VAL B 1 177 ? -4.082 2.18 8.312 1 89.12 177 VAL B C 1
ATOM 2899 O O . VAL B 1 177 ? -3.158 1.667 8.945 1 89.12 177 VAL B O 1
ATOM 2902 N N . GLY B 1 178 ? -5.066 2.646 8.898 1 86.56 178 GLY B N 1
ATOM 2903 C CA . GLY B 1 178 ? -4.891 3.057 10.281 1 86.56 178 GLY B CA 1
ATOM 2904 C C . GLY B 1 178 ? -5.637 2.178 11.266 1 86.56 178 GLY B C 1
ATOM 2905 O O . GLY B 1 178 ? -5.258 2.088 12.438 1 86.56 178 GLY B O 1
ATOM 2906 N N . ARG B 1 179 ? -6.738 1.489 10.828 1 90.25 179 ARG B N 1
ATOM 2907 C CA . ARG B 1 179 ? -7.539 0.952 11.922 1 90.25 179 ARG B CA 1
ATOM 2908 C C . ARG B 1 179 ? -8.203 -0.362 11.523 1 90.25 179 ARG B C 1
ATOM 2910 O O . ARG B 1 179 ? -7.641 -1.438 11.742 1 90.25 179 ARG B O 1
ATOM 2917 N N . GLU B 1 180 ? -9.242 -0.347 10.75 1 94 180 GLU B N 1
ATOM 2918 C CA . GLU B 1 180 ? -10.156 -1.486 10.727 1 94 180 GLU B CA 1
ATOM 2919 C C . GLU B 1 180 ? -9.969 -2.318 9.461 1 94 180 GLU B C 1
ATOM 2921 O O . GLU B 1 180 ? -9.398 -1.842 8.477 1 94 180 GLU B O 1
ATOM 2926 N N . LEU B 1 181 ? -10.344 -3.512 9.539 1 97.06 181 LEU B N 1
ATOM 2927 C CA . LEU B 1 181 ? -10.664 -4.41 8.438 1 97.06 181 LEU B CA 1
ATOM 2928 C C . LEU B 1 181 ? -12.133 -4.82 8.469 1 97.06 181 LEU B C 1
ATOM 2930 O O . LEU B 1 181 ? -12.656 -5.18 9.531 1 97.06 181 LEU B O 1
ATOM 2934 N N . VAL B 1 182 ? -12.789 -4.746 7.336 1 97.56 182 VAL B N 1
ATOM 2935 C CA . VAL B 1 182 ? -14.219 -5.039 7.277 1 97.56 182 VAL B CA 1
ATOM 2936 C C . VAL B 1 182 ? -14.484 -6.066 6.184 1 97.56 182 VAL B C 1
ATOM 2938 O O . VAL B 1 182 ? -13.836 -6.055 5.137 1 97.56 182 VAL B O 1
ATOM 2941 N N . HIS B 1 183 ? -15.406 -6.91 6.457 1 97.81 183 HIS B N 1
ATOM 2942 C CA . HIS B 1 183 ? -15.875 -7.93 5.523 1 97.81 183 HIS B CA 1
ATOM 2943 C C . HIS B 1 183 ? -17.359 -7.734 5.188 1 97.81 183 HIS B C 1
ATOM 2945 O O . HIS B 1 183 ? -18.203 -7.738 6.082 1 97.81 183 HIS B O 1
ATOM 2951 N N . CYS B 1 184 ? -17.672 -7.57 3.902 1 96.75 184 CYS B N 1
ATOM 2952 C CA . CYS B 1 184 ? -19.047 -7.312 3.48 1 96.75 184 CYS B CA 1
ATOM 2953 C C . CYS B 1 184 ? -19.547 -8.398 2.529 1 96.75 184 CYS B C 1
ATOM 2955 O O . CYS B 1 184 ? -18.781 -8.891 1.696 1 96.75 184 CYS B O 1
ATOM 2957 N N . ASP B 1 185 ? -20.797 -8.664 2.65 1 94.94 185 ASP B N 1
ATOM 2958 C CA . ASP B 1 185 ? -21.5 -9.375 1.588 1 94.94 185 ASP B CA 1
ATOM 2959 C C . ASP B 1 185 ? -22 -8.406 0.518 1 94.94 185 ASP B C 1
ATOM 2961 O O . ASP B 1 185 ? -22.281 -7.238 0.81 1 94.94 185 ASP B O 1
ATOM 2965 N N . ILE B 1 186 ? -21.906 -8.906 -0.688 1 91.94 186 ILE B N 1
ATOM 2966 C CA . ILE B 1 186 ? -22.484 -8.109 -1.766 1 91.94 186 ILE B CA 1
ATOM 2967 C C . ILE B 1 186 ? -23.797 -8.727 -2.232 1 91.94 186 ILE B C 1
ATOM 2969 O O . ILE B 1 186 ? -23.797 -9.805 -2.836 1 91.94 186 ILE B O 1
ATOM 2973 N N . ASN B 1 187 ? -24.875 -8.234 -1.937 1 84.38 187 ASN B N 1
ATOM 2974 C CA . ASN B 1 187 ? -26.188 -8.773 -2.262 1 84.38 187 ASN B CA 1
ATOM 2975 C C . ASN B 1 187 ? -26.797 -8.078 -3.479 1 84.38 187 ASN B C 1
ATOM 2977 O O . ASN B 1 187 ? -27.812 -8.523 -4.008 1 84.38 187 ASN B O 1
ATOM 2981 N N . ILE B 1 188 ? -26.328 -6.984 -3.859 1 70.12 188 ILE B N 1
ATOM 2982 C CA . ILE B 1 188 ? -26.828 -6.309 -5.047 1 70.12 188 ILE B CA 1
ATOM 2983 C C . ILE B 1 188 ? -25.953 -6.641 -6.246 1 70.12 188 ILE B C 1
ATOM 2985 O O . ILE B 1 188 ? -24.719 -6.633 -6.145 1 70.12 188 ILE B O 1
ATOM 2989 N N . PRO B 1 189 ? -26.594 -7.414 -7.305 1 61.12 189 PRO B N 1
ATOM 2990 C CA . PRO B 1 189 ? -25.766 -7.715 -8.477 1 61.12 189 PRO B CA 1
ATOM 2991 C C . PRO B 1 189 ? -24.906 -6.535 -8.906 1 61.12 189 PRO B C 1
ATOM 2993 O O . PRO B 1 189 ? -25.406 -5.41 -9.008 1 61.12 189 PRO B O 1
ATOM 2996 N N . LEU B 1 190 ? -23.688 -6.602 -8.609 1 56.03 190 LEU B N 1
ATOM 2997 C CA . LEU B 1 190 ? -22.812 -5.578 -9.195 1 56.03 190 LEU B CA 1
ATOM 2998 C C . LEU B 1 190 ? -22.734 -5.738 -10.711 1 56.03 190 LEU B C 1
ATOM 3000 O O . LEU B 1 190 ? -21.781 -5.27 -11.336 1 56.03 190 LEU B O 1
A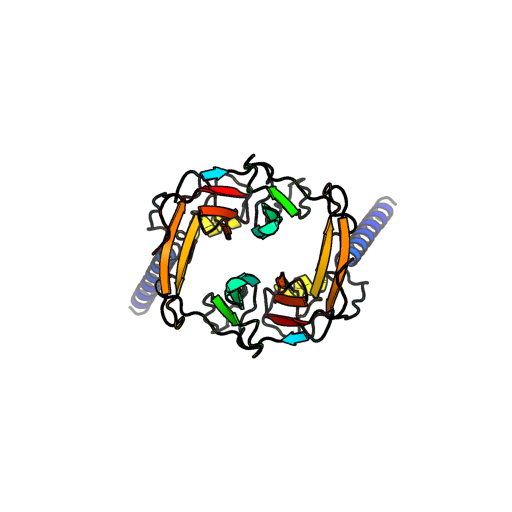TOM 3004 N N . ASP B 1 191 ? -23.531 -6.664 -11.336 1 48.62 191 ASP B N 1
ATOM 3005 C CA . ASP B 1 191 ? -23.625 -6.902 -12.773 1 48.62 191 ASP B CA 1
ATOM 3006 C C . ASP B 1 191 ? -23.875 -5.602 -13.531 1 48.62 191 ASP B C 1
ATOM 3008 O O . ASP B 1 191 ? -24.016 -5.609 -14.758 1 48.62 191 ASP B O 1
ATOM 3012 N N . PHE B 1 192 ? -23.219 -4.629 -13.391 1 38.03 192 PHE B N 1
ATOM 3013 C CA . PHE B 1 192 ? -23.672 -3.727 -14.445 1 38.03 192 PHE B CA 1
ATOM 3014 C C . PHE B 1 192 ? -23.078 -4.121 -15.789 1 38.03 192 PHE B C 1
ATOM 3016 O O . PHE B 1 192 ? -21.984 -4.68 -15.852 1 38.03 192 PHE B O 1
#

Radius of gyration: 23.4 Å; Cα contacts (8 Å, |Δi|>4): 815; chains: 2; bounding box: 63×82×65 Å

Solvent-accessible surface area (backbone atoms only — not comparable to full-atom values): 20913 Å² total; per-residue (Å²): 112,67,67,61,52,50,50,50,50,51,51,50,49,50,49,52,49,52,52,52,49,44,57,68,28,18,72,83,62,82,77,70,70,44,63,44,41,65,66,43,69,35,40,72,56,78,50,8,18,34,41,76,46,75,41,72,93,76,36,33,32,41,29,33,40,26,66,73,78,72,57,89,85,60,82,66,79,79,68,82,47,41,28,40,29,50,70,73,79,60,76,46,53,33,41,77,52,71,78,70,90,65,60,95,48,63,52,32,68,30,38,51,35,38,52,52,14,72,74,39,45,83,42,85,86,40,42,8,33,18,45,41,74,44,78,45,62,43,97,82,57,79,43,54,46,77,42,78,51,33,30,33,64,12,84,87,40,33,37,45,61,37,74,47,68,40,81,90,63,35,31,38,40,38,17,3,32,36,36,40,35,34,43,29,38,37,73,57,83,77,71,119,113,66,67,60,52,51,49,50,51,52,50,49,49,52,51,52,49,52,50,52,49,43,58,68,27,17,73,83,61,82,78,70,68,43,64,46,41,66,66,44,70,34,40,73,56,80,49,8,18,33,44,75,45,74,40,73,95,73,36,34,33,39,30,33,39,25,66,72,77,71,57,88,84,58,83,68,76,80,67,86,46,41,28,40,29,50,70,72,78,59,76,45,53,32,42,77,53,69,78,67,90,66,60,94,48,65,51,31,69,31,38,51,34,39,54,51,14,72,74,39,45,83,42,87,85,41,43,9,33,17,46,42,72,45,78,47,64,43,96,82,58,79,44,52,47,77,43,79,52,33,32,31,66,13,84,86,40,33,37,47,60,37,74,46,69,39,80,90,62,35,30,37,39,38,19,3,33,34,37,38,35,34,44,29,38,37,71,56,84,78,72,120

Nearest PDB structures (foldseek):
  7wot-assembly1_P  TM=4.498E-01  e=1.171E-01  Sa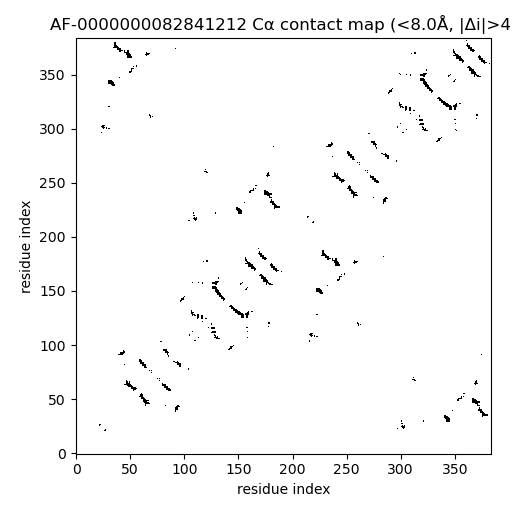ccharomyces cerevisiae
  8ptx-assembly1_B  TM=4.676E-01  e=2.051E+00  Homo sapiens
  4e5z-assembly1_B  TM=3.761E-01  e=1.238E+00  Homo sapiens
  7n9f-assembly1_Y  TM=3.635E-01  e=1.733E+00  Saccharomyces cerevisiae
  4e54-assembly1_B  TM=4.260E-01  e=3.039E+00  Homo sapiens

Sequence (384 aa):
MLFRLVSIFLFGFIIQYAFKTLLVLGVHKRVYNHRPGECRRVQGISVGSEDVSLVPEKNLAFISSGVVYIPKNSSINFNGQIFVYDVKKRDYEAIPVPIKGLDNSACHPILMDAAKHFGDTSNPNLTAPSQVLRFSFSKDYKSSKIVEVFMDDGNFISASSVAVNFDNSRQLLIGSVGRELVHCDINIPLDFMLFRLVSIFLFGFIIQYAFKTLLVLGVHKRVYNHRPGECRRVQGISVGSEDVSLVPEKNLAFISSGVVYIPKNSSINFNGQIFVYDVKKRDYEAIPVPIKGLDNSACHPILMDAAKHFGDTSNPNLTAPSQVLRFSFSKDYKSSKIVEVFMDDGNFISASSVAVNFDNSRQLLIGSVGRELVHCDINIPLDF

Organism: NCBI:txid2654633